Protein AF-A0A7V4YRQ2-F1 (afdb_monomer)

Sequence (668 aa):
MEIESLSYRAFKWFIEERVKEILNSKLYTNHKIKSVQIYPPPYTIKEIIERGDTLFYEISVEFEDKKSQNFLLTGPLKDGTFIVNGNLLIFQNELKDEEGIYFIKKRGKERMEEAEEWENIEEQEARSEIWYHVKIVTDNFKDLKIEKEKGEKKIRIEKNTFDLESIEEIEKEIKKEIEKRALMFSEKTMQKINHALGLGNIKSTSSLDRRHIERIMSILKTEDEKFFKEENPSDISSKRIFHFGCFLENSAREFLKEFKERERKQLFSGSDDNVLIAFYLFSFLNEKIQEEILEKGIKSFTFLFPLNPLNVLSSAYHIQRYYGKNQEQLPKKFRDISESHKWILCSYETPESKLIGLSLHLLPDIEIDFNTHKPIPSPDKRILGAGASLIPFINFNDGVRISMASKNMKQVLPLEKPEAPYIKTGAELEIHKFIEPALIDKYFRDFFDKNSQEYIFGVNALVAYMPFRGHNFDDAIVISESFSKRCAVIKYKEYKEKVNSTLYEIKKNEKVKKGEYIKKGDKLWSVIYKTWQEVSKEEKAEDDGEVIIAEKYSDCLIESIYVQTRKTHILHVGDKLMNRHANKGVIGRILKDEEMPHLPDGTPVDVILNPMGIITRMNIGQLLETHFGFVHWFYNKYRDSDFKEKKKIEEFINKYQTVGSIFEASES

Secondary structure (DSSP, 8-state):
-PPPPHHHHHHHHIIIIIHHHHHHTT--SS--EEEEEEE--SS-HHHHHHHTPPPEEEEEEEETTS-EEEEEEE-B-TTSEEEETTEEEEE-EEEEEPSEEEEEEE-HHHHHHT--S-----TTGGG-S-EEEEEEE-TTS-EEEEEEETT-SEEEETTEEEETT-HHHHHHHHHHHHHHHT----HHHHHHHHHHHT--S----SS--HHHHHHHHHHHHHT-TTT-EE--TT--TTEEEE-HHHHHHHHHHHHHHHHHHHHTTS---STTHHHHHHHHHHHHHHHHHHHHHH-SS--SEEEE--S-HHHHHHHHTEEES---TTGGG--GGGTSPPGGGTTTB-SS---SSTTTTTEEEB-TT-EEETTTTEEE--TT-----TTGGG-TTGGGB-HHHHHHHHHHHTTPPPBSS-B--SS--SHHHHHHHHS-HHHIIIIIGGGB-TTT--B--B----EEES--TTTTSTTEEEEEHHHHHHTPEEEEEEEEEEEETTTEEEEE-TT-STTPEEPTT-EEEEEEETTTTEEEEEEE-SS-EEEEEEEEEE-SSEEEEEEEEEEEE---TT-EEE-TTS-EEEEEEEE-GGGS-B-TTSPBPSEEE-THHHHTTTBTHHHHHHHHHHHHHHHHHHT-TT-TTHHHHHHHHHHHHGGG-TTTTT--

Radius of gyration: 29.8 Å; Cα contacts (8 Å, |Δi|>4): 1290; chains: 1; bounding box: 86×67×78 Å

Foldseek 3Di:
DFAFFPQQVLVCCLFFPVVQVLLQVPPPDPKGWPTKDWDAAPDFLQVCLQQQHWGWIWIWTAIPVRDIDTDTFFGADRLQWGAHRSFTKHQAKAKAFFAEKAKAKDALVQCVLPDFPDPPPDVVVSPQGIKIWIWGAAPLRDIWIKIDGPPDQWIDTPHDIDGLVPLVVVVVVQVVVCVVVVGWHDQVSQVRHCVLLVVPPDPRDRDDDSVSSNSVSVCVVVVDPVRYDHDQLQASPRIFMDHPSSVLSSQLVVLVVVVVVVCVPDDDDDPCVSVVNVRVSSVSSRVSVVCCVPDPPHNSMDTADCQALLLSNQSSQKYFSDDGDSLLSNDPSQQDHDPNCFQFWAPLAADPDSCHSGITGTARQWDAPPVRNHIDRDPLRFHHHLLLLFFFPSVQFDSPLSNLLSVVLSNFFQFPAFDDQPFGQQSQQVSQSSDDVSCCVVPHVSQADPPSRGGTRHDDFQEAADDDPCLQPPLAKEFEPVLLQRRWGKDKDKDKDKDFPVFKDKAADPQQDAFHKFAFFAWGIFIAGPPVRDGPDTDTHNHIFGWHDWDWDDDNTMTMTMTMGIDIHRDDQQDWDDDSSNSIHTHSYYHHQVPADADPVRGGGGMYHHPVNCVVRSSCSVVVSSVLSVVSVVCVVVVPPPDPCVVVSVVVSVVSSNCSNSSNVPPD

Nearest PDB structures (foldseek):
  8rdj-assembly1_C  TM=7.257E-01  e=2.285E-33  Sinapis alba
  8r6s-assembly1_C  TM=6.979E-01  e=9.093E-34  Sinapis alba
  8wa0-assembly1_B  TM=6.827E-01  e=5.742E-33  Nicotiana tabacum
  8xzv-assembly1_B  TM=6.913E-01  e=1.195E-31  Spinacia oleracea
  9bw0-assembly1_B  TM=6.503E-01  e=1.053E-22  Saccharomyces cerevisiae

pLDDT: mean 84.38, std 13.11, range [32.03, 97.88]

Structure (mmCIF, N/CA/C/O backbone):
data_AF-A0A7V4YRQ2-F1
#
_entry.id   AF-A0A7V4YRQ2-F1
#
loop_
_atom_site.group_PDB
_atom_site.id
_atom_site.type_symbol
_atom_site.label_atom_id
_atom_site.label_alt_id
_atom_site.label_comp_id
_atom_site.label_asym_id
_atom_site.label_entity_id
_atom_site.label_seq_id
_atom_site.pdbx_PDB_ins_code
_atom_site.Cartn_x
_atom_site.Cartn_y
_atom_site.Cartn_z
_atom_site.occupancy
_atom_site.B_iso_or_equiv
_atom_site.auth_seq_id
_atom_site.auth_comp_id
_atom_site.auth_asym_id
_atom_site.auth_atom_id
_atom_site.pdbx_PDB_model_num
ATOM 1 N N . MET A 1 1 ? 6.607 -20.231 1.698 1.00 43.75 1 MET A N 1
ATOM 2 C CA . MET A 1 1 ? 5.368 -19.927 2.437 1.00 43.75 1 MET A CA 1
ATOM 3 C C . MET A 1 1 ? 4.959 -18.521 2.051 1.00 43.75 1 MET A C 1
ATOM 5 O O . MET A 1 1 ? 5.802 -17.636 2.133 1.00 43.75 1 MET A O 1
ATOM 9 N N . GLU A 1 2 ? 3.746 -18.367 1.527 1.00 59.62 2 GLU A N 1
ATOM 10 C CA . GLU A 1 2 ? 3.130 -17.065 1.230 1.00 59.62 2 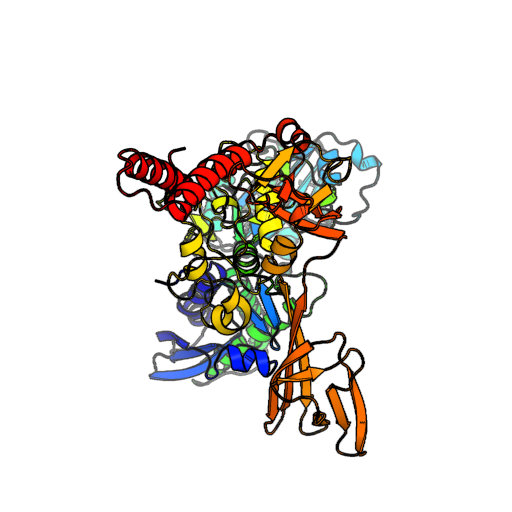GLU A CA 1
ATOM 11 C C . GLU A 1 2 ? 2.793 -16.351 2.542 1.00 59.62 2 GLU A C 1
ATOM 13 O O . GLU A 1 2 ? 2.443 -17.016 3.521 1.00 59.62 2 GLU A O 1
ATOM 18 N N . ILE A 1 3 ? 2.924 -15.025 2.568 1.00 76.56 3 ILE A N 1
ATOM 19 C CA . ILE A 1 3 ? 2.649 -14.214 3.758 1.00 76.56 3 ILE A CA 1
ATOM 20 C C . ILE A 1 3 ? 1.293 -13.528 3.587 1.00 76.56 3 ILE A C 1
ATOM 22 O O . ILE A 1 3 ? 1.044 -12.869 2.581 1.00 76.56 3 ILE A O 1
ATOM 26 N N . GLU A 1 4 ? 0.413 -13.692 4.574 1.00 88.06 4 GLU A N 1
ATOM 27 C CA . GLU A 1 4 ? -0.922 -13.092 4.577 1.00 88.06 4 GLU A CA 1
ATOM 28 C C . GLU A 1 4 ? -0.879 -11.634 5.060 1.00 88.06 4 GLU A C 1
ATOM 30 O O . GLU A 1 4 ? -0.373 -11.321 6.143 1.00 88.06 4 GLU A O 1
ATOM 35 N N . SER A 1 5 ? -1.473 -10.736 4.276 1.00 90.19 5 SER A N 1
ATOM 36 C CA . SER A 1 5 ? -1.636 -9.324 4.626 1.00 90.19 5 SER A CA 1
ATOM 37 C C . SER A 1 5 ? -2.480 -9.123 5.890 1.00 90.19 5 SER A C 1
ATOM 39 O O . SER A 1 5 ? -3.233 -9.999 6.330 1.00 90.19 5 SER A O 1
ATOM 41 N N . LEU A 1 6 ? -2.403 -7.919 6.467 1.00 91.44 6 LEU A N 1
ATOM 42 C CA . LEU A 1 6 ? -3.258 -7.517 7.585 1.00 91.44 6 LEU A CA 1
ATOM 43 C C . LEU A 1 6 ? -4.750 -7.662 7.246 1.00 91.44 6 LEU A C 1
ATOM 45 O O . LEU A 1 6 ? -5.498 -8.266 8.012 1.00 91.44 6 LEU A O 1
ATOM 49 N N . SER A 1 7 ? -5.183 -7.141 6.096 1.00 92.69 7 SER A N 1
ATOM 50 C CA . SER A 1 7 ? -6.590 -7.170 5.681 1.00 92.69 7 SER A CA 1
ATOM 51 C C . SER A 1 7 ? -7.127 -8.596 5.560 1.00 92.69 7 SER A C 1
ATOM 53 O O . SER A 1 7 ? -8.246 -8.859 6.000 1.00 92.69 7 SER A O 1
ATOM 55 N N . TYR A 1 8 ? -6.326 -9.527 5.027 1.00 93.38 8 TYR A N 1
ATOM 56 C CA . TYR A 1 8 ? -6.710 -10.935 4.916 1.00 93.38 8 TYR A CA 1
ATOM 57 C C . TYR A 1 8 ? -6.793 -11.629 6.278 1.00 93.38 8 TYR A C 1
ATOM 59 O O . TYR A 1 8 ? -7.809 -12.252 6.590 1.00 93.38 8 TYR A O 1
ATOM 67 N N . ARG A 1 9 ? -5.782 -11.454 7.141 1.00 93.69 9 ARG A N 1
ATOM 68 C CA . ARG A 1 9 ? -5.811 -11.998 8.511 1.00 93.69 9 ARG A CA 1
ATOM 69 C C . ARG A 1 9 ? -6.992 -11.451 9.317 1.00 93.69 9 ARG A C 1
ATOM 71 O O . ARG A 1 9 ? -7.670 -12.210 10.002 1.00 93.69 9 ARG A O 1
ATOM 78 N N . ALA A 1 10 ? -7.287 -10.158 9.180 1.00 94.81 10 ALA A N 1
ATOM 79 C CA . ALA A 1 10 ? -8.431 -9.512 9.816 1.00 94.81 10 ALA A CA 1
ATOM 80 C C . ALA A 1 10 ? -9.780 -10.037 9.300 1.00 94.81 10 ALA A C 1
ATOM 82 O O . ALA A 1 10 ? -10.721 -10.188 10.078 1.00 94.81 10 ALA A O 1
ATOM 83 N N . PHE A 1 11 ? -9.884 -10.305 7.996 1.00 95.19 11 PHE A N 1
ATOM 84 C CA . PHE A 1 11 ? -11.065 -10.924 7.397 1.00 95.19 11 PHE A CA 1
ATOM 85 C C . PHE A 1 11 ? -11.291 -12.332 7.954 1.00 95.19 11 PHE A C 1
ATOM 87 O O . PHE A 1 11 ? -12.388 -12.642 8.417 1.00 95.19 11 PHE A O 1
ATOM 94 N N . LYS A 1 12 ? -10.234 -13.150 7.987 1.00 93.81 12 LYS A N 1
ATOM 95 C CA . LYS A 1 12 ? -10.270 -14.506 8.537 1.00 93.81 12 LYS A CA 1
ATOM 96 C C . LYS A 1 12 ? -10.685 -14.515 10.007 1.00 93.81 12 LYS A C 1
ATOM 98 O O . LYS A 1 12 ? -11.621 -15.224 10.361 1.00 93.81 12 LYS A O 1
ATOM 103 N N . TRP A 1 13 ? -10.063 -13.668 10.828 1.00 94.25 13 TRP A N 1
ATOM 104 C CA . TRP A 1 13 ? -10.430 -13.486 12.235 1.00 94.25 13 TRP A CA 1
ATOM 105 C C . TRP A 1 13 ? -11.917 -13.140 12.408 1.00 94.25 13 TRP A C 1
ATOM 107 O O . TRP A 1 13 ? -12.618 -13.762 13.209 1.00 94.25 13 TRP A O 1
ATOM 117 N N . PHE A 1 14 ? -12.433 -12.187 11.625 1.00 94.31 14 PHE A N 1
ATOM 118 C CA . PHE A 1 14 ? -13.841 -11.809 11.711 1.00 94.31 14 PHE A CA 1
ATOM 119 C C . PHE A 1 14 ? -14.767 -12.990 11.375 1.00 94.31 14 PHE A C 1
ATOM 121 O O . PHE A 1 14 ? -15.708 -13.257 12.122 1.00 94.31 14 PHE A O 1
ATOM 128 N N . ILE A 1 15 ? -14.498 -13.720 10.289 1.00 92.25 15 ILE A N 1
ATOM 129 C CA . ILE A 1 15 ? -15.360 -14.816 9.828 1.00 92.25 15 ILE A CA 1
ATOM 130 C C . ILE A 1 15 ? -15.273 -16.060 10.714 1.00 92.25 15 ILE A C 1
ATOM 132 O O . ILE A 1 15 ? -16.308 -16.610 11.089 1.00 92.25 15 ILE A O 1
ATOM 136 N N . GLU A 1 16 ? -14.067 -16.509 11.052 1.00 89.75 16 GLU A N 1
ATOM 137 C CA . GLU A 1 16 ? -13.863 -17.772 11.768 1.00 89.75 16 GLU A CA 1
ATOM 138 C C . GLU A 1 16 ? -14.163 -17.644 13.270 1.00 89.75 16 GLU A C 1
ATOM 140 O O . GLU A 1 16 ? -14.702 -18.577 13.872 1.00 89.75 16 GLU A O 1
ATOM 145 N N . GLU A 1 17 ? -13.876 -16.485 13.875 1.00 88.50 17 GLU A N 1
ATOM 146 C CA . GLU A 1 17 ? -14.040 -16.272 15.318 1.00 88.50 17 GLU A CA 1
ATOM 147 C C . GLU A 1 17 ? -15.256 -15.391 15.636 1.00 88.50 17 GLU A C 1
ATOM 149 O O . GLU A 1 17 ? -16.171 -15.809 16.355 1.00 88.50 17 GLU A O 1
ATOM 154 N N . ARG A 1 18 ? -15.317 -14.173 15.081 1.00 88.31 18 ARG A N 1
ATOM 155 C CA . ARG A 1 18 ? -16.287 -13.160 15.538 1.00 88.31 18 ARG A CA 1
ATOM 156 C C . ARG A 1 18 ? -17.703 -13.385 15.048 1.00 88.31 18 ARG A C 1
ATOM 158 O O . ARG A 1 18 ? -18.628 -13.172 15.826 1.00 88.31 18 ARG A O 1
ATOM 165 N N . VAL A 1 19 ? -17.916 -13.842 13.815 1.00 86.50 19 VAL A N 1
ATOM 166 C CA . VAL A 1 19 ? -19.268 -14.141 13.303 1.00 86.50 19 VAL A CA 1
ATOM 167 C C . VAL A 1 19 ? -19.972 -15.148 14.212 1.00 86.50 19 VAL A C 1
ATOM 169 O O . VAL A 1 19 ? -21.134 -14.947 14.577 1.00 86.50 19 VAL A O 1
ATOM 172 N N . LYS A 1 20 ? -19.251 -16.188 14.651 1.00 83.25 20 LYS A N 1
ATOM 173 C CA . LYS A 1 20 ? -19.766 -17.189 15.588 1.00 83.25 20 LYS A CA 1
ATOM 174 C C . LYS A 1 20 ? -20.174 -16.558 16.918 1.00 83.25 20 LYS A C 1
ATOM 176 O O . LYS A 1 20 ? -21.268 -16.838 17.403 1.00 83.25 20 LYS A O 1
ATOM 181 N N . GLU A 1 21 ? -19.333 -15.712 17.508 1.00 82.25 21 GLU A N 1
ATOM 182 C CA . GLU A 1 21 ? -19.646 -15.021 18.767 1.00 82.25 21 GLU A CA 1
ATOM 183 C C . GLU A 1 21 ? -20.835 -14.065 18.628 1.00 82.25 21 GLU A C 1
ATOM 185 O O . GLU A 1 21 ? -21.747 -14.068 19.455 1.00 82.25 21 GLU A O 1
ATOM 190 N N . ILE A 1 22 ? -20.842 -13.264 17.565 1.00 78.81 22 ILE A N 1
ATOM 191 C CA . ILE A 1 22 ? -21.852 -12.247 17.285 1.00 78.81 22 ILE A CA 1
ATOM 192 C C . ILE A 1 22 ? -23.228 -12.894 17.130 1.00 78.81 22 ILE A C 1
ATOM 194 O O . ILE A 1 22 ? -24.173 -12.486 17.812 1.00 78.81 22 ILE A O 1
ATOM 198 N N . LEU A 1 23 ? -23.326 -13.938 16.307 1.00 73.69 23 LEU A N 1
ATOM 199 C CA . LEU A 1 23 ? -24.571 -14.669 16.102 1.00 73.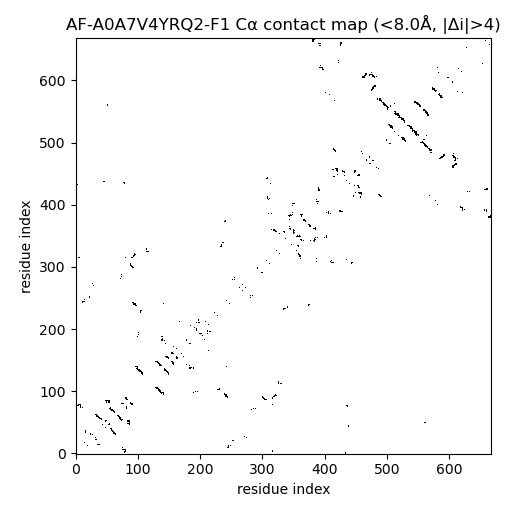69 23 LEU A CA 1
ATOM 200 C C . LEU A 1 23 ? -24.961 -15.431 17.381 1.00 73.69 23 LEU A C 1
ATOM 202 O O . LEU A 1 23 ? -26.046 -15.211 17.915 1.00 73.69 23 LEU A O 1
ATOM 206 N N . ASN A 1 24 ? -24.064 -16.212 17.991 1.00 75.12 24 ASN A N 1
ATOM 207 C CA . ASN A 1 24 ? -24.406 -16.982 19.197 1.00 75.12 24 ASN A CA 1
ATOM 208 C C . ASN A 1 24 ? -24.767 -16.112 20.420 1.00 75.12 24 ASN A C 1
ATOM 210 O O . ASN A 1 24 ? -25.505 -16.573 21.287 1.00 75.12 24 ASN A O 1
ATOM 214 N N . SER A 1 25 ? -24.280 -14.868 20.514 1.00 68.38 25 SER A N 1
ATOM 215 C CA . SER A 1 25 ? -24.594 -13.958 21.631 1.00 68.38 25 SER A CA 1
ATOM 216 C C . SER A 1 25 ? -26.038 -13.439 21.637 1.00 68.38 25 SER A C 1
ATOM 218 O O . SER A 1 25 ? -26.508 -12.942 22.663 1.00 68.38 25 SER A O 1
ATOM 220 N N . LYS A 1 26 ? -26.736 -13.503 20.495 1.00 59.09 26 LYS A N 1
ATOM 221 C CA . LYS A 1 26 ? -28.059 -12.887 20.308 1.00 59.09 26 LYS A CA 1
ATOM 222 C C . LYS A 1 26 ? -29.102 -13.793 19.652 1.00 59.09 26 LYS A C 1
ATOM 224 O O . LYS A 1 26 ? -30.265 -13.402 19.640 1.00 59.09 26 LYS A O 1
ATOM 229 N N . LEU A 1 27 ? -28.726 -14.968 19.145 1.00 54.19 27 LEU A N 1
ATOM 230 C CA . LEU A 1 27 ? -29.681 -15.964 18.660 1.00 54.19 27 LEU A CA 1
ATOM 231 C C . LEU A 1 27 ? -30.487 -16.544 19.836 1.00 54.19 27 LEU A C 1
ATOM 233 O O . LEU A 1 27 ? -29.928 -17.039 20.812 1.00 54.19 27 LEU A O 1
ATOM 237 N N . TYR A 1 28 ? -31.815 -16.478 19.734 1.00 51.72 28 TYR A N 1
ATOM 238 C CA . TYR A 1 28 ? -32.764 -16.900 20.774 1.00 51.72 28 TYR A CA 1
ATOM 239 C C . TYR A 1 28 ? -33.047 -18.418 20.791 1.00 51.72 28 TYR A C 1
ATOM 241 O O . TYR A 1 28 ? -33.940 -18.866 21.509 1.00 51.72 28 TYR A O 1
ATOM 249 N N . THR A 1 29 ? -32.325 -19.230 20.009 1.00 51.22 29 THR A N 1
ATOM 250 C CA . THR A 1 29 ? -32.720 -20.616 19.695 1.00 51.22 29 THR A CA 1
ATOM 251 C C . THR A 1 29 ? -31.624 -21.659 19.964 1.00 51.22 29 THR A C 1
ATOM 253 O O . THR A 1 29 ? -30.435 -21.357 20.028 1.00 51.22 29 THR A O 1
ATOM 256 N N . ASN A 1 30 ? -32.039 -22.929 20.083 1.00 49.88 30 ASN A N 1
ATOM 257 C CA . ASN A 1 30 ? -31.206 -24.120 20.339 1.00 49.88 30 ASN A CA 1
ATOM 258 C C . ASN A 1 30 ? -30.245 -24.523 19.190 1.00 49.88 30 ASN A C 1
ATOM 260 O O . ASN A 1 30 ? -29.741 -25.639 19.200 1.00 49.88 30 ASN A O 1
ATOM 264 N N . HIS A 1 31 ? -30.017 -23.671 18.185 1.00 55.25 31 HIS A N 1
ATOM 265 C CA . HIS A 1 31 ? -29.203 -23.994 17.003 1.00 55.25 31 HIS A CA 1
ATOM 266 C C . HIS A 1 31 ? -27.990 -23.066 16.946 1.00 55.25 31 HIS A C 1
ATOM 268 O O . HIS A 1 31 ? -27.959 -22.108 16.168 1.00 55.25 31 HIS A O 1
ATOM 274 N N . LYS A 1 32 ? -27.005 -23.310 17.816 1.00 68.44 32 LYS A N 1
ATOM 275 C CA . LYS A 1 32 ? -25.767 -22.526 17.811 1.00 68.44 32 LYS A CA 1
ATOM 276 C C . LYS A 1 32 ? -24.931 -22.870 16.584 1.00 68.44 32 LYS A C 1
ATOM 278 O O . LYS A 1 32 ? -25.003 -23.970 16.033 1.00 68.44 32 LYS A O 1
ATOM 283 N N . ILE A 1 33 ? -24.110 -21.915 16.169 1.00 75.75 33 ILE A N 1
ATOM 284 C CA . ILE A 1 33 ? -23.126 -22.133 15.112 1.00 75.75 33 ILE A CA 1
ATOM 285 C C . ILE A 1 33 ? -21.990 -22.973 15.679 1.00 75.75 33 ILE A C 1
ATOM 287 O O . ILE A 1 33 ? -21.344 -22.587 16.661 1.00 75.75 33 ILE A O 1
ATOM 291 N N . LYS A 1 34 ? -21.730 -24.108 15.034 1.00 80.75 34 LYS A N 1
ATOM 292 C CA . LYS A 1 34 ? -20.646 -25.019 15.381 1.00 80.75 34 LYS A CA 1
ATOM 293 C C . LYS A 1 34 ? -19.326 -24.516 14.807 1.00 80.75 34 LYS A C 1
ATOM 295 O O . LYS A 1 34 ? -18.372 -24.322 15.568 1.00 80.75 34 LYS A O 1
ATOM 300 N N . SER A 1 35 ? -19.284 -24.264 13.500 1.00 82.38 35 SER A N 1
ATOM 301 C CA . SER A 1 35 ? -18.094 -23.789 12.793 1.00 82.38 35 SER A CA 1
ATOM 302 C C . SER A 1 35 ? -18.459 -22.890 11.608 1.00 82.38 35 SER A C 1
ATOM 304 O O . SER A 1 35 ? -19.573 -22.956 11.088 1.00 82.38 35 SER A O 1
ATOM 306 N N . VAL A 1 36 ? -17.520 -22.030 11.215 1.00 85.88 36 VAL A N 1
ATOM 307 C CA . VAL A 1 36 ? -17.600 -21.211 10.002 1.00 85.88 36 VAL A CA 1
ATOM 308 C C . VAL A 1 36 ? -16.305 -21.424 9.230 1.00 85.88 36 VAL A C 1
ATOM 310 O O . VAL A 1 36 ? -15.233 -21.404 9.833 1.00 85.88 36 VAL A O 1
ATOM 313 N N . GLN A 1 37 ? -16.396 -21.673 7.925 1.00 86.56 37 GLN A N 1
ATOM 314 C CA . GLN A 1 37 ? -15.238 -21.909 7.060 1.00 86.56 37 GLN A CA 1
ATOM 315 C C . GLN A 1 37 ? -15.307 -21.044 5.805 1.00 86.56 37 GLN A C 1
ATOM 317 O O . GLN A 1 37 ? -16.385 -20.821 5.252 1.00 86.56 37 GLN A O 1
ATOM 322 N N . ILE A 1 38 ? -14.141 -20.583 5.355 1.00 88.88 38 ILE A N 1
ATOM 323 C CA . ILE A 1 38 ? -13.974 -19.812 4.124 1.00 88.88 38 ILE A CA 1
ATOM 324 C C . ILE A 1 38 ? -13.501 -20.761 3.022 1.00 88.88 38 ILE A C 1
ATOM 326 O O . ILE A 1 38 ? -12.446 -21.384 3.146 1.00 88.88 38 ILE A O 1
ATOM 330 N N . TYR A 1 39 ? -14.253 -20.831 1.930 1.00 87.19 39 TYR A N 1
ATOM 331 C CA . TYR A 1 39 ? -13.874 -21.549 0.721 1.00 87.19 39 TYR A CA 1
ATOM 332 C C . TYR A 1 39 ? -13.433 -20.576 -0.378 1.00 87.19 39 TYR A C 1
ATOM 334 O O . TYR A 1 39 ? -13.955 -19.458 -0.472 1.00 87.19 39 TYR A O 1
ATOM 342 N N . PRO A 1 40 ? -12.453 -20.979 -1.208 1.00 76.44 40 PRO A N 1
ATOM 343 C CA . PRO A 1 40 ? -11.993 -20.166 -2.323 1.00 76.44 40 PRO A CA 1
ATOM 344 C C . PRO A 1 40 ? -13.112 -19.956 -3.357 1.00 76.44 40 PRO A C 1
ATOM 346 O O . PRO A 1 40 ? -14.035 -20.767 -3.442 1.00 76.44 40 PRO A O 1
ATOM 349 N N . PRO A 1 41 ? -13.027 -18.888 -4.168 1.00 78.00 41 PRO A N 1
ATOM 350 C CA . PRO A 1 41 ? -13.996 -18.632 -5.228 1.00 78.00 41 PRO A CA 1
ATOM 351 C C . PRO A 1 41 ? -14.046 -19.786 -6.251 1.00 78.00 41 PRO A C 1
ATOM 353 O O . PRO A 1 41 ? -13.025 -20.428 -6.509 1.00 78.00 41 PRO A O 1
ATOM 356 N N . PRO A 1 42 ? -15.202 -20.013 -6.905 1.00 70.81 42 PRO A N 1
ATOM 357 C CA . PRO A 1 42 ? -15.360 -21.073 -7.905 1.00 70.81 42 PRO A CA 1
ATOM 358 C C . PRO A 1 42 ? -14.631 -20.786 -9.228 1.00 70.81 42 PRO A C 1
ATOM 360 O O . PRO A 1 42 ? -14.334 -21.713 -9.979 1.00 70.81 42 PRO A O 1
ATOM 363 N N . TYR A 1 43 ? -14.354 -19.512 -9.525 1.00 78.31 43 TYR A N 1
ATOM 364 C CA . TYR A 1 43 ? -13.619 -19.076 -10.714 1.00 78.31 43 TYR A CA 1
ATOM 365 C C . TYR A 1 43 ? -12.200 -18.661 -10.356 1.00 78.31 43 TYR A C 1
ATOM 367 O O . TYR A 1 43 ? -11.928 -18.205 -9.243 1.00 78.31 43 TYR A O 1
ATOM 375 N N . THR A 1 44 ? -11.298 -18.751 -11.332 1.00 87.25 44 THR A N 1
ATOM 376 C CA . THR A 1 44 ? -9.944 -18.236 -11.137 1.00 87.25 44 THR A CA 1
ATOM 377 C C . THR A 1 44 ? -9.968 -16.711 -11.021 1.00 87.25 44 THR A C 1
ATOM 379 O O . THR A 1 44 ? -10.745 -16.024 -11.685 1.00 87.25 44 THR A O 1
ATOM 382 N N . ILE A 1 45 ? -9.075 -16.151 -10.202 1.00 89.19 45 ILE A N 1
ATOM 383 C CA . ILE A 1 45 ? -8.936 -14.695 -10.018 1.00 89.19 45 ILE A CA 1
ATOM 384 C C . ILE A 1 45 ? -8.763 -13.971 -11.361 1.00 89.19 45 ILE A C 1
ATOM 386 O O . ILE A 1 45 ? -9.340 -12.906 -11.584 1.00 89.19 45 ILE A O 1
ATOM 390 N N . LYS A 1 46 ? -8.002 -14.574 -12.282 1.00 87.81 46 LYS A N 1
ATOM 391 C CA . LYS A 1 46 ? -7.794 -14.041 -13.627 1.00 87.81 46 LYS A CA 1
ATOM 392 C C . LYS A 1 46 ? -9.121 -13.866 -14.370 1.00 87.81 46 LYS A C 1
ATOM 394 O O . LYS A 1 46 ? -9.389 -12.758 -14.835 1.00 87.81 46 LYS A O 1
ATOM 399 N N . GLU A 1 47 ? -9.948 -14.911 -14.422 1.00 87.31 47 GLU A N 1
ATOM 400 C CA . GLU A 1 47 ? -11.253 -14.883 -15.093 1.00 87.31 47 GLU A CA 1
ATOM 401 C C . GLU A 1 47 ? -12.202 -13.863 -14.460 1.00 87.31 47 GLU A C 1
ATOM 403 O O . GLU A 1 47 ? -12.878 -13.144 -15.187 1.00 87.31 47 GLU A O 1
ATOM 408 N N . ILE A 1 48 ? -12.227 -13.748 -13.126 1.00 90.25 48 ILE A N 1
ATOM 409 C CA . ILE A 1 48 ? -13.065 -12.760 -12.421 1.00 90.25 48 ILE A CA 1
ATOM 410 C C . ILE A 1 48 ? -12.716 -11.341 -12.888 1.00 90.25 48 ILE A C 1
ATOM 412 O O . ILE A 1 48 ? -13.602 -10.542 -13.201 1.00 90.25 48 ILE A O 1
ATOM 416 N N . ILE A 1 49 ? -11.421 -11.028 -12.988 1.00 90.06 49 ILE A N 1
ATOM 417 C CA . ILE A 1 49 ? -10.974 -9.706 -13.432 1.00 90.06 49 ILE A CA 1
ATOM 418 C C . ILE A 1 49 ? -11.315 -9.471 -14.911 1.00 90.06 49 ILE A C 1
ATOM 420 O O . ILE A 1 49 ? -11.790 -8.391 -15.258 1.00 90.06 49 ILE A O 1
ATOM 424 N N . GLU A 1 50 ? -11.095 -10.462 -15.781 1.00 88.31 50 GLU A N 1
ATOM 425 C CA . GLU A 1 50 ? -11.371 -10.351 -17.228 1.00 88.31 50 GLU A CA 1
ATOM 426 C C . GLU A 1 50 ? -12.871 -10.244 -17.520 1.00 88.31 50 GLU A C 1
ATOM 428 O O . GLU A 1 50 ? -13.278 -9.485 -18.395 1.00 88.31 50 GLU A O 1
ATOM 433 N N . ARG A 1 51 ? -13.719 -10.922 -16.741 1.00 88.19 51 ARG A N 1
ATOM 434 C CA . ARG A 1 51 ? -15.180 -10.811 -16.851 1.00 88.19 51 ARG A CA 1
ATOM 435 C C . ARG A 1 51 ? -15.736 -9.501 -16.300 1.00 88.19 51 ARG A C 1
ATOM 437 O O . ARG A 1 51 ? -16.881 -9.159 -16.601 1.00 88.19 51 ARG A O 1
ATOM 444 N N . GLY A 1 52 ? -14.953 -8.768 -15.507 1.00 87.06 52 GLY A N 1
ATOM 445 C CA . GLY A 1 52 ? -15.436 -7.598 -14.781 1.00 87.06 52 GLY A CA 1
ATOM 446 C C . GLY A 1 52 ? -16.369 -7.977 -13.628 1.00 87.06 52 GLY A C 1
ATOM 447 O O . GLY A 1 52 ? -17.354 -7.280 -13.377 1.00 87.06 52 GLY A O 1
ATOM 448 N N . ASP A 1 53 ? -16.101 -9.095 -12.958 1.00 88.56 53 ASP A N 1
ATOM 449 C CA . ASP A 1 53 ? -16.876 -9.593 -11.822 1.00 88.56 53 ASP A CA 1
ATOM 450 C C . ASP A 1 53 ? -16.269 -9.168 -10.479 1.00 88.56 53 ASP A C 1
ATOM 452 O O . ASP A 1 53 ? -15.152 -8.653 -10.396 1.00 88.56 53 ASP A O 1
ATOM 456 N N . THR A 1 54 ? -17.044 -9.350 -9.414 1.00 90.56 54 THR A N 1
ATOM 457 C CA . THR A 1 54 ? -16.599 -9.149 -8.033 1.00 90.56 54 THR A CA 1
ATOM 458 C C . THR A 1 54 ? -16.190 -10.491 -7.444 1.00 90.56 54 THR A C 1
ATOM 460 O O . THR A 1 54 ? -16.868 -11.498 -7.650 1.00 90.56 54 THR A O 1
ATOM 463 N N . LEU A 1 55 ? -15.076 -10.507 -6.720 1.00 92.56 55 LEU A N 1
ATOM 464 C CA . LEU A 1 55 ? -14.620 -11.683 -5.997 1.00 92.56 55 LEU A CA 1
ATOM 465 C C . LEU A 1 55 ? -15.503 -11.906 -4.766 1.00 92.56 55 LEU A C 1
ATOM 467 O O . LEU A 1 55 ? -15.535 -11.076 -3.858 1.00 92.56 55 LEU A O 1
ATOM 471 N N . PHE A 1 56 ? -16.164 -13.060 -4.723 1.00 91.88 56 PHE A N 1
ATOM 472 C CA . PHE A 1 56 ? -16.899 -13.532 -3.556 1.00 91.88 56 PHE A CA 1
ATOM 473 C C . PHE A 1 56 ? -16.243 -14.790 -2.996 1.00 91.88 56 PHE A C 1
ATOM 475 O O . PHE A 1 56 ? -15.936 -15.721 -3.740 1.00 91.88 56 PHE A O 1
ATOM 482 N N . TYR A 1 57 ? -16.076 -14.815 -1.679 1.00 92.81 57 TYR A N 1
ATOM 483 C CA . TYR A 1 57 ? -15.764 -16.021 -0.929 1.00 92.81 57 TYR A CA 1
ATOM 484 C C . TYR A 1 57 ? -17.050 -16.761 -0.590 1.00 92.81 57 TYR A C 1
ATOM 486 O O . TYR A 1 57 ? -18.056 -16.136 -0.240 1.00 92.81 57 TYR A O 1
ATOM 494 N N . GLU A 1 58 ? -17.000 -18.086 -0.662 1.00 92.81 58 GLU A N 1
ATOM 495 C CA . GLU A 1 58 ? -18.080 -18.938 -0.186 1.00 92.81 58 GLU A CA 1
ATOM 496 C C . GLU A 1 58 ? -17.852 -19.239 1.300 1.00 92.81 58 GLU A C 1
ATOM 498 O O . GLU A 1 58 ? -16.878 -19.881 1.688 1.00 92.81 58 GLU A O 1
ATOM 503 N N . ILE A 1 59 ? -18.732 -18.724 2.152 1.00 91.75 59 ILE A N 1
ATOM 504 C CA . ILE A 1 59 ? -18.684 -18.887 3.602 1.00 91.75 59 ILE A CA 1
ATOM 505 C C . ILE A 1 59 ? -19.669 -19.974 3.989 1.00 91.75 59 ILE A C 1
ATOM 507 O O . ILE A 1 59 ? -20.881 -19.766 3.933 1.00 91.75 59 ILE A O 1
ATOM 511 N N . SER A 1 60 ? -19.149 -21.120 4.412 1.00 89.56 60 SER A N 1
ATOM 512 C CA . SER A 1 60 ? -19.975 -22.208 4.919 1.00 89.56 60 SER A CA 1
ATOM 513 C C . SER A 1 60 ? -20.162 -22.070 6.421 1.00 89.56 60 SER A C 1
ATOM 515 O O . SER A 1 60 ? -19.190 -22.014 7.177 1.00 89.56 60 SER A O 1
ATOM 517 N N . VAL A 1 61 ? -21.418 -22.013 6.855 1.00 87.94 61 VAL A N 1
ATOM 518 C CA . VAL A 1 61 ? -21.807 -21.983 8.266 1.00 87.94 61 VAL A CA 1
ATOM 519 C C . VAL A 1 61 ? -22.425 -23.330 8.620 1.00 87.94 61 VAL A C 1
ATOM 521 O O . VAL A 1 61 ? -23.469 -23.702 8.079 1.00 87.94 61 VAL A O 1
ATOM 524 N N . GLU A 1 62 ? -21.781 -24.057 9.533 1.00 85.81 62 GLU A N 1
ATOM 525 C CA . GLU A 1 62 ? -22.271 -25.327 10.071 1.00 85.81 62 GLU A CA 1
ATOM 526 C C . GLU A 1 62 ? -23.020 -25.080 11.388 1.00 85.81 62 GLU A C 1
ATOM 528 O O . GLU A 1 62 ? -22.465 -24.536 12.351 1.00 85.81 62 GLU A O 1
ATOM 533 N N . PHE A 1 63 ? -24.273 -25.518 11.450 1.00 80.12 63 PHE A N 1
ATOM 534 C CA . PHE A 1 63 ? -25.122 -25.431 12.636 1.00 80.12 63 PHE A CA 1
ATOM 535 C C . PHE A 1 63 ? -25.046 -26.727 13.467 1.00 80.12 63 PHE A C 1
ATOM 537 O O . PHE A 1 63 ? -24.699 -27.798 12.963 1.00 80.12 63 PHE A O 1
ATOM 544 N N . GLU A 1 64 ? -25.344 -26.651 14.768 1.00 75.06 64 GLU A N 1
ATOM 545 C CA . GLU A 1 64 ? -25.298 -27.807 15.687 1.00 75.06 64 GLU A CA 1
ATOM 546 C C . GLU A 1 64 ? -26.224 -28.976 15.285 1.00 75.06 64 GLU A C 1
ATOM 548 O O . GLU A 1 64 ? -25.945 -30.125 15.633 1.00 75.06 64 GLU A O 1
ATOM 553 N N . ASP A 1 65 ? -27.269 -28.725 14.492 1.00 69.69 65 ASP A N 1
ATOM 554 C CA . ASP A 1 65 ? -28.159 -29.742 13.910 1.00 69.69 65 ASP A CA 1
ATOM 555 C C . ASP A 1 65 ? -27.579 -30.436 12.657 1.00 69.69 65 ASP A C 1
ATOM 557 O O . ASP A 1 65 ? -28.268 -31.227 12.010 1.00 69.69 65 ASP A O 1
ATOM 561 N N . LYS A 1 66 ? -26.300 -30.185 12.334 1.00 61.88 66 LYS A N 1
ATOM 562 C CA . LYS A 1 66 ? -25.561 -30.698 11.165 1.00 61.88 66 LYS A CA 1
ATOM 563 C C . LYS A 1 66 ? -26.084 -30.217 9.807 1.00 61.88 66 LYS A C 1
ATOM 565 O O . LYS A 1 66 ? -25.723 -30.803 8.785 1.00 61.88 66 LYS A O 1
ATOM 570 N N . LYS A 1 67 ? -26.892 -29.155 9.758 1.00 71.56 67 LYS A N 1
ATOM 571 C CA . LYS A 1 67 ? -27.153 -28.444 8.501 1.00 71.56 67 LYS A CA 1
ATOM 572 C C . LYS A 1 67 ? -25.997 -27.486 8.213 1.00 71.56 67 LYS A C 1
ATOM 574 O O . LYS A 1 67 ? -25.492 -26.822 9.116 1.00 71.56 67 LYS A O 1
ATOM 579 N N . SER A 1 68 ? -25.580 -27.415 6.954 1.00 78.88 68 SER A N 1
ATOM 580 C CA . SER A 1 68 ? -24.592 -26.449 6.468 1.00 78.88 68 SER A CA 1
ATOM 581 C C . SER A 1 68 ? -25.229 -25.577 5.398 1.00 78.88 68 SER A C 1
ATOM 583 O O . SER A 1 68 ? -25.844 -26.109 4.472 1.00 78.88 68 SER A O 1
ATOM 585 N N . GLN A 1 69 ? -25.060 -24.263 5.505 1.00 85.94 69 GLN A N 1
ATOM 586 C CA . GLN A 1 69 ? -25.489 -23.321 4.476 1.00 85.94 69 GLN A CA 1
ATOM 587 C C . GLN A 1 69 ? -24.301 -22.480 4.026 1.00 85.94 69 GLN A C 1
ATOM 589 O O . GLN A 1 69 ? -23.501 -22.037 4.850 1.00 85.94 69 GLN A O 1
ATOM 594 N N . ASN A 1 70 ? -24.220 -22.250 2.719 1.00 89.06 70 ASN A N 1
ATOM 595 C CA . ASN A 1 70 ? -23.178 -21.440 2.114 1.00 89.06 70 ASN A CA 1
ATOM 596 C C . ASN A 1 70 ? -23.717 -20.044 1.789 1.00 89.06 70 ASN A C 1
ATOM 598 O O . ASN A 1 70 ? -24.826 -19.899 1.265 1.00 89.06 70 ASN A O 1
ATOM 602 N N . PHE A 1 71 ? -22.919 -19.029 2.102 1.00 90.56 71 PHE A N 1
ATOM 603 C CA . PHE A 1 71 ? -23.197 -17.618 1.862 1.00 90.56 71 PHE A CA 1
ATOM 604 C C . PHE A 1 71 ? -22.063 -16.996 1.056 1.00 90.56 71 PHE A C 1
ATOM 606 O O . PHE A 1 71 ? -20.943 -17.495 1.070 1.00 90.56 71 PHE A O 1
ATOM 613 N N . LEU A 1 72 ? -22.334 -15.892 0.367 1.00 91.75 72 LEU A N 1
ATOM 614 C CA . LEU A 1 72 ? -21.315 -15.169 -0.389 1.00 91.75 72 LEU A CA 1
ATOM 615 C C . LEU A 1 72 ? -20.933 -13.889 0.342 1.00 91.75 72 LEU A C 1
ATOM 617 O O . LEU A 1 72 ? -21.810 -13.132 0.760 1.00 91.75 72 LEU A O 1
ATOM 621 N N . LEU A 1 73 ? -19.636 -13.615 0.454 1.00 93.50 73 LEU A N 1
ATOM 622 C CA . LEU A 1 73 ? -19.137 -12.357 1.004 1.00 93.50 73 LEU A CA 1
ATOM 623 C C . LEU A 1 73 ? -17.930 -11.857 0.218 1.00 93.50 73 LEU A C 1
ATOM 625 O O . LEU A 1 73 ? -17.021 -12.617 -0.115 1.00 93.50 73 LEU A O 1
ATOM 629 N N . THR A 1 74 ? -17.924 -10.559 -0.059 1.00 93.31 74 THR A N 1
ATOM 630 C CA . THR A 1 74 ? -16.777 -9.883 -0.668 1.00 93.31 74 THR A CA 1
ATOM 631 C C . THR A 1 74 ? -15.627 -9.820 0.338 1.00 93.31 74 THR A C 1
ATOM 633 O O . THR A 1 74 ? -15.816 -9.377 1.471 1.00 93.31 74 THR A O 1
ATOM 636 N N . GLY A 1 75 ? -14.428 -10.234 -0.070 1.00 92.19 75 GLY A N 1
ATOM 637 C CA . GLY A 1 75 ? -13.250 -10.260 0.799 1.00 92.19 75 GLY A CA 1
ATOM 638 C C . GLY A 1 75 ? -11.950 -9.954 0.051 1.00 92.19 75 GLY A C 1
ATOM 639 O O . GLY A 1 75 ? -11.945 -9.939 -1.184 1.00 92.19 75 GLY A O 1
ATOM 640 N N . PRO A 1 76 ? -10.856 -9.689 0.784 1.00 94.00 76 PRO A N 1
ATOM 641 C CA . PRO A 1 76 ? -9.540 -9.468 0.200 1.00 94.00 76 PRO A CA 1
ATOM 642 C C . PRO A 1 76 ? -8.881 -10.785 -0.226 1.00 94.00 76 PRO A C 1
ATOM 644 O O . PRO A 1 76 ? -9.119 -11.825 0.379 1.00 94.00 76 PRO A O 1
ATOM 647 N N . LEU A 1 77 ? -7.984 -10.708 -1.205 1.00 93.12 77 LEU A N 1
ATOM 648 C CA . LEU A 1 77 ? -6.962 -11.706 -1.514 1.00 93.12 77 LEU A CA 1
ATOM 649 C C . LEU A 1 77 ? -5.886 -11.746 -0.422 1.00 93.12 77 LEU A C 1
ATOM 651 O O . LEU A 1 77 ? -5.851 -10.887 0.465 1.00 93.12 77 LEU A O 1
ATOM 655 N N . LYS A 1 78 ? -4.970 -12.723 -0.484 1.00 91.19 78 LYS A N 1
ATOM 656 C CA . LYS A 1 78 ? -3.937 -12.889 0.552 1.00 91.19 78 LYS A CA 1
ATOM 657 C C . LYS A 1 78 ? -3.029 -11.670 0.673 1.00 91.19 78 LYS A C 1
ATOM 659 O O . LYS A 1 78 ? -2.688 -11.283 1.788 1.00 91.19 78 LYS A O 1
ATOM 664 N N . ASP A 1 79 ? -2.718 -11.012 -0.441 1.00 90.62 79 ASP A N 1
ATOM 665 C CA . ASP A 1 79 ? -1.936 -9.769 -0.477 1.00 90.62 79 ASP A CA 1
ATOM 666 C C . ASP A 1 79 ? -2.712 -8.516 -0.024 1.00 90.62 79 ASP A C 1
ATOM 668 O O . ASP A 1 79 ? -2.140 -7.433 0.082 1.00 90.62 79 ASP A O 1
ATOM 672 N N . GLY A 1 80 ? -4.002 -8.659 0.300 1.00 92.38 80 GLY A N 1
ATOM 673 C CA . GLY A 1 80 ? -4.856 -7.600 0.839 1.00 92.38 80 GLY A CA 1
ATOM 674 C C . GLY A 1 80 ? -5.646 -6.828 -0.215 1.00 92.38 80 GLY A C 1
ATOM 675 O O . GLY A 1 80 ? -6.422 -5.940 0.148 1.00 92.38 80 GLY A O 1
ATOM 676 N N . THR A 1 81 ? -5.477 -7.156 -1.499 1.00 94.19 81 THR A N 1
ATOM 677 C CA . THR A 1 81 ? -6.242 -6.552 -2.596 1.00 94.19 81 THR A CA 1
ATOM 678 C C . THR A 1 81 ? -7.667 -7.092 -2.666 1.00 94.19 81 THR A C 1
ATOM 680 O O . THR A 1 81 ? -7.920 -8.272 -2.465 1.00 94.19 81 THR A O 1
ATOM 683 N N . PHE A 1 82 ? -8.626 -6.234 -2.986 1.00 94.06 82 PHE A N 1
ATOM 684 C CA . PHE A 1 82 ? -10.014 -6.602 -3.256 1.00 94.06 82 PHE A CA 1
ATOM 685 C C . PHE A 1 82 ? -10.268 -6.543 -4.757 1.00 94.06 82 PHE A C 1
ATOM 687 O O . PHE A 1 82 ? -9.741 -5.659 -5.430 1.00 94.06 82 PHE A O 1
ATOM 694 N N . ILE A 1 83 ? -11.120 -7.428 -5.276 1.00 93.12 83 ILE A N 1
ATOM 695 C CA . ILE A 1 83 ? -11.561 -7.381 -6.673 1.00 93.12 83 ILE A CA 1
ATOM 696 C C . ILE A 1 83 ? -13.051 -7.075 -6.707 1.00 93.12 83 ILE A C 1
ATOM 698 O O . ILE A 1 83 ? -13.866 -7.914 -6.330 1.00 93.12 83 ILE A O 1
ATOM 702 N N . VAL A 1 84 ? -13.410 -5.887 -7.192 1.00 90.75 84 VAL A N 1
ATOM 703 C CA . VAL A 1 84 ? -14.810 -5.464 -7.345 1.00 90.75 84 VAL A CA 1
ATOM 704 C C . VAL A 1 84 ? -15.023 -4.942 -8.759 1.00 90.75 84 VAL A C 1
ATOM 706 O O . VAL A 1 84 ? -14.334 -4.023 -9.209 1.00 90.75 84 VAL A O 1
ATOM 709 N N . ASN A 1 85 ? -15.963 -5.550 -9.486 1.00 87.56 85 ASN A N 1
ATOM 710 C CA . ASN A 1 85 ? -16.215 -5.276 -10.907 1.00 87.56 85 ASN A CA 1
ATOM 711 C C . ASN A 1 85 ? -14.931 -5.329 -11.773 1.00 87.56 85 ASN A C 1
ATOM 713 O O . ASN A 1 85 ? -14.676 -4.478 -12.636 1.00 87.56 85 ASN A O 1
ATOM 717 N N . GLY A 1 86 ? -14.065 -6.303 -11.483 1.00 88.19 86 GLY A N 1
ATOM 718 C CA . GLY A 1 86 ? -12.756 -6.490 -12.108 1.00 88.19 86 GLY A CA 1
ATOM 719 C C . GLY A 1 86 ? -11.783 -5.324 -11.916 1.00 88.19 86 GLY A C 1
ATOM 720 O O . GLY A 1 86 ? -10.902 -5.130 -12.750 1.00 88.19 86 GLY A O 1
ATOM 721 N N . ASN A 1 87 ? -11.971 -4.485 -10.897 1.00 90.19 87 ASN A N 1
ATOM 722 C CA . ASN A 1 87 ? -10.996 -3.478 -10.478 1.00 90.19 87 ASN A CA 1
ATOM 723 C C . ASN A 1 87 ? -10.339 -3.920 -9.177 1.00 90.19 87 ASN A C 1
ATOM 725 O O . ASN A 1 87 ? -11.004 -4.526 -8.339 1.00 90.19 87 ASN A O 1
ATOM 729 N N . LEU A 1 88 ? -9.067 -3.567 -9.001 1.00 93.12 88 LEU A N 1
ATOM 730 C CA . LEU A 1 88 ? -8.367 -3.769 -7.739 1.00 93.12 88 LEU A CA 1
ATOM 731 C C . LEU A 1 88 ? -8.646 -2.602 -6.791 1.00 93.12 88 LEU A C 1
ATOM 733 O O . LEU A 1 88 ? -8.572 -1.436 -7.187 1.00 93.12 88 LEU A O 1
ATOM 737 N N . LEU A 1 89 ? -8.949 -2.919 -5.536 1.00 93.88 89 LEU A N 1
ATOM 738 C CA . LEU A 1 89 ? -9.109 -1.952 -4.456 1.00 93.88 89 LEU A CA 1
ATOM 739 C C . LEU A 1 89 ? -8.293 -2.372 -3.237 1.00 93.88 89 LEU A C 1
ATOM 741 O O . LEU A 1 89 ? -7.930 -3.535 -3.081 1.00 93.88 89 LEU A O 1
ATOM 745 N N . ILE A 1 90 ? -8.028 -1.416 -2.358 1.00 93.06 90 ILE A N 1
ATOM 746 C CA . ILE A 1 90 ? -7.369 -1.631 -1.072 1.00 93.06 90 ILE A CA 1
ATOM 747 C C . ILE A 1 90 ? -8.208 -0.981 0.019 1.00 93.06 90 ILE A C 1
ATOM 749 O O . ILE A 1 90 ? -8.596 0.183 -0.115 1.00 93.06 90 ILE A O 1
ATOM 753 N N . PHE A 1 91 ? -8.435 -1.720 1.103 1.00 93.12 91 PHE A N 1
ATOM 754 C CA . PHE A 1 91 ? -9.001 -1.161 2.323 1.00 93.12 91 PHE A CA 1
ATOM 755 C C . PHE A 1 91 ? -7.968 -0.269 3.026 1.00 93.12 91 PHE A C 1
ATOM 757 O O . PHE A 1 91 ? -6.826 -0.678 3.234 1.00 93.12 91 PHE A O 1
ATOM 764 N N . GLN A 1 92 ? -8.354 0.950 3.381 1.00 90.81 92 GLN A N 1
ATOM 765 C CA . GLN A 1 92 ? -7.502 1.931 4.041 1.00 90.81 92 GLN A CA 1
ATOM 766 C C . GLN A 1 92 ? -7.517 1.701 5.553 1.00 90.81 92 GLN A C 1
ATOM 768 O O . GLN A 1 92 ? -8.519 1.952 6.216 1.00 90.81 92 GLN A O 1
ATOM 773 N N . ASN A 1 93 ? -6.397 1.243 6.112 1.00 92.62 93 ASN A N 1
ATOM 774 C CA . ASN A 1 93 ? -6.274 1.099 7.561 1.00 92.62 93 ASN A CA 1
ATOM 775 C C . ASN A 1 93 ? -6.140 2.473 8.232 1.00 92.62 93 ASN A C 1
ATOM 777 O O . ASN A 1 93 ? -5.509 3.383 7.689 1.00 92.62 93 ASN A O 1
ATOM 781 N N . GLU A 1 94 ? -6.659 2.602 9.452 1.00 91.50 94 GLU A N 1
ATOM 782 C CA . GLU A 1 94 ? -6.609 3.849 10.224 1.00 91.50 94 GLU A CA 1
ATOM 783 C C . GLU A 1 94 ? -6.030 3.635 11.623 1.00 91.50 94 GLU A C 1
ATOM 785 O O . GLU A 1 94 ? -6.361 2.661 12.295 1.00 91.50 94 GLU A O 1
ATOM 790 N N . LEU A 1 95 ? -5.213 4.573 12.107 1.00 91.44 95 LEU A N 1
ATOM 791 C CA . LEU A 1 95 ? -4.885 4.661 13.529 1.00 91.44 95 LEU A CA 1
ATOM 792 C C . LEU A 1 95 ? -5.993 5.420 14.249 1.00 91.44 95 LEU A C 1
ATOM 794 O O . LEU A 1 95 ? -6.295 6.568 13.931 1.00 91.44 95 LEU A O 1
ATOM 798 N N . LYS A 1 96 ? -6.561 4.786 15.267 1.00 90.06 96 LYS A N 1
ATOM 799 C CA . LYS A 1 96 ? -7.572 5.378 16.142 1.00 90.06 96 LYS A CA 1
ATOM 800 C C . LYS A 1 96 ? -7.160 5.228 17.590 1.00 90.06 96 LYS A C 1
ATOM 802 O O . LYS A 1 96 ? -6.336 4.384 17.926 1.00 90.06 96 LYS A O 1
ATOM 807 N N . ASP A 1 97 ? -7.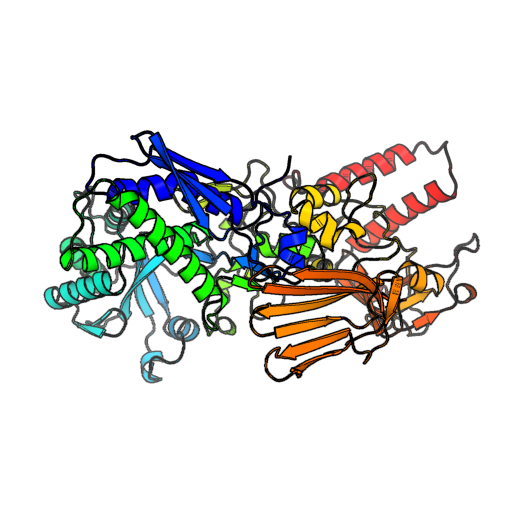726 6.061 18.450 1.00 89.25 97 ASP A N 1
ATOM 808 C CA . ASP A 1 97 ? -7.492 5.950 19.885 1.00 89.25 97 ASP A CA 1
ATOM 809 C C . ASP A 1 97 ? -7.998 4.613 20.435 1.00 89.25 97 ASP A C 1
ATOM 811 O O . ASP A 1 97 ? -9.005 4.051 19.979 1.00 89.25 97 ASP A O 1
ATOM 815 N N . GLU A 1 98 ? -7.266 4.102 21.416 1.00 90.19 98 GLU A N 1
ATOM 816 C CA . GLU A 1 98 ? -7.702 2.992 22.250 1.00 90.19 98 GLU A CA 1
ATOM 817 C C . GLU A 1 98 ? -8.957 3.378 23.049 1.00 90.19 98 GLU A C 1
ATOM 819 O O . GLU A 1 98 ? -9.216 4.544 23.341 1.00 90.19 98 GLU A O 1
ATOM 824 N N . GLU A 1 99 ? -9.787 2.392 23.369 1.00 89.75 99 GLU A N 1
ATOM 825 C CA . GLU A 1 99 ? -10.969 2.602 24.192 1.00 89.75 99 GLU A CA 1
ATOM 826 C C . GLU A 1 99 ? -10.604 2.974 25.641 1.00 89.75 99 GLU A C 1
ATOM 828 O O . GLU A 1 99 ? -9.762 2.344 26.289 1.00 89.75 99 GLU A O 1
ATOM 833 N N . GLY A 1 100 ? -11.245 4.019 26.166 1.00 90.69 100 GLY A N 1
ATOM 834 C CA . GLY A 1 100 ? -10.888 4.618 27.448 1.00 90.69 100 GLY A CA 1
ATOM 835 C C . GLY A 1 100 ? -11.354 6.066 27.582 1.00 90.69 100 GLY A C 1
ATOM 836 O O . GLY A 1 100 ? -12.173 6.554 26.805 1.00 90.69 100 GLY A O 1
ATOM 837 N N . ILE A 1 101 ? -10.833 6.760 28.593 1.00 90.62 101 ILE A N 1
ATOM 838 C CA . ILE A 1 101 ? -11.100 8.181 28.839 1.00 90.62 101 ILE A CA 1
ATOM 839 C C . ILE A 1 101 ? -9.787 8.961 28.874 1.00 90.62 101 ILE A C 1
ATOM 841 O O . ILE A 1 101 ? -8.846 8.584 29.572 1.00 90.62 101 ILE A O 1
ATOM 845 N N . TYR A 1 102 ? -9.744 10.059 28.127 1.00 90.56 102 TYR A N 1
ATOM 846 C CA . TYR A 1 102 ? -8.570 10.905 27.964 1.00 90.56 102 TYR A CA 1
ATOM 847 C C . TYR A 1 102 ? -8.893 12.329 28.399 1.00 90.56 102 TYR A C 1
ATOM 849 O O . TYR A 1 102 ? -9.885 12.912 27.962 1.00 90.56 102 TYR A O 1
ATOM 857 N N . PHE A 1 103 ? -8.031 12.887 29.245 1.00 91.06 103 PHE A N 1
ATOM 858 C CA . PHE A 1 103 ? -8.107 14.260 29.731 1.00 91.06 103 PHE A CA 1
ATOM 859 C C . PHE A 1 103 ? -7.016 15.074 29.041 1.00 91.06 103 PHE A C 1
ATOM 861 O O . PHE A 1 103 ? -5.827 14.911 29.319 1.00 91.06 103 PHE A O 1
ATOM 868 N N . ILE A 1 104 ? -7.427 15.924 28.109 1.00 88.75 104 ILE A N 1
ATOM 869 C CA . ILE A 1 104 ? -6.541 16.625 27.189 1.00 88.75 104 ILE A CA 1
ATOM 870 C C . ILE A 1 104 ? -6.594 18.126 27.464 1.00 88.75 104 ILE A C 1
ATOM 872 O O . ILE A 1 104 ? -7.668 18.722 27.549 1.00 88.75 104 ILE A O 1
ATOM 876 N N . LYS A 1 105 ? -5.421 18.742 27.575 1.00 87.69 105 LYS A N 1
ATOM 877 C CA . LYS A 1 105 ? -5.232 20.192 27.644 1.00 87.69 105 LYS A CA 1
ATOM 878 C C . LYS A 1 105 ? -4.866 20.701 26.249 1.00 87.69 105 LYS A C 1
ATOM 880 O O . LYS A 1 105 ? -3.874 20.239 25.688 1.00 87.69 105 LYS A O 1
ATOM 885 N N . LYS A 1 106 ? -5.643 21.639 25.697 1.00 82.12 106 LYS A N 1
ATOM 886 C CA . LYS A 1 106 ? -5.366 22.291 24.401 1.00 82.12 106 LYS A CA 1
ATOM 887 C C . LYS A 1 106 ? -5.243 23.796 24.563 1.00 82.12 106 LYS A C 1
ATOM 889 O O . LYS A 1 106 ? -5.911 24.392 25.406 1.00 82.12 106 LYS A O 1
ATOM 894 N N . ARG A 1 107 ? -4.411 24.431 23.739 1.00 77.81 107 ARG A N 1
ATOM 895 C CA . ARG A 1 107 ? -4.402 25.899 23.617 1.00 77.81 107 ARG A CA 1
ATOM 896 C C . ARG A 1 107 ? -5.454 26.334 22.596 1.00 77.81 107 ARG A C 1
ATOM 898 O O . ARG A 1 107 ? -5.668 25.628 21.614 1.00 77.81 107 ARG A O 1
ATOM 905 N N . GLY A 1 108 ? -6.068 27.508 22.777 1.00 65.69 108 GLY A N 1
ATOM 906 C CA . GLY A 1 108 ? -7.141 27.997 21.889 1.00 65.69 108 GLY A CA 1
ATOM 907 C C . GLY A 1 108 ? -6.768 28.006 20.396 1.00 65.69 108 GLY A C 1
ATOM 908 O O . GLY A 1 108 ? -7.576 27.640 19.549 1.00 65.69 108 GLY A O 1
ATOM 909 N N . LYS A 1 109 ? -5.502 28.304 20.074 1.00 61.25 109 LYS A N 1
ATOM 910 C CA . LYS A 1 109 ? -4.975 28.258 18.700 1.00 61.25 109 LYS A CA 1
ATOM 911 C C . LYS A 1 109 ? -4.957 26.844 18.096 1.00 61.25 109 LYS A C 1
ATOM 913 O O . LYS A 1 109 ? -5.310 26.674 16.937 1.00 61.25 109 LYS A O 1
ATOM 918 N N . GLU A 1 110 ? -4.589 25.832 18.880 1.00 60.72 110 GLU A N 1
ATOM 919 C CA . GLU A 1 110 ? -4.551 24.433 18.419 1.00 60.72 110 GLU A CA 1
ATOM 920 C C . GLU A 1 110 ? -5.960 23.884 18.179 1.00 60.72 110 GLU A C 1
ATOM 922 O O . GLU A 1 110 ? -6.184 23.117 17.249 1.00 60.72 110 GLU A O 1
ATOM 927 N N . ARG A 1 111 ? -6.931 24.324 18.991 1.00 64.19 111 ARG A N 1
ATOM 928 C CA . ARG A 1 111 ? -8.347 23.982 18.814 1.00 64.19 111 ARG A CA 1
ATOM 929 C C . ARG A 1 111 ? -8.883 24.462 17.459 1.00 64.19 111 ARG A C 1
ATOM 931 O O . ARG A 1 111 ? -9.649 23.737 16.837 1.00 64.19 111 ARG A O 1
ATOM 938 N N . MET A 1 112 ? -8.461 25.640 16.989 1.00 54.59 112 MET A N 1
ATOM 939 C CA . MET A 1 112 ? -8.833 26.150 15.661 1.00 54.59 112 MET A CA 1
ATOM 940 C C . MET A 1 112 ? -8.189 25.359 14.516 1.00 54.59 112 MET A C 1
ATOM 942 O O . MET A 1 112 ? -8.863 25.060 13.536 1.00 54.59 112 MET A O 1
ATOM 946 N N . GLU A 1 113 ? -6.907 25.004 14.640 1.00 55.41 113 GLU A N 1
ATOM 947 C CA . GLU A 1 113 ? -6.162 24.269 13.601 1.00 55.41 113 GLU A CA 1
ATOM 948 C C . GLU A 1 113 ? -6.697 22.838 13.382 1.00 55.41 113 GLU A C 1
ATOM 950 O O . GLU A 1 113 ? -6.570 22.283 12.291 1.00 55.41 113 GLU A O 1
ATOM 955 N N . GLU A 1 114 ? -7.316 22.242 14.405 1.00 59.38 114 GLU A N 1
ATOM 956 C CA . GLU A 1 114 ? -7.868 20.880 14.373 1.00 59.38 114 GLU A CA 1
ATOM 957 C C . GLU A 1 114 ? -9.384 20.819 14.085 1.00 59.38 114 GLU A C 1
ATOM 959 O O . GLU A 1 114 ? -9.935 19.724 13.947 1.00 59.38 114 GLU A O 1
ATOM 964 N N . ALA A 1 115 ? -10.080 21.959 14.008 1.00 54.25 115 ALA A N 1
ATOM 965 C CA . ALA A 1 115 ? -11.526 22.000 13.792 1.00 54.25 115 ALA A CA 1
ATOM 966 C C . ALA A 1 115 ? -11.901 21.624 12.342 1.00 54.25 115 ALA A C 1
ATOM 968 O O . ALA A 1 115 ? -11.345 22.154 11.377 1.00 54.25 115 ALA A O 1
ATOM 969 N N . GLU A 1 116 ? -12.876 20.728 12.169 1.00 48.97 116 GLU A N 1
ATOM 970 C CA . GLU A 1 116 ? -13.460 20.406 10.861 1.00 48.97 116 GLU A CA 1
ATOM 971 C C . GLU A 1 116 ? -14.518 21.463 10.494 1.00 48.97 116 GLU A C 1
ATOM 973 O O . GLU A 1 116 ? -15.459 21.644 11.254 1.00 48.97 116 GLU A O 1
ATOM 978 N N . GLU A 1 117 ? -14.336 22.173 9.366 1.00 40.34 117 GLU A N 1
ATOM 979 C CA . GLU A 1 117 ? -15.223 23.214 8.787 1.00 40.34 117 GLU A CA 1
ATOM 980 C C . GLU A 1 117 ? -16.167 23.949 9.763 1.00 40.34 117 GLU A C 1
ATOM 982 O O . GLU A 1 117 ? -17.281 23.497 10.013 1.00 40.34 117 GLU A O 1
ATOM 987 N N . TRP A 1 118 ? -15.736 25.138 10.212 1.00 38.69 118 TRP A N 1
ATOM 988 C CA . TRP A 1 118 ? -16.560 26.237 10.744 1.00 38.69 118 TRP A CA 1
ATOM 989 C C . TRP A 1 118 ? -17.829 25.779 11.486 1.00 38.69 118 TRP A C 1
ATOM 991 O O . TRP A 1 118 ? -18.955 26.139 11.137 1.00 38.69 118 TRP A O 1
ATOM 1001 N N . GLU A 1 119 ? -17.656 25.090 12.615 1.00 40.53 119 GLU A N 1
ATOM 1002 C CA . GLU A 1 119 ? -18.423 25.577 13.757 1.00 40.53 119 GLU A CA 1
ATOM 1003 C C . GLU A 1 119 ? -18.090 27.067 13.863 1.00 40.53 119 GLU A C 1
ATOM 1005 O O . GLU A 1 119 ? -16.913 27.413 13.779 1.00 40.53 119 GLU A O 1
ATOM 1010 N N . ASN A 1 120 ? -19.092 27.945 13.914 1.00 37.88 120 ASN A N 1
ATOM 1011 C CA . ASN A 1 120 ? -18.893 29.386 14.067 1.00 37.88 120 ASN A CA 1
ATOM 1012 C C . ASN A 1 120 ? -18.165 29.657 15.396 1.00 37.88 120 ASN A C 1
ATOM 1014 O O . ASN A 1 120 ? -18.790 30.028 16.382 1.00 37.88 120 ASN A O 1
ATOM 1018 N N . ILE A 1 121 ? -16.857 29.422 15.442 1.00 47.28 121 ILE A N 1
ATOM 1019 C CA . ILE A 1 121 ? -15.975 29.861 16.507 1.00 47.28 121 ILE A CA 1
ATOM 1020 C C . ILE A 1 121 ? -15.771 31.332 16.182 1.00 47.28 121 ILE A C 1
ATOM 1022 O O . ILE A 1 121 ? -14.980 31.683 15.305 1.00 47.28 121 ILE A O 1
ATOM 1026 N N . GLU A 1 122 ? -16.586 32.190 16.795 1.00 46.94 122 GLU A N 1
ATOM 1027 C CA . GLU A 1 122 ? -16.435 33.635 16.669 1.00 46.94 122 GLU A CA 1
ATOM 1028 C C . GLU A 1 122 ? -14.975 34.002 16.984 1.00 46.94 122 GLU A C 1
ATOM 1030 O O . GLU A 1 122 ? -14.390 33.468 17.927 1.00 46.94 122 GLU A O 1
ATOM 1035 N N . GLU A 1 123 ? -14.371 34.934 16.236 1.00 46.53 123 GLU A N 1
ATOM 1036 C CA . GLU A 1 123 ? -12.992 35.413 16.475 1.00 46.53 123 GLU A CA 1
ATOM 1037 C C . GLU A 1 123 ? -12.750 35.868 17.936 1.00 46.53 123 GLU A C 1
ATOM 1039 O O . GLU A 1 123 ? -11.605 35.997 18.372 1.00 46.53 123 GLU A O 1
ATOM 1044 N N . GLN A 1 124 ? -13.814 36.089 18.719 1.00 42.91 124 GLN A N 1
ATOM 1045 C CA . GLN A 1 124 ? -13.766 36.389 20.150 1.00 42.91 124 GLN A CA 1
ATOM 1046 C C . GLN A 1 124 ? -13.429 35.175 21.042 1.00 42.91 124 GLN A C 1
ATOM 1048 O O . GLN A 1 124 ? -12.730 35.364 22.039 1.00 42.91 124 GLN A O 1
ATOM 1053 N N . GLU A 1 125 ? -13.808 33.943 20.674 1.00 45.75 125 GLU A N 1
ATOM 1054 C CA . GLU A 1 125 ? -13.431 32.703 21.390 1.00 45.75 125 GLU A CA 1
ATOM 1055 C C . GLU A 1 125 ? -11.934 32.361 21.228 1.00 45.75 125 GLU A C 1
ATOM 1057 O O . GLU A 1 125 ? -11.394 31.530 21.956 1.00 45.75 125 GLU A O 1
ATOM 1062 N N . ALA A 1 126 ? -11.227 33.042 20.316 1.00 44.78 126 ALA A N 1
ATOM 1063 C CA . ALA A 1 126 ? -9.793 32.880 20.060 1.00 44.78 126 ALA A CA 1
ATOM 1064 C C . ALA A 1 126 ? -8.879 33.473 21.153 1.00 44.78 126 ALA A C 1
ATOM 1066 O O . ALA A 1 126 ? -7.660 33.292 21.103 1.00 44.78 126 ALA A O 1
ATOM 1067 N N . ARG A 1 127 ? -9.435 34.220 22.120 1.00 45.81 127 ARG A N 1
ATOM 1068 C CA . ARG A 1 127 ? -8.671 34.895 23.190 1.00 45.81 127 ARG A CA 1
ATOM 1069 C C . ARG A 1 127 ? -8.425 34.038 24.433 1.00 45.81 127 ARG A C 1
ATOM 1071 O O . ARG A 1 127 ? -7.674 34.463 25.308 1.00 45.81 127 ARG A O 1
ATOM 1078 N N . SER A 1 128 ? -9.037 32.863 24.527 1.00 50.78 128 SER A N 1
ATOM 1079 C CA . SER A 1 128 ? -8.941 31.996 25.697 1.00 50.78 128 SER A CA 1
ATOM 1080 C C . SER A 1 128 ? -7.660 31.152 25.684 1.00 50.78 128 SER A C 1
ATOM 1082 O O . SER A 1 128 ? -7.339 30.459 24.716 1.00 50.78 128 SER A O 1
ATOM 1084 N N . GLU A 1 129 ? -6.872 31.239 26.764 1.00 67.50 129 GLU A N 1
ATOM 1085 C CA . GLU A 1 129 ? -5.515 30.673 26.802 1.00 67.50 129 GLU A CA 1
ATOM 1086 C C . GLU A 1 129 ? -5.505 29.130 26.790 1.00 67.50 129 GLU A C 1
ATOM 1088 O O . GLU A 1 129 ? -4.587 28.531 26.220 1.00 67.50 129 GLU A O 1
ATOM 1093 N N . ILE A 1 130 ? -6.496 28.467 27.411 1.00 80.69 130 ILE A N 1
ATOM 1094 C CA . ILE A 1 130 ? -6.491 27.013 27.674 1.00 80.69 130 ILE A CA 1
ATOM 1095 C C . ILE A 1 130 ? -7.915 26.426 27.648 1.00 80.69 130 ILE A C 1
ATOM 1097 O O . ILE A 1 130 ? -8.818 26.937 28.310 1.00 80.69 130 ILE A O 1
ATOM 1101 N N . TRP A 1 131 ? -8.070 25.294 26.958 1.00 84.19 131 TRP A N 1
ATOM 1102 C CA . TRP A 1 131 ? -9.272 24.460 26.905 1.00 84.19 131 TRP A CA 1
ATOM 1103 C C . TRP A 1 131 ? -8.999 23.066 27.478 1.00 84.19 131 TRP A C 1
ATOM 1105 O O . TRP A 1 131 ? -7.950 22.464 27.231 1.00 84.19 131 TRP A O 1
ATOM 1115 N N . TYR A 1 132 ? -9.969 22.538 28.218 1.00 88.94 132 TYR A N 1
ATOM 1116 C CA . TYR A 1 132 ? -9.965 21.185 28.762 1.00 88.94 132 TYR A CA 1
ATOM 1117 C C . TYR A 1 132 ? -10.937 20.314 27.975 1.00 88.94 132 TYR A C 1
ATOM 1119 O O . TYR A 1 132 ? -12.124 20.618 27.896 1.00 88.94 132 TYR A O 1
ATOM 1127 N N . HIS A 1 133 ? -10.437 19.218 27.416 1.00 88.50 133 HIS A N 1
ATOM 1128 C CA . HIS A 1 133 ? -11.221 18.257 26.653 1.00 88.50 133 HIS A CA 1
ATOM 1129 C C . HIS A 1 133 ? -11.213 16.911 27.376 1.00 88.50 133 HIS A C 1
ATOM 1131 O O . HIS A 1 133 ? -10.159 16.392 27.743 1.00 88.50 133 HIS A O 1
ATOM 1137 N N . VAL A 1 134 ? -12.388 16.325 27.556 1.00 90.75 134 VAL A N 1
ATOM 1138 C CA . VAL A 1 134 ? -12.567 14.948 28.004 1.00 90.75 134 VAL A CA 1
ATOM 1139 C C . VAL A 1 134 ? -13.076 14.154 26.815 1.00 90.75 134 VAL A C 1
ATOM 1141 O O . VAL A 1 134 ? -14.189 14.379 26.338 1.00 90.75 134 VAL A O 1
ATOM 1144 N N . LYS A 1 135 ? -12.243 13.241 26.324 1.00 90.12 135 LYS A N 1
ATOM 1145 C CA . LYS A 1 135 ? -12.562 12.362 25.201 1.00 90.12 135 LYS A CA 1
ATOM 1146 C C . LYS A 1 135 ? -12.802 10.956 25.729 1.00 90.12 135 LYS A C 1
ATOM 1148 O O . LYS A 1 135 ? -11.897 10.355 26.303 1.00 90.12 135 LYS A O 1
ATOM 1153 N N . ILE A 1 136 ? -14.008 10.436 25.538 1.00 90.50 136 ILE A N 1
ATOM 1154 C CA . ILE A 1 136 ? -14.372 9.068 25.918 1.00 90.50 136 ILE A CA 1
ATOM 1155 C C . ILE A 1 136 ? -14.458 8.245 24.643 1.00 90.50 136 ILE A C 1
ATOM 1157 O O . ILE A 1 136 ? -15.366 8.451 23.847 1.00 90.50 136 ILE A O 1
ATOM 1161 N N . VAL A 1 137 ? -13.514 7.333 24.449 1.00 89.38 137 VAL A N 1
ATOM 1162 C CA . VAL A 1 137 ? -13.414 6.472 23.267 1.00 89.38 137 VAL A CA 1
ATOM 1163 C C . VAL A 1 137 ? -13.974 5.097 23.604 1.00 89.38 137 VAL A C 1
ATOM 1165 O O . VAL A 1 137 ? -13.700 4.543 24.668 1.00 89.38 137 VAL A O 1
ATOM 1168 N N . THR A 1 138 ? -14.769 4.547 22.695 1.00 88.75 138 THR A N 1
ATOM 1169 C CA . THR A 1 138 ? -15.556 3.327 22.911 1.00 88.75 138 THR A CA 1
ATOM 1170 C C . THR A 1 138 ? -15.085 2.162 22.047 1.00 88.75 138 THR A C 1
ATOM 1172 O O . THR A 1 138 ? -14.307 2.346 21.109 1.00 88.75 138 THR A O 1
ATOM 1175 N N . ASP A 1 139 ? -15.539 0.941 22.348 1.00 84.06 139 ASP A N 1
ATOM 1176 C CA . ASP A 1 139 ? -15.055 -0.285 21.700 1.00 84.06 139 ASP A CA 1
ATOM 1177 C C . ASP A 1 139 ? -15.215 -0.254 20.170 1.00 84.06 139 ASP A C 1
ATOM 1179 O O . ASP A 1 139 ? -14.320 -0.702 19.460 1.00 84.06 139 ASP A O 1
ATOM 1183 N N . ASN A 1 140 ? -16.281 0.372 19.655 1.00 82.38 140 ASN A N 1
ATOM 1184 C CA . ASN A 1 140 ? -16.572 0.496 18.221 1.00 82.38 140 ASN A CA 1
ATOM 1185 C C . ASN A 1 140 ? -15.905 1.705 17.539 1.00 82.38 140 ASN A C 1
ATOM 1187 O O . ASN A 1 140 ? -16.350 2.129 16.472 1.00 82.38 140 ASN A O 1
ATOM 1191 N N . PHE A 1 141 ? -14.833 2.242 18.130 1.00 85.12 141 PHE A N 1
ATOM 1192 C CA . PHE A 1 141 ? -14.014 3.332 17.584 1.00 85.12 141 PHE A CA 1
ATOM 1193 C C . PHE A 1 141 ? -14.727 4.687 17.458 1.00 85.12 141 PHE A C 1
ATOM 1195 O O . PHE A 1 141 ? -14.245 5.579 16.759 1.00 85.12 141 PHE A O 1
ATOM 1202 N N . LYS A 1 142 ? -15.855 4.856 18.154 1.00 85.81 142 LYS A N 1
ATOM 1203 C CA . LYS A 1 142 ? -16.553 6.138 18.284 1.00 85.81 142 LYS A CA 1
ATOM 1204 C C . LYS A 1 142 ? -16.161 6.822 19.584 1.00 85.81 142 LYS A C 1
ATOM 1206 O O . LYS A 1 142 ? -15.807 6.155 20.561 1.00 85.81 142 LYS A O 1
ATOM 1211 N N . ASP A 1 143 ? -16.259 8.140 19.613 1.00 87.06 143 ASP A N 1
ATOM 1212 C CA . ASP A 1 143 ? -15.953 8.941 20.787 1.00 87.06 143 ASP A CA 1
ATOM 1213 C C . ASP A 1 143 ? -17.116 9.844 21.217 1.00 87.06 143 ASP A C 1
ATOM 1215 O O . ASP A 1 143 ? -18.069 10.087 20.474 1.00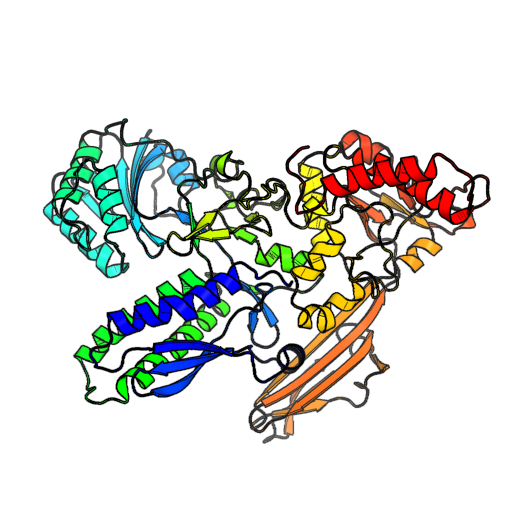 87.06 143 ASP A O 1
ATOM 1219 N N . LEU A 1 144 ? -17.049 10.306 22.462 1.00 87.81 144 LEU A N 1
ATOM 1220 C CA . LEU A 1 144 ? -17.864 11.377 23.027 1.00 87.81 144 LEU A CA 1
ATOM 1221 C C . LEU A 1 144 ? -16.920 12.452 23.561 1.00 87.81 144 LEU A C 1
ATOM 1223 O O . LEU A 1 144 ? -16.013 12.138 24.339 1.00 87.81 144 LEU A O 1
ATOM 1227 N N . LYS A 1 145 ? -17.131 13.704 23.151 1.00 88.88 145 LYS A N 1
ATOM 1228 C CA . LYS A 1 145 ? -16.292 14.841 23.536 1.00 88.88 145 LYS A CA 1
ATOM 1229 C C . LYS A 1 145 ? -17.044 15.787 24.466 1.00 88.88 145 LYS A C 1
ATOM 1231 O O . LYS A 1 145 ? -18.156 16.227 24.171 1.00 88.88 145 LYS A O 1
ATOM 1236 N N . ILE A 1 146 ? -16.398 16.121 25.579 1.00 89.88 146 ILE A N 1
ATOM 1237 C CA . ILE A 1 146 ? -16.843 17.141 26.529 1.00 89.88 146 ILE A CA 1
ATOM 1238 C C . ILE A 1 146 ? -15.739 18.190 26.627 1.00 89.88 146 ILE A C 1
ATOM 1240 O O . ILE A 1 146 ? -14.591 17.847 26.892 1.00 89.88 146 ILE A O 1
ATOM 1244 N N . GLU A 1 147 ? -16.069 19.456 26.422 1.00 88.81 147 GLU A N 1
ATOM 1245 C CA . GLU A 1 147 ? -15.116 20.564 26.400 1.00 88.81 147 GLU A CA 1
ATOM 1246 C C . GLU A 1 147 ? -15.471 21.606 27.460 1.00 88.81 147 GLU A C 1
ATOM 1248 O O . GLU A 1 147 ? -16.642 21.835 27.762 1.00 88.81 147 GLU A O 1
ATOM 1253 N N . LYS A 1 148 ? -14.454 22.255 28.024 1.00 89.06 148 LYS A N 1
ATOM 1254 C CA . LYS A 1 148 ? -14.602 23.333 29.001 1.00 89.06 148 LYS A CA 1
ATOM 1255 C C . LYS A 1 148 ? -13.506 24.367 28.791 1.00 89.06 148 LYS A C 1
ATOM 1257 O O . LYS A 1 148 ? -12.326 24.018 28.743 1.00 89.06 148 LYS A O 1
ATOM 1262 N N . GLU A 1 149 ? -13.882 25.634 28.750 1.00 86.31 149 GLU A N 1
ATOM 1263 C CA . GLU A 1 149 ? -12.922 26.732 28.804 1.00 86.31 149 GLU A CA 1
ATOM 1264 C C . GLU A 1 149 ? -12.391 26.917 30.238 1.00 86.31 149 GLU A C 1
ATOM 1266 O O . GLU A 1 149 ? -13.108 26.718 31.229 1.00 86.31 149 GLU A O 1
ATOM 1271 N N . LYS A 1 150 ? -11.110 27.263 30.383 1.00 84.56 150 LYS A N 1
ATOM 1272 C CA . LYS A 1 150 ? -10.504 27.513 31.696 1.00 84.56 150 LYS A CA 1
ATOM 1273 C C . LYS A 1 150 ? -11.211 28.666 32.425 1.00 84.56 150 LYS A C 1
ATOM 1275 O O . LYS A 1 150 ? -11.409 29.731 31.859 1.00 84.56 150 LYS A O 1
ATOM 1280 N N . GLY A 1 151 ? -11.569 28.465 33.695 1.00 81.44 151 GLY A N 1
ATOM 1281 C CA . GLY A 1 151 ? -12.261 29.457 34.532 1.00 81.44 151 GLY A CA 1
ATOM 1282 C C . GLY A 1 151 ? -13.780 29.540 34.336 1.00 81.44 151 GLY A C 1
ATOM 1283 O O . GLY A 1 151 ? -14.479 30.006 35.235 1.00 81.44 151 GLY A O 1
ATOM 1284 N N . GLU A 1 152 ? -14.312 29.023 33.227 1.00 84.00 152 GLU A N 1
ATOM 1285 C CA . GLU A 1 152 ? -15.750 29.032 32.946 1.00 84.00 152 GLU A CA 1
ATOM 1286 C C . GLU A 1 152 ? -16.522 27.973 33.742 1.00 84.00 152 GLU A C 1
ATOM 1288 O O . GLU A 1 152 ? -15.996 26.911 34.089 1.00 84.00 152 GLU A O 1
ATOM 1293 N N . LYS A 1 153 ? -17.802 28.252 34.015 1.00 84.88 153 LYS A N 1
ATOM 1294 C CA . LYS A 1 153 ? -18.726 27.300 34.667 1.00 84.88 153 LYS A CA 1
ATOM 1295 C C . LYS A 1 153 ? -19.568 26.495 33.678 1.00 84.88 153 LYS A C 1
ATOM 1297 O O . LYS A 1 153 ? -20.329 25.626 34.099 1.00 84.88 153 LYS A O 1
ATOM 1302 N N . LYS A 1 154 ? -19.424 26.757 32.383 1.00 86.94 154 LYS A N 1
ATOM 1303 C CA . LYS A 1 154 ? -20.142 26.057 31.321 1.00 86.94 154 LYS A CA 1
ATOM 1304 C C . LYS A 1 154 ? -19.264 24.994 30.682 1.00 86.94 154 LYS A C 1
ATOM 1306 O O . LYS A 1 154 ? -18.058 25.177 30.530 1.00 86.94 154 LYS A O 1
ATOM 1311 N N . ILE A 1 155 ? -19.891 23.891 30.302 1.00 87.50 155 ILE A N 1
ATOM 1312 C CA . ILE A 1 155 ? -19.292 22.833 29.495 1.00 87.50 155 ILE A CA 1
ATOM 1313 C C . ILE A 1 155 ? -20.045 22.702 28.185 1.00 87.50 155 ILE A C 1
ATOM 1315 O O . ILE A 1 155 ? -21.237 22.995 28.093 1.00 87.50 155 ILE A O 1
ATOM 1319 N N . ARG A 1 156 ? -19.345 22.195 27.184 1.00 85.12 156 ARG A N 1
ATOM 1320 C CA . ARG A 1 156 ? -19.892 21.873 25.882 1.00 85.12 156 ARG A CA 1
ATOM 1321 C C . ARG A 1 156 ? -19.819 20.368 25.669 1.00 85.12 156 ARG A C 1
ATOM 1323 O O . ARG A 1 156 ? -18.747 19.782 25.754 1.00 85.12 156 ARG A O 1
ATOM 1330 N N . ILE A 1 157 ? -20.957 19.740 25.410 1.00 84.81 157 ILE A N 1
ATOM 1331 C CA . ILE A 1 157 ? -21.058 18.325 25.049 1.00 84.81 157 ILE A CA 1
ATOM 1332 C C . ILE A 1 157 ? -21.442 18.293 23.577 1.00 84.81 157 ILE A C 1
ATOM 1334 O O . ILE A 1 157 ? -22.567 18.643 23.215 1.00 84.81 157 ILE A O 1
ATOM 1338 N N . GLU A 1 158 ? -20.490 17.926 22.721 1.00 82.12 158 GLU A N 1
ATOM 1339 C CA . GLU A 1 158 ? -20.620 18.031 21.263 1.00 82.12 158 GLU A CA 1
ATOM 1340 C C . GLU A 1 158 ? -21.082 19.444 20.820 1.00 82.12 158 GLU A C 1
ATOM 1342 O O . GLU A 1 158 ? -20.301 20.396 20.807 1.00 82.12 158 GLU A O 1
ATOM 1347 N N . LYS A 1 159 ? -22.365 19.622 20.478 1.00 76.44 159 LYS A N 1
ATOM 1348 C CA . LYS A 1 159 ? -22.934 20.904 20.017 1.00 76.44 159 LYS A CA 1
ATOM 1349 C C . LYS A 1 159 ? -23.738 21.660 21.078 1.00 76.44 159 LYS A C 1
ATOM 1351 O O . LYS A 1 159 ? -24.113 22.800 20.831 1.00 76.44 159 LYS A O 1
ATOM 1356 N N . ASN A 1 160 ? -24.001 21.050 22.233 1.00 82.75 160 ASN A N 1
ATOM 1357 C CA . ASN A 1 160 ? -24.892 21.598 23.254 1.00 82.75 160 ASN A CA 1
ATOM 1358 C C . ASN A 1 160 ? -24.098 22.096 24.470 1.00 82.75 160 ASN A C 1
ATOM 1360 O O . ASN A 1 160 ? -23.134 21.457 24.891 1.00 82.75 160 ASN A O 1
ATOM 1364 N N . THR A 1 161 ? -24.519 23.222 25.045 1.00 86.81 161 THR A N 1
ATOM 1365 C CA . THR A 1 161 ? -23.858 23.856 26.196 1.00 86.81 161 THR A CA 1
ATOM 1366 C C . THR A 1 161 ? -24.694 23.672 27.457 1.00 86.81 161 THR A C 1
ATOM 1368 O O . THR A 1 161 ? -25.905 23.880 27.426 1.00 86.81 161 THR A O 1
ATOM 1371 N N . PHE A 1 162 ? -24.043 23.322 28.564 1.00 88.06 162 PHE A N 1
ATOM 1372 C CA . PHE A 1 162 ? -24.671 23.068 29.861 1.00 88.06 162 PHE A CA 1
ATOM 1373 C C . PHE A 1 162 ? -23.877 23.737 30.984 1.00 88.06 162 PHE A C 1
ATOM 1375 O O . PHE A 1 162 ? -22.659 23.893 30.884 1.00 88.06 162 PHE A O 1
ATOM 1382 N N . ASP A 1 163 ? -24.546 24.096 32.076 1.00 85.62 163 ASP A N 1
ATOM 1383 C CA . ASP A 1 163 ? -23.872 24.532 33.300 1.00 85.62 163 ASP A CA 1
ATOM 1384 C C . ASP A 1 163 ? -23.322 23.320 34.072 1.00 85.62 163 ASP A C 1
ATOM 1386 O O . ASP A 1 163 ? -24.013 22.317 34.246 1.00 85.62 163 ASP A O 1
ATOM 1390 N N . LEU A 1 164 ? -22.090 23.418 34.588 1.00 83.69 164 LEU A N 1
ATOM 1391 C CA . LEU A 1 164 ? -21.387 22.341 35.316 1.00 83.69 164 LEU A CA 1
ATOM 1392 C C . LEU A 1 164 ? -22.138 21.805 36.543 1.00 83.69 164 LEU A C 1
ATOM 1394 O O . LEU A 1 164 ? -21.825 20.719 37.027 1.00 83.69 164 LEU A O 1
ATOM 1398 N N . GLU A 1 165 ? -23.078 22.579 37.083 1.00 81.94 165 GLU A N 1
ATOM 1399 C CA . GLU A 1 165 ? -23.854 22.223 38.274 1.00 81.94 165 GLU A CA 1
ATOM 1400 C C . GLU A 1 165 ? -25.142 21.451 37.926 1.00 81.94 165 GLU A C 1
ATOM 1402 O O . GLU A 1 165 ? -25.684 20.749 38.781 1.00 81.94 165 GLU A O 1
ATOM 1407 N N . SER A 1 166 ? -25.579 21.477 36.661 1.00 87.56 166 SER A N 1
ATOM 1408 C CA . SER A 1 166 ? -26.787 20.802 36.162 1.00 87.56 166 SER A CA 1
ATOM 1409 C C . SER A 1 166 ? -26.531 19.329 35.811 1.00 87.56 166 SER A C 1
ATOM 1411 O O . SER A 1 166 ? -26.710 18.896 34.672 1.00 87.56 166 SER A O 1
ATOM 1413 N N . ILE A 1 167 ? -26.112 18.528 36.800 1.00 84.81 167 ILE A N 1
ATOM 1414 C CA . ILE A 1 167 ? -25.708 17.118 36.605 1.00 84.81 167 ILE A CA 1
ATOM 1415 C C . ILE A 1 167 ? -26.817 16.274 35.952 1.00 84.81 167 ILE A C 1
ATOM 1417 O O . ILE A 1 167 ? -26.518 15.430 35.110 1.00 84.81 167 ILE A O 1
ATOM 1421 N N . GLU A 1 168 ? -28.089 16.503 36.292 1.00 86.25 168 GLU A N 1
ATOM 1422 C CA . GLU A 1 168 ? -29.217 15.736 35.735 1.00 86.25 168 GLU A CA 1
ATOM 1423 C C . GLU A 1 168 ? -29.425 15.985 34.233 1.00 86.25 168 GLU A C 1
ATOM 1425 O O . GLU A 1 168 ? -29.696 15.050 33.476 1.00 86.25 168 GLU A O 1
ATOM 1430 N N . GLU A 1 169 ? -29.261 17.230 33.781 1.00 86.31 169 GLU A N 1
ATOM 1431 C CA . GLU A 1 169 ? -29.374 17.590 32.362 1.00 86.31 169 GLU A CA 1
ATOM 1432 C C . GLU A 1 169 ? -28.202 17.022 31.561 1.00 86.31 169 GLU A C 1
ATOM 1434 O O . GLU A 1 169 ? -28.398 16.438 30.493 1.00 86.31 169 GLU A O 1
ATOM 1439 N N . ILE A 1 170 ? -26.996 17.119 32.125 1.00 87.44 170 ILE A N 1
ATOM 1440 C CA . ILE A 1 170 ? -25.776 16.556 31.548 1.00 87.44 170 ILE A CA 1
ATOM 1441 C C . ILE A 1 170 ? -25.888 15.034 31.416 1.00 87.44 170 ILE A C 1
ATOM 1443 O O . ILE A 1 170 ? -25.578 14.478 30.363 1.00 87.44 170 ILE A O 1
ATOM 1447 N N . GLU A 1 171 ? -26.368 14.345 32.455 1.00 87.81 171 GLU A N 1
ATOM 1448 C CA . GLU A 1 171 ? -26.581 12.897 32.421 1.00 87.81 171 GLU A CA 1
ATOM 1449 C C . GLU A 1 171 ? -27.561 12.494 31.317 1.00 87.81 171 GLU A C 1
ATOM 1451 O O . GLU A 1 171 ? -27.319 11.525 30.589 1.00 87.81 171 GLU A O 1
ATOM 1456 N N . LYS A 1 172 ? -28.649 13.253 31.162 1.00 87.81 172 LYS A N 1
ATOM 1457 C CA . LYS A 1 172 ? -29.645 13.011 30.121 1.00 87.81 172 LYS A CA 1
ATOM 1458 C C . LYS A 1 172 ? -29.062 13.199 28.721 1.00 87.81 172 LYS A C 1
ATOM 1460 O O . LYS A 1 172 ? -29.321 12.363 27.853 1.00 87.81 172 LYS A O 1
ATOM 1465 N N . GLU A 1 173 ? -28.264 14.243 28.499 1.00 89.56 173 GLU A N 1
ATOM 1466 C CA . GLU A 1 173 ? -27.638 14.478 27.195 1.00 89.56 173 GLU A CA 1
ATOM 1467 C C . GLU A 1 173 ? -26.569 13.426 26.872 1.00 89.56 173 GLU A C 1
ATOM 1469 O O . GLU A 1 173 ? -26.555 12.898 25.763 1.00 89.56 173 GLU A O 1
ATOM 1474 N N . ILE A 1 174 ? -25.729 13.042 27.841 1.00 87.25 174 ILE A N 1
ATOM 1475 C CA . ILE A 1 174 ? -24.725 11.983 27.649 1.00 87.25 174 ILE A CA 1
ATOM 1476 C C . ILE A 1 174 ? -25.406 10.660 27.282 1.00 87.25 174 ILE A C 1
ATOM 1478 O O . ILE A 1 174 ? -24.995 10.007 26.324 1.00 87.25 174 ILE A O 1
ATOM 1482 N N . LYS A 1 175 ? -26.471 10.269 27.994 1.00 86.94 175 LYS A N 1
ATOM 1483 C CA . LYS A 1 175 ? -27.240 9.053 27.671 1.00 86.94 175 LYS A CA 1
ATOM 1484 C C . LYS A 1 175 ? -27.841 9.115 26.268 1.00 86.94 175 LYS A C 1
ATOM 1486 O O . LYS A 1 175 ? -27.736 8.151 25.514 1.00 86.94 175 LYS A O 1
ATOM 1491 N N . LYS A 1 176 ? -28.406 10.264 25.897 1.00 87.19 176 LYS A N 1
ATOM 1492 C CA . LYS A 1 176 ? -28.957 10.500 24.560 1.00 87.19 176 LYS A CA 1
ATOM 1493 C C . LYS A 1 176 ? -27.891 10.386 23.467 1.00 87.19 176 LYS A C 1
ATOM 1495 O O . LYS A 1 176 ? -28.142 9.736 22.455 1.00 87.19 176 LYS A O 1
ATOM 1500 N N . GLU A 1 177 ? -26.703 10.962 23.652 1.00 86.44 177 GLU A N 1
ATOM 1501 C CA . GLU A 1 177 ? -25.615 10.854 22.669 1.00 86.44 177 GLU A CA 1
ATOM 1502 C C . GLU A 1 177 ? -25.018 9.437 22.609 1.00 86.44 177 GLU A C 1
ATOM 1504 O O . GLU A 1 177 ? -24.711 8.958 21.516 1.00 86.44 177 GLU A O 1
ATOM 1509 N N . ILE A 1 178 ? -24.948 8.713 23.735 1.00 85.12 178 ILE A N 1
ATOM 1510 C CA . ILE A 1 178 ? -24.587 7.284 23.762 1.00 85.12 178 ILE A CA 1
ATOM 1511 C C . ILE A 1 178 ? -25.546 6.466 22.888 1.00 85.12 178 ILE A C 1
ATOM 1513 O O . ILE A 1 178 ? -25.095 5.676 22.056 1.00 85.12 178 ILE A O 1
ATOM 1517 N N . GLU A 1 179 ? -26.859 6.661 23.033 1.00 82.25 179 GLU A N 1
ATOM 1518 C CA . GLU A 1 179 ? -27.871 5.936 22.254 1.00 82.25 179 GLU A CA 1
ATOM 1519 C C . GLU A 1 179 ? -27.842 6.313 20.769 1.00 82.25 179 GLU A C 1
ATOM 1521 O O . GLU A 1 179 ? -27.835 5.430 19.899 1.00 82.25 179 GLU A O 1
ATOM 1526 N N . LYS A 1 180 ? -27.779 7.620 20.487 1.00 83.50 180 LYS A N 1
ATOM 1527 C CA . LYS A 1 180 ? -27.772 8.198 19.139 1.00 83.50 180 LYS A CA 1
ATOM 1528 C C . LYS A 1 180 ? -26.546 7.778 18.336 1.00 83.50 180 LYS A C 1
ATOM 1530 O O . LYS A 1 180 ? -26.685 7.380 17.185 1.00 83.50 180 LYS A O 1
ATOM 1535 N N . ARG A 1 181 ? -25.349 7.823 18.931 1.00 79.44 181 ARG A N 1
ATOM 1536 C CA . ARG A 1 181 ? -24.104 7.385 18.273 1.00 79.44 181 ARG A CA 1
ATOM 1537 C C . ARG A 1 181 ? -23.870 5.879 18.390 1.00 79.44 181 ARG A C 1
ATOM 1539 O O . ARG A 1 181 ? -22.952 5.364 17.751 1.00 79.44 181 ARG A O 1
ATOM 1546 N N . ALA A 1 182 ? -24.704 5.168 19.151 1.00 80.62 182 ALA A N 1
ATOM 1547 C CA . ALA A 1 182 ? -24.552 3.749 19.460 1.00 80.62 182 ALA A CA 1
ATOM 1548 C C . ALA A 1 182 ? -23.165 3.434 20.055 1.00 80.62 182 ALA A C 1
ATOM 1550 O O . ALA A 1 182 ? -22.455 2.557 19.565 1.00 80.62 182 ALA A O 1
ATOM 1551 N N . LEU A 1 183 ? -22.757 4.194 21.075 1.00 83.44 183 LEU A N 1
ATOM 1552 C CA . LEU A 1 183 ? -21.480 4.002 21.767 1.00 83.44 183 LEU A CA 1
ATOM 1553 C C . LEU A 1 183 ? -21.484 2.679 22.544 1.00 83.44 183 LEU A C 1
ATOM 1555 O O . LEU A 1 183 ? -22.480 2.326 23.178 1.00 83.44 183 LEU A O 1
ATOM 1559 N N . MET A 1 184 ? -20.374 1.943 22.485 1.00 81.06 184 MET A N 1
ATOM 1560 C CA . MET A 1 184 ? -20.275 0.591 23.041 1.00 81.06 184 MET A CA 1
ATOM 1561 C C . MET A 1 184 ? -19.227 0.502 24.143 1.00 81.06 184 MET A C 1
ATOM 1563 O O . MET A 1 184 ? -18.076 0.859 23.927 1.00 81.06 184 MET A O 1
ATOM 1567 N N . PHE A 1 185 ? -19.620 -0.022 25.302 1.00 83.62 185 PHE A N 1
ATOM 1568 C CA . PHE A 1 185 ? -18.726 -0.192 26.442 1.00 83.62 185 PHE A CA 1
ATOM 1569 C C . PHE A 1 185 ? -18.655 -1.667 26.840 1.00 83.62 185 PHE A C 1
ATOM 1571 O O . PHE A 1 185 ? -19.622 -2.230 27.358 1.00 83.62 185 PHE A O 1
ATOM 1578 N N . SER A 1 186 ? -17.510 -2.297 26.595 1.00 82.75 186 SER A N 1
ATOM 1579 C CA . SER A 1 186 ? -17.178 -3.603 27.151 1.00 82.75 186 SER A CA 1
ATOM 1580 C C . SER A 1 186 ? -16.808 -3.482 28.630 1.00 82.75 186 SER A C 1
ATOM 1582 O O . SER A 1 186 ? -16.470 -2.406 29.135 1.00 82.75 186 SER A O 1
ATOM 1584 N N . GLU A 1 187 ? -16.834 -4.605 29.349 1.00 82.06 187 GLU A N 1
ATOM 1585 C CA . GLU A 1 187 ? -16.412 -4.625 30.753 1.00 82.06 187 GLU A CA 1
ATOM 1586 C C . GLU A 1 187 ? -14.959 -4.162 30.919 1.00 82.06 187 GLU A C 1
ATOM 1588 O O . GLU A 1 187 ? -14.652 -3.430 31.859 1.00 82.06 187 GLU A O 1
ATOM 1593 N N . LYS A 1 188 ? -14.082 -4.526 29.973 1.00 83.75 188 LYS A N 1
ATOM 1594 C CA . LYS A 1 188 ? -12.679 -4.093 29.947 1.00 83.75 188 LYS A CA 1
ATOM 1595 C C . LYS A 1 188 ? -12.570 -2.578 29.763 1.00 83.75 188 LYS A C 1
ATOM 1597 O O . LYS A 1 188 ? -11.836 -1.933 30.510 1.00 83.75 188 LYS A O 1
ATOM 1602 N N . THR A 1 189 ? -13.332 -1.995 28.836 1.00 86.19 189 THR A N 1
ATOM 1603 C CA . THR A 1 189 ? -13.384 -0.537 28.624 1.00 86.19 189 THR A CA 1
ATOM 1604 C C . THR A 1 189 ? -13.822 0.187 29.887 1.00 86.19 189 THR A C 1
ATOM 1606 O O . THR A 1 189 ? -13.191 1.151 30.315 1.00 86.19 189 THR A O 1
ATOM 1609 N N . MET A 1 190 ? -14.865 -0.314 30.547 1.00 87.75 190 MET A N 1
ATOM 1610 C CA . MET A 1 190 ? -15.366 0.289 31.780 1.00 87.75 190 MET A CA 1
ATOM 1611 C C . MET A 1 190 ? -14.380 0.152 32.937 1.00 87.75 190 MET A C 1
ATOM 1613 O O . MET A 1 190 ? -14.238 1.082 33.725 1.00 87.75 190 MET A O 1
ATOM 1617 N N . GLN A 1 191 ? -13.633 -0.951 33.018 1.00 85.81 191 GLN A N 1
ATOM 1618 C CA . GLN A 1 191 ? -12.524 -1.082 33.967 1.00 85.81 191 GLN A CA 1
ATOM 1619 C C . GLN A 1 191 ? -11.413 -0.058 33.696 1.00 85.81 191 GLN A C 1
ATOM 1621 O O . GLN A 1 191 ? -10.943 0.578 34.640 1.00 85.81 191 GLN A O 1
ATOM 1626 N N . LYS A 1 192 ? -11.038 0.168 32.427 1.00 86.88 192 LYS A N 1
ATOM 1627 C CA . LYS A 1 192 ? -10.070 1.216 32.050 1.00 86.88 192 LYS A CA 1
ATOM 1628 C C . LYS A 1 192 ? -10.562 2.608 32.455 1.00 86.88 192 LYS A C 1
ATOM 1630 O O . LYS A 1 192 ? -9.805 3.366 33.058 1.00 86.88 192 LYS A O 1
ATOM 1635 N N . ILE A 1 193 ? -11.834 2.923 32.194 1.00 89.12 193 ILE A N 1
ATOM 1636 C CA . ILE A 1 193 ? -12.459 4.199 32.581 1.00 89.12 193 ILE A CA 1
ATOM 1637 C C . ILE A 1 193 ? -12.484 4.359 34.108 1.00 89.12 193 ILE A C 1
ATOM 1639 O O . ILE A 1 193 ? -12.091 5.404 34.623 1.00 89.12 193 ILE A O 1
ATOM 1643 N N . ASN A 1 194 ? -12.880 3.319 34.844 1.00 88.88 194 ASN A N 1
ATOM 1644 C CA . ASN A 1 194 ? -12.891 3.320 36.308 1.00 88.88 194 ASN A CA 1
ATOM 1645 C C . ASN A 1 194 ? -11.505 3.576 36.896 1.00 88.88 194 ASN A C 1
ATOM 1647 O O . ASN A 1 194 ? -11.355 4.406 37.795 1.00 88.88 194 ASN A O 1
ATOM 1651 N N . HIS A 1 195 ? -10.491 2.889 36.370 1.00 87.94 195 HIS A N 1
ATOM 1652 C CA . HIS A 1 195 ? -9.109 3.082 36.783 1.00 87.94 195 HIS A CA 1
ATOM 1653 C C . HIS A 1 195 ? -8.642 4.515 36.499 1.00 87.94 195 HIS A C 1
ATOM 1655 O O . HIS A 1 195 ? -8.107 5.173 37.389 1.00 87.94 195 HIS A O 1
ATOM 1661 N N . ALA A 1 196 ? -8.908 5.034 35.296 1.00 87.06 196 ALA A N 1
ATOM 1662 C CA . ALA A 1 196 ? -8.540 6.392 34.906 1.00 87.06 196 ALA A CA 1
ATOM 1663 C C . ALA A 1 196 ? -9.225 7.472 35.761 1.00 87.06 196 ALA A C 1
ATOM 1665 O O . ALA A 1 196 ? -8.608 8.487 36.057 1.00 87.06 196 ALA A O 1
ATOM 1666 N N . LEU A 1 197 ? -10.466 7.252 36.206 1.00 88.12 197 LEU A N 1
ATOM 1667 C CA . LEU A 1 197 ? -11.202 8.169 37.087 1.00 88.12 197 LEU A CA 1
ATOM 1668 C C . LEU A 1 197 ? -10.851 8.020 38.582 1.00 88.12 197 LEU A C 1
ATOM 1670 O O . LEU A 1 197 ? -11.293 8.833 39.406 1.00 88.12 197 LEU A O 1
ATOM 1674 N N . GLY A 1 198 ? -10.066 6.999 38.940 1.00 84.56 198 GLY A N 1
ATOM 1675 C CA . GLY A 1 198 ? -9.734 6.651 40.323 1.00 84.56 198 GLY A CA 1
ATOM 1676 C C . GLY A 1 198 ? -10.910 6.060 41.107 1.00 84.56 198 GLY A C 1
ATOM 1677 O O . GLY A 1 198 ? -10.954 6.183 42.328 1.00 84.56 198 GLY A O 1
ATOM 1678 N N . LEU A 1 199 ? -11.881 5.452 40.420 1.00 81.69 199 LEU A N 1
ATOM 1679 C CA . LEU A 1 199 ? -13.128 4.951 41.009 1.00 81.69 199 LEU A CA 1
ATOM 1680 C C . LEU A 1 199 ? -13.030 3.516 41.576 1.00 81.69 199 LEU A C 1
ATOM 1682 O O . LEU A 1 199 ? -13.984 3.032 42.177 1.00 81.69 199 LEU A O 1
ATOM 1686 N N . GLY A 1 200 ? -11.874 2.851 41.482 1.00 70.25 200 GLY A N 1
ATOM 1687 C CA . GLY A 1 200 ? -11.669 1.490 42.004 1.00 70.25 200 GLY A CA 1
ATOM 1688 C C . GLY A 1 200 ? -12.452 0.409 41.239 1.00 70.25 200 GLY A C 1
ATOM 1689 O O . GLY A 1 200 ? -13.009 0.662 40.172 1.00 70.25 200 GLY A O 1
ATOM 1690 N N . ASN A 1 201 ? -12.500 -0.816 41.779 1.00 64.88 201 ASN A N 1
ATOM 1691 C CA . ASN A 1 201 ? -13.211 -1.956 41.173 1.00 64.88 201 ASN A CA 1
ATOM 1692 C C . ASN A 1 201 ? -14.723 -1.890 41.443 1.00 64.88 201 ASN A C 1
ATOM 1694 O O . ASN A 1 201 ? -15.285 -2.699 42.184 1.00 64.88 201 ASN A O 1
ATOM 1698 N N . ILE A 1 202 ? -15.395 -0.905 40.856 1.00 66.62 202 ILE A N 1
ATOM 1699 C CA . ILE A 1 202 ? -16.859 -0.878 40.796 1.00 66.62 202 ILE A CA 1
ATOM 1700 C C . ILE A 1 202 ? -17.330 -2.027 39.887 1.00 66.62 202 ILE A C 1
ATOM 1702 O O . ILE A 1 202 ? -16.664 -2.356 38.906 1.00 66.62 202 ILE A O 1
ATOM 1706 N N . LYS A 1 203 ? -18.483 -2.646 40.196 1.00 63.06 203 LYS A N 1
ATOM 1707 C CA . LYS A 1 203 ? -19.130 -3.617 39.291 1.00 63.06 203 LYS A CA 1
ATOM 1708 C C . LYS A 1 203 ? -19.271 -3.006 37.890 1.00 63.06 203 LYS A C 1
ATOM 1710 O O . LYS A 1 203 ? -19.836 -1.920 37.768 1.00 63.06 203 LYS A O 1
ATOM 1715 N N . SER A 1 204 ? -18.777 -3.709 36.870 1.00 59.31 204 SER A N 1
ATOM 1716 C CA . SER A 1 204 ? -18.847 -3.311 35.462 1.00 59.31 204 SER A CA 1
ATOM 1717 C C . SER A 1 204 ? -20.301 -3.073 35.050 1.00 59.31 204 SER A C 1
ATOM 1719 O O . SER A 1 204 ? -21.103 -3.999 34.960 1.00 59.31 204 SER A O 1
ATOM 1721 N N . THR A 1 205 ? -20.666 -1.812 34.830 1.00 65.00 205 THR A N 1
ATOM 1722 C CA . THR A 1 205 ? -21.901 -1.444 34.130 1.00 65.00 205 THR A CA 1
ATOM 1723 C C . THR A 1 205 ? -21.642 -1.476 32.625 1.00 65.00 205 THR A C 1
ATOM 1725 O O . THR A 1 205 ? -20.510 -1.302 32.196 1.00 65.00 205 THR A O 1
ATOM 1728 N N . SER A 1 206 ? -22.668 -1.675 31.796 1.00 68.50 206 SER A N 1
ATOM 1729 C CA . SER A 1 206 ? -22.543 -1.639 30.325 1.00 68.50 206 SER A CA 1
ATOM 1730 C C . SER A 1 206 ? -22.601 -0.218 29.738 1.00 68.50 206 SER A C 1
ATOM 1732 O O . SER A 1 206 ? -22.725 -0.045 28.528 1.00 68.50 206 SER A O 1
ATOM 1734 N N . SER A 1 207 ? -22.601 0.805 30.593 1.00 78.69 207 SER A N 1
ATOM 1735 C CA . SER A 1 207 ? -22.669 2.218 30.223 1.00 78.69 207 SER A CA 1
ATOM 1736 C C . SER A 1 207 ? -22.108 3.096 31.341 1.00 78.69 207 SER A C 1
ATOM 1738 O O . SER A 1 207 ? -21.993 2.656 32.491 1.00 78.69 207 SER A O 1
ATOM 1740 N N . LEU A 1 208 ? -21.834 4.362 31.018 1.00 82.38 208 LEU A N 1
ATOM 1741 C CA . LEU A 1 208 ? -21.521 5.391 32.008 1.00 82.38 208 LEU A CA 1
ATOM 1742 C C . LEU A 1 208 ? -22.708 5.579 32.964 1.00 82.38 208 LEU A C 1
ATOM 1744 O O . LEU A 1 208 ? -23.853 5.731 32.535 1.00 82.38 208 LEU A O 1
ATOM 1748 N N . ASP A 1 209 ? -22.421 5.544 34.262 1.00 84.06 209 ASP A N 1
ATOM 1749 C CA . ASP A 1 209 ? -23.386 5.815 35.328 1.00 84.06 209 ASP A CA 1
ATOM 1750 C C . ASP A 1 209 ? -23.195 7.226 35.913 1.00 84.06 209 ASP A C 1
ATOM 1752 O O . ASP A 1 209 ? -22.230 7.930 35.601 1.00 84.06 209 ASP A O 1
ATOM 1756 N N . ARG A 1 210 ? -24.103 7.622 36.809 1.00 85.50 210 ARG A N 1
ATOM 1757 C CA . ARG A 1 210 ? -24.064 8.925 37.480 1.00 85.50 210 ARG A CA 1
ATOM 1758 C C . ARG A 1 210 ? -22.746 9.194 38.221 1.00 85.50 210 ARG A C 1
ATOM 1760 O O . ARG A 1 210 ? -22.279 10.325 38.201 1.00 85.50 210 ARG A O 1
ATOM 1767 N N . ARG A 1 211 ? -22.096 8.177 38.800 1.00 87.06 211 ARG A N 1
ATOM 1768 C CA . ARG A 1 211 ? -20.825 8.333 39.537 1.00 87.06 211 ARG A CA 1
ATOM 1769 C C . ARG A 1 211 ? -19.673 8.683 38.603 1.00 87.06 211 ARG A C 1
ATOM 1771 O O . ARG A 1 211 ? -18.844 9.524 38.945 1.00 87.06 211 ARG A O 1
ATOM 1778 N N . HIS A 1 212 ? -19.626 8.063 37.421 1.00 89.31 212 HIS A N 1
ATOM 1779 C CA . HIS A 1 212 ? -18.637 8.417 36.399 1.00 89.31 212 HIS A CA 1
ATOM 1780 C C . HIS A 1 212 ? -18.806 9.880 35.982 1.00 89.31 212 HIS A C 1
ATOM 1782 O O . HIS A 1 212 ? -17.829 10.623 35.940 1.00 89.31 212 HIS A O 1
ATOM 1788 N N . ILE A 1 213 ? -20.049 10.300 35.728 1.00 87.88 213 ILE A N 1
ATOM 1789 C CA . ILE A 1 213 ? -20.373 11.665 35.299 1.00 87.88 213 ILE A CA 1
ATOM 1790 C C . ILE A 1 213 ? -20.008 12.666 36.397 1.00 87.88 213 ILE A C 1
ATOM 1792 O O . ILE A 1 213 ? -19.264 13.604 36.133 1.00 87.88 213 ILE A O 1
ATOM 1796 N N . GLU A 1 214 ? -20.433 12.434 37.641 1.00 89.38 214 GLU A N 1
ATOM 1797 C CA . GLU A 1 214 ? -20.083 13.272 38.796 1.00 89.38 214 GLU A CA 1
ATOM 1798 C C . GLU A 1 214 ? -18.565 13.417 38.959 1.00 89.38 214 GLU A C 1
ATOM 1800 O O . GLU A 1 214 ? -18.063 14.516 39.203 1.00 89.38 214 GLU A O 1
ATOM 1805 N N . ARG A 1 215 ? -17.807 12.330 38.761 1.00 90.50 215 ARG A N 1
ATOM 1806 C CA . ARG A 1 215 ? -16.344 12.362 38.840 1.00 90.50 215 ARG A CA 1
ATOM 1807 C C . ARG A 1 215 ? -15.715 13.163 37.701 1.00 90.50 215 ARG A C 1
ATOM 1809 O O . ARG A 1 215 ? -14.822 13.964 37.968 1.00 90.50 215 ARG A O 1
ATOM 1816 N N . ILE A 1 216 ? -16.186 12.989 36.465 1.00 90.75 216 ILE A N 1
ATOM 1817 C CA . ILE A 1 216 ? -15.733 13.770 35.301 1.00 90.75 216 ILE A CA 1
ATOM 1818 C C . ILE A 1 216 ? -15.997 15.263 35.533 1.00 90.75 216 ILE A C 1
ATOM 1820 O O . ILE A 1 216 ? -15.090 16.078 35.365 1.00 90.75 216 ILE A O 1
ATOM 1824 N N . MET A 1 217 ? -17.203 15.618 35.988 1.00 90.62 217 MET A N 1
ATOM 1825 C CA . MET A 1 217 ? -17.572 17.006 36.285 1.00 90.62 217 MET A CA 1
ATOM 1826 C C . MET A 1 217 ? -16.749 17.577 37.438 1.00 90.62 217 MET A C 1
ATOM 1828 O O . MET A 1 217 ? -16.314 18.723 37.371 1.00 90.62 217 MET A O 1
ATOM 1832 N N . SER A 1 218 ? -16.464 16.777 38.470 1.00 89.19 218 SER A N 1
ATOM 1833 C CA . SER A 1 218 ? -15.572 17.178 39.559 1.00 89.19 218 SER A CA 1
ATOM 1834 C C . SER A 1 218 ? -14.171 17.508 39.048 1.00 89.19 218 SER A C 1
ATOM 1836 O O . SER A 1 218 ? -13.638 18.540 39.439 1.00 89.19 218 SER A O 1
ATOM 1838 N N . ILE A 1 219 ? -13.585 16.669 38.185 1.00 89.88 219 ILE A N 1
ATOM 1839 C CA . ILE A 1 219 ? -12.245 16.894 37.616 1.00 89.88 219 ILE A CA 1
ATOM 1840 C C . ILE A 1 219 ? -12.233 18.176 36.775 1.00 89.88 219 ILE A C 1
ATOM 1842 O O . ILE A 1 219 ? -11.348 19.016 36.945 1.00 89.88 219 ILE A O 1
ATOM 1846 N N . LEU A 1 220 ? -13.253 18.362 35.930 1.00 87.56 220 LEU A N 1
ATOM 1847 C CA . LEU A 1 220 ? -13.443 19.568 35.120 1.00 87.56 220 LEU A CA 1
ATOM 1848 C C . LEU A 1 220 ? -13.635 20.832 35.970 1.00 87.56 220 LEU A C 1
ATOM 1850 O O . LEU A 1 220 ? -13.134 21.891 35.604 1.00 87.56 220 LEU A O 1
ATOM 1854 N N . LYS A 1 221 ? -14.324 20.730 37.114 1.00 87.56 221 LYS A N 1
ATOM 1855 C CA . LYS A 1 221 ? -14.529 21.842 38.055 1.00 87.56 221 LYS A CA 1
ATOM 1856 C C . LYS A 1 221 ? -13.249 22.211 38.804 1.00 87.56 221 LYS A C 1
ATOM 1858 O O . LYS A 1 221 ? -13.019 23.389 39.049 1.00 87.56 221 LYS A O 1
ATOM 1863 N N . THR A 1 222 ? -12.437 21.223 39.184 1.00 87.00 222 THR A N 1
ATOM 1864 C CA . THR A 1 222 ? -11.160 21.451 39.883 1.00 87.00 222 THR A CA 1
ATOM 1865 C C . THR A 1 222 ? -10.019 21.856 38.960 1.00 87.00 222 THR A C 1
ATOM 1867 O O . THR A 1 222 ? -9.019 22.362 39.455 1.00 87.00 222 THR A O 1
ATOM 1870 N N . GLU A 1 223 ? -10.154 21.616 37.651 1.00 86.38 223 GLU A N 1
ATOM 1871 C CA . GLU A 1 223 ? -9.100 21.853 36.656 1.00 86.38 223 GLU A CA 1
ATOM 1872 C C . GLU A 1 223 ? -7.768 21.183 37.040 1.00 86.38 223 GLU A C 1
ATOM 1874 O O . GLU A 1 223 ? -6.691 21.759 36.901 1.00 86.38 223 GLU A O 1
ATOM 1879 N N . ASP A 1 224 ? -7.849 19.958 37.573 1.00 83.06 224 ASP A N 1
ATOM 1880 C CA . ASP A 1 224 ? -6.699 19.261 38.149 1.00 83.06 224 ASP A CA 1
ATOM 1881 C C . ASP A 1 224 ? -5.665 18.917 37.064 1.00 83.06 224 ASP A C 1
ATOM 1883 O O . ASP A 1 224 ? -5.862 18.016 36.240 1.00 83.06 224 ASP A O 1
ATOM 1887 N N . GLU A 1 225 ? -4.531 19.620 37.087 1.00 80.81 225 GLU A N 1
ATOM 1888 C CA . GLU A 1 225 ? -3.432 19.434 36.134 1.00 80.81 225 GLU A CA 1
ATOM 1889 C C . GLU A 1 225 ? -2.812 18.029 36.190 1.00 80.81 225 GLU A C 1
ATOM 1891 O O . GLU A 1 225 ? -2.129 17.628 35.250 1.00 80.81 225 GLU A O 1
ATOM 1896 N N . LYS A 1 226 ? -3.070 17.233 37.239 1.00 84.69 226 LYS A N 1
ATOM 1897 C CA . LYS A 1 226 ? -2.635 15.826 37.278 1.00 84.69 226 LYS A CA 1
ATOM 1898 C C . LYS A 1 226 ? -3.359 14.957 36.251 1.00 84.69 226 LYS A C 1
ATOM 1900 O O . LYS A 1 226 ? -2.791 13.962 35.799 1.00 84.69 226 LYS A O 1
ATOM 1905 N N . PHE A 1 227 ? -4.598 15.308 35.905 1.00 85.25 227 PHE A N 1
ATOM 1906 C CA . PHE A 1 227 ? -5.388 14.583 34.912 1.00 85.25 227 PHE A CA 1
ATOM 1907 C C . PHE A 1 227 ? -5.117 15.102 33.501 1.00 85.25 227 PHE A C 1
ATOM 1909 O O . PHE A 1 227 ? -4.882 14.305 32.594 1.00 85.25 227 PHE A O 1
ATOM 1916 N N . PHE A 1 228 ? -5.128 16.423 33.315 1.00 86.94 228 PHE A N 1
ATOM 1917 C CA . PHE A 1 228 ? -5.042 17.040 31.993 1.00 86.94 228 PHE A CA 1
ATOM 1918 C C . PHE A 1 228 ? -3.609 17.102 31.463 1.00 86.94 228 PHE A C 1
ATOM 1920 O O . PHE A 1 228 ? -2.785 17.878 31.945 1.00 86.94 228 PHE A O 1
ATOM 1927 N N . LYS A 1 229 ? -3.335 16.323 30.414 1.00 86.56 229 LYS A N 1
ATOM 1928 C CA . LYS A 1 229 ? -2.036 16.288 29.730 1.00 86.56 229 LYS A CA 1
ATOM 1929 C C . LYS A 1 229 ? -2.117 16.957 28.362 1.00 86.56 229 LYS A C 1
ATOM 1931 O O . LYS A 1 229 ? -3.180 16.982 27.743 1.00 86.56 229 LYS A O 1
ATOM 1936 N N . GLU A 1 230 ? -0.995 17.484 27.881 1.00 83.06 230 GLU A N 1
ATOM 1937 C CA . GLU A 1 230 ? -0.886 17.888 26.476 1.00 83.06 230 GLU A CA 1
ATOM 1938 C C . GLU A 1 230 ? -0.975 16.641 25.581 1.00 83.06 230 GLU A C 1
ATOM 1940 O O . GLU A 1 230 ? -0.390 15.597 25.882 1.00 83.06 230 GLU A O 1
ATOM 1945 N N . GLU A 1 231 ? -1.749 16.729 24.500 1.00 80.69 231 GLU A N 1
ATOM 1946 C CA . GLU A 1 231 ? -1.912 15.621 23.558 1.00 80.69 231 GLU A CA 1
ATOM 1947 C C . GLU A 1 231 ? -0.662 15.482 22.685 1.00 80.69 231 GLU A C 1
ATOM 1949 O O . GLU A 1 231 ? -0.223 16.454 22.066 1.00 80.69 231 GLU A O 1
ATOM 1954 N N . ASN A 1 232 ? -0.130 14.260 22.583 1.00 82.94 232 ASN A N 1
ATOM 1955 C CA . ASN A 1 232 ? 0.860 13.894 21.574 1.00 82.94 232 ASN A CA 1
ATOM 1956 C C . ASN A 1 232 ? 0.237 12.907 20.571 1.00 82.94 232 ASN A C 1
ATOM 1958 O O . ASN A 1 232 ? 0.297 11.697 20.786 1.00 82.94 232 ASN A O 1
ATOM 1962 N N . PRO A 1 233 ? -0.355 13.393 19.466 1.00 82.69 233 PRO A N 1
ATOM 1963 C CA . PRO A 1 233 ? -1.006 12.539 18.474 1.00 82.69 233 PRO A CA 1
ATOM 1964 C C . PRO A 1 233 ? -0.047 11.606 17.729 1.00 82.69 233 PRO A C 1
ATOM 1966 O O . PRO A 1 233 ? -0.496 10.626 17.136 1.00 82.69 233 PRO A O 1
ATOM 1969 N N . SER A 1 234 ? 1.254 11.922 17.725 1.00 85.75 234 SER A N 1
ATOM 1970 C CA . SER A 1 234 ? 2.278 11.078 17.106 1.00 85.75 234 SER A CA 1
ATOM 1971 C C . SER A 1 234 ? 2.600 9.842 17.934 1.00 85.75 234 SER A C 1
ATOM 1973 O O . SER A 1 234 ? 3.133 8.880 17.387 1.00 85.75 234 SER A O 1
ATOM 1975 N N . ASP A 1 235 ? 2.286 9.838 19.231 1.00 88.88 235 ASP A N 1
ATOM 1976 C CA . ASP A 1 235 ? 2.460 8.645 20.043 1.00 88.88 235 ASP A CA 1
ATOM 1977 C C . ASP A 1 235 ? 1.381 7.606 19.713 1.00 88.88 235 ASP A C 1
ATOM 1979 O O . ASP A 1 235 ? 0.187 7.832 19.910 1.00 88.88 235 ASP A O 1
ATOM 1983 N N . ILE A 1 236 ? 1.819 6.449 19.213 1.00 89.19 236 ILE A N 1
ATOM 1984 C CA . ILE A 1 236 ? 0.936 5.340 18.855 1.00 89.19 236 ILE A CA 1
ATOM 1985 C C . ILE A 1 236 ? 0.716 4.333 19.993 1.00 89.19 236 ILE A C 1
ATOM 1987 O O . ILE A 1 236 ? -0.037 3.381 19.813 1.00 89.19 236 ILE A O 1
ATOM 1991 N N . SER A 1 237 ? 1.322 4.532 21.171 1.00 88.00 237 SER A N 1
ATOM 1992 C CA . SER A 1 237 ? 1.182 3.623 22.323 1.00 88.00 237 SER A CA 1
ATOM 1993 C C . SER A 1 237 ? -0.267 3.500 22.829 1.00 88.00 237 SER A C 1
ATOM 1995 O O . SER A 1 237 ? -0.709 2.430 23.264 1.00 88.00 237 SER A O 1
ATOM 1997 N N . SER A 1 238 ? -1.016 4.599 22.721 1.00 84.75 238 SER A N 1
ATOM 1998 C CA . SER A 1 238 ? -2.435 4.738 23.061 1.00 84.75 238 SER A CA 1
ATOM 1999 C C . SER A 1 238 ? -3.357 4.592 21.847 1.00 84.75 238 SER A C 1
ATOM 2001 O O . SER A 1 238 ? -4.538 4.940 21.921 1.00 84.75 238 SER A O 1
ATOM 2003 N N . LYS A 1 239 ? -2.829 4.101 20.719 1.00 90.38 239 LYS A N 1
ATOM 2004 C CA . LYS A 1 239 ? -3.571 3.895 19.476 1.00 90.38 239 LYS A CA 1
ATOM 2005 C C . LYS A 1 239 ? -3.769 2.405 19.197 1.00 90.38 239 LYS A C 1
ATOM 2007 O O . LYS A 1 239 ? -3.034 1.542 19.674 1.00 90.38 239 LYS A O 1
ATOM 2012 N N . ARG A 1 240 ? -4.773 2.122 18.380 1.00 93.12 240 ARG A N 1
ATOM 2013 C CA . ARG A 1 240 ? -5.118 0.815 17.817 1.00 93.12 240 ARG A CA 1
ATOM 2014 C C . ARG A 1 240 ? -5.480 0.977 16.344 1.00 93.12 240 ARG A C 1
ATOM 2016 O O . ARG A 1 240 ? -5.757 2.085 15.883 1.00 93.12 240 ARG A O 1
ATOM 2023 N N . ILE A 1 241 ? -5.449 -0.121 15.602 1.00 93.56 241 ILE A N 1
ATOM 2024 C CA . ILE A 1 241 ? -5.632 -0.116 14.153 1.00 93.56 241 ILE A CA 1
ATOM 2025 C C . ILE A 1 241 ? -7.077 -0.476 13.824 1.00 93.56 241 ILE A C 1
ATOM 2027 O O . ILE A 1 241 ? -7.556 -1.566 14.128 1.00 93.56 241 ILE A O 1
ATOM 2031 N N . PHE A 1 242 ? -7.775 0.438 13.164 1.00 93.31 242 PHE A N 1
ATOM 2032 C CA . PHE A 1 242 ? -9.047 0.156 12.525 1.00 93.31 242 PHE A CA 1
ATOM 2033 C C . PHE A 1 242 ? -8.774 -0.470 11.152 1.00 93.31 242 PHE A C 1
ATOM 2035 O O . PHE A 1 242 ? -8.406 0.216 10.199 1.00 93.31 242 PHE A O 1
ATOM 2042 N N . HIS A 1 243 ? -8.900 -1.793 11.091 1.00 94.06 243 HIS A N 1
ATOM 2043 C CA . HIS A 1 243 ? -8.692 -2.612 9.896 1.00 94.06 243 HIS A CA 1
ATOM 2044 C C . HIS A 1 243 ? -10.025 -3.151 9.351 1.00 94.06 243 HIS A C 1
ATOM 2046 O O . HIS A 1 243 ? -11.072 -3.015 9.988 1.00 94.06 243 HIS A O 1
ATOM 2052 N N . PHE A 1 244 ? -9.992 -3.850 8.212 1.00 94.69 244 PHE A N 1
ATOM 2053 C CA . PHE A 1 244 ? -11.198 -4.367 7.547 1.00 94.69 244 PHE A CA 1
ATOM 2054 C C . PHE A 1 244 ? -12.084 -5.243 8.457 1.00 94.69 244 PHE A C 1
ATOM 2056 O O . PHE A 1 244 ? -13.300 -5.083 8.488 1.00 94.69 244 PHE A O 1
ATOM 2063 N N . GLY A 1 245 ? -11.485 -6.110 9.283 1.00 94.69 245 GLY A N 1
ATOM 2064 C CA . GLY A 1 245 ? -12.229 -6.879 10.294 1.00 94.69 245 GLY A CA 1
ATOM 2065 C C . GLY A 1 245 ? -13.022 -6.016 11.296 1.00 94.69 245 GLY A C 1
ATOM 2066 O O . GLY A 1 245 ? -14.151 -6.367 11.624 1.00 94.69 245 GLY A O 1
ATOM 2067 N N . CYS A 1 246 ? -12.492 -4.863 11.735 1.00 92.88 246 CYS A N 1
ATOM 2068 C CA . CYS A 1 246 ? -13.213 -3.927 12.610 1.00 92.88 246 CYS A CA 1
ATOM 2069 C C . CYS A 1 246 ? -14.408 -3.296 11.891 1.00 92.88 246 CYS A C 1
ATOM 2071 O O . CYS A 1 246 ? -15.470 -3.125 12.488 1.00 92.88 246 CYS A O 1
ATOM 2073 N N . PHE A 1 247 ? -14.241 -2.961 10.609 1.00 93.19 247 PHE A N 1
ATOM 2074 C CA . PHE A 1 247 ? -15.321 -2.455 9.765 1.00 93.19 247 PHE A CA 1
ATOM 2075 C C . PHE A 1 247 ? -16.466 -3.474 9.649 1.00 93.19 247 PHE A C 1
ATOM 2077 O O . PHE A 1 247 ? -17.627 -3.125 9.880 1.00 93.19 247 PHE A O 1
ATOM 2084 N N . LEU A 1 248 ? -16.142 -4.742 9.378 1.00 93.88 248 LEU A N 1
ATOM 2085 C CA . LEU A 1 248 ? -17.135 -5.816 9.312 1.00 93.88 248 LEU A CA 1
ATOM 2086 C C . LEU A 1 248 ? -17.810 -6.066 10.663 1.00 93.88 248 LEU A C 1
ATOM 2088 O O . LEU A 1 248 ? -19.031 -6.203 10.721 1.00 93.88 248 LEU A O 1
ATOM 2092 N N . GLU A 1 249 ? -17.047 -6.077 11.758 1.00 91.56 249 GLU A N 1
ATOM 2093 C CA . GLU A 1 249 ? -17.604 -6.249 13.098 1.00 91.56 249 GLU A CA 1
ATOM 2094 C C . GLU A 1 249 ? -18.570 -5.120 13.468 1.00 91.56 249 GLU A C 1
ATOM 2096 O O . GLU A 1 249 ? -19.682 -5.386 13.934 1.00 91.56 249 GLU A O 1
ATOM 2101 N N . ASN A 1 250 ? -18.179 -3.866 13.240 1.00 89.75 250 ASN A N 1
ATOM 2102 C CA . ASN A 1 250 ? -19.039 -2.717 13.499 1.00 89.75 250 ASN A CA 1
ATOM 2103 C C . ASN A 1 250 ? -20.332 -2.791 12.674 1.00 89.75 250 ASN A C 1
ATOM 2105 O O . ASN A 1 250 ? -21.415 -2.613 13.235 1.00 89.75 250 ASN A O 1
ATOM 2109 N N . SER A 1 251 ? -20.226 -3.140 11.388 1.00 90.81 251 SER A N 1
ATOM 2110 C CA . SER A 1 251 ? -21.372 -3.310 10.485 1.00 90.81 251 SER A CA 1
ATOM 2111 C C . SER A 1 251 ? -22.299 -4.444 10.941 1.00 90.81 251 SER A C 1
ATOM 2113 O O . SER A 1 251 ? -23.515 -4.281 11.015 1.00 90.81 251 SER A O 1
ATOM 2115 N N . ALA A 1 252 ? -21.745 -5.591 11.345 1.00 89.31 252 ALA A N 1
ATOM 2116 C CA . ALA A 1 252 ? -22.529 -6.714 11.862 1.00 89.31 252 ALA A CA 1
ATOM 2117 C C . ALA A 1 252 ? -23.273 -6.358 13.161 1.00 89.31 252 ALA A C 1
ATOM 2119 O O . ALA A 1 252 ? -24.410 -6.780 13.391 1.00 89.31 252 ALA A O 1
ATOM 2120 N N . ARG A 1 253 ? -22.646 -5.564 14.034 1.00 84.44 253 ARG A N 1
ATOM 2121 C CA . ARG A 1 253 ? -23.269 -5.095 15.280 1.00 84.44 253 ARG A CA 1
ATOM 2122 C C . ARG A 1 253 ? -24.385 -4.086 15.026 1.00 84.44 253 ARG A C 1
ATOM 2124 O O . ARG A 1 253 ? -25.396 -4.142 15.730 1.00 84.44 253 ARG A O 1
ATOM 2131 N N . GLU A 1 254 ? -24.209 -3.204 14.046 1.00 83.94 254 GLU A N 1
ATOM 2132 C CA . GLU A 1 254 ? -25.238 -2.274 13.573 1.00 83.94 254 GLU A CA 1
ATOM 2133 C C . GLU A 1 254 ? -26.455 -3.031 13.034 1.00 83.94 254 GLU A C 1
ATOM 2135 O O . GLU A 1 254 ? -27.560 -2.828 13.543 1.00 83.94 254 GLU A O 1
ATOM 2140 N N . PHE A 1 255 ? -26.241 -4.005 12.141 1.00 86.00 255 PHE A N 1
ATOM 2141 C CA . PHE A 1 255 ? -27.292 -4.900 11.649 1.00 86.00 255 PHE A CA 1
ATOM 2142 C C . PHE A 1 255 ? -28.101 -5.517 12.796 1.00 86.00 255 PHE A C 1
ATOM 2144 O O . PHE A 1 255 ? -29.326 -5.448 12.823 1.00 86.00 255 PHE A O 1
ATOM 2151 N N . LEU A 1 256 ? -27.426 -6.062 13.812 1.00 78.38 256 LEU A N 1
ATOM 2152 C CA . LEU A 1 256 ? -28.094 -6.680 14.961 1.00 78.38 256 LEU A CA 1
ATOM 2153 C C . LEU A 1 256 ? -28.835 -5.696 15.872 1.00 78.38 256 LEU A C 1
ATOM 2155 O O . LEU A 1 256 ? -29.621 -6.132 16.720 1.00 78.38 256 LEU A O 1
ATOM 2159 N N . LYS A 1 257 ? -28.542 -4.396 15.800 1.00 75.06 257 LYS A N 1
ATOM 2160 C CA . LYS A 1 257 ? -29.320 -3.367 16.498 1.00 75.06 257 LYS A CA 1
ATOM 2161 C C . LYS A 1 257 ? -30.613 -3.105 15.730 1.00 75.06 257 LYS A C 1
ATOM 2163 O O . LYS A 1 257 ? -31.684 -3.209 16.324 1.00 75.06 257 LYS A O 1
ATOM 2168 N N . GLU A 1 258 ? -30.514 -2.869 14.424 1.00 75.38 258 GLU A N 1
ATOM 2169 C CA . GLU A 1 258 ? -31.672 -2.644 13.551 1.00 75.38 258 GLU A CA 1
ATOM 2170 C C . GLU A 1 258 ? -32.610 -3.855 13.504 1.00 75.38 258 GLU A C 1
ATOM 2172 O O . GLU A 1 258 ? -33.833 -3.716 13.561 1.00 75.38 258 GLU A O 1
ATOM 2177 N N . PHE A 1 259 ? -32.042 -5.061 13.461 1.00 71.94 259 PHE A N 1
ATOM 2178 C CA . PHE A 1 259 ? -32.801 -6.305 13.414 1.00 71.94 259 PHE A CA 1
ATOM 2179 C C . PHE A 1 259 ? -33.687 -6.480 14.658 1.00 71.94 259 PHE A C 1
ATOM 2181 O O . PHE A 1 259 ? -34.873 -6.783 14.533 1.00 71.94 259 PHE A O 1
ATOM 2188 N N . LYS A 1 260 ? -33.170 -6.167 15.857 1.00 64.56 260 LYS A N 1
ATOM 2189 C CA . LYS A 1 260 ? -33.947 -6.208 17.113 1.00 64.56 260 LYS A CA 1
ATOM 2190 C C . LYS A 1 260 ? -35.132 -5.240 17.126 1.00 64.56 260 LYS A C 1
ATOM 2192 O O . LYS A 1 260 ? -36.164 -5.529 17.732 1.00 64.56 260 LYS A O 1
ATOM 2197 N N . GLU A 1 261 ? -34.994 -4.076 16.495 1.00 59.56 261 GLU A N 1
ATOM 2198 C CA . GLU A 1 261 ? -36.081 -3.096 16.400 1.00 59.56 261 GLU A CA 1
ATOM 2199 C C . GLU A 1 261 ? -37.192 -3.562 15.446 1.00 59.56 261 GLU A C 1
ATOM 2201 O O . GLU A 1 261 ? -38.367 -3.256 15.679 1.00 59.56 261 GLU A O 1
ATOM 2206 N N . ARG A 1 262 ? -36.839 -4.343 14.414 1.00 58.34 262 ARG A N 1
ATOM 2207 C CA . ARG A 1 262 ? -37.778 -4.940 13.451 1.00 58.34 262 ARG A CA 1
ATOM 2208 C C . ARG A 1 262 ? -38.484 -6.188 13.998 1.00 58.34 262 ARG A C 1
ATOM 2210 O O . ARG A 1 262 ? -39.698 -6.286 13.837 1.00 58.34 262 ARG A O 1
ATOM 2217 N N . GLU A 1 263 ? -37.790 -7.076 14.716 1.00 55.34 263 GLU A N 1
ATOM 2218 C CA . GLU A 1 263 ? -38.398 -8.252 15.379 1.00 55.34 263 GLU A CA 1
ATOM 2219 C C . GLU A 1 263 ? -39.470 -7.871 16.409 1.00 55.34 263 GLU A C 1
ATOM 2221 O O . GLU A 1 263 ? -40.475 -8.562 16.555 1.00 55.34 263 GLU A O 1
ATOM 2226 N N . ARG A 1 264 ? -39.332 -6.713 17.076 1.00 48.84 264 ARG A N 1
ATOM 2227 C CA . ARG A 1 264 ? -40.393 -6.172 17.948 1.00 48.84 264 ARG A CA 1
ATOM 2228 C C . ARG A 1 264 ? -41.724 -5.940 17.219 1.00 48.84 264 ARG A C 1
ATOM 2230 O O . ARG A 1 264 ? -42.731 -5.717 17.888 1.00 48.84 264 ARG A O 1
ATOM 2237 N N . LYS A 1 265 ? -41.733 -5.951 15.881 1.00 46.31 265 LYS A N 1
ATOM 2238 C CA . LYS A 1 265 ? -42.898 -5.656 15.044 1.00 46.31 265 LYS A CA 1
ATOM 2239 C C . LYS A 1 265 ? -43.410 -6.842 14.212 1.00 46.31 265 LYS A C 1
ATOM 2241 O O . LYS A 1 265 ? -44.552 -6.736 13.778 1.00 46.31 265 LYS A O 1
ATOM 2246 N N . GLN A 1 266 ? -42.672 -7.946 14.001 1.00 49.12 266 GLN A N 1
ATOM 2247 C CA .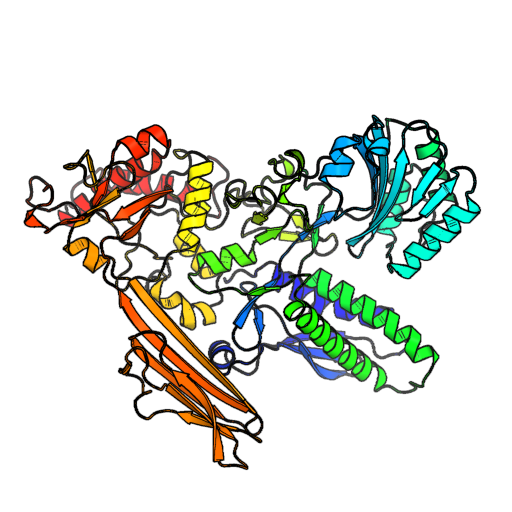 GLN A 1 266 ? -43.161 -9.097 13.207 1.00 49.12 266 GLN A CA 1
ATOM 2248 C C . GLN A 1 266 ? -42.442 -10.444 13.471 1.00 49.12 266 GLN A C 1
ATOM 2250 O O . GLN A 1 266 ? -41.274 -10.473 13.839 1.00 49.12 266 GLN A O 1
ATOM 2255 N N . LEU A 1 267 ? -43.214 -11.529 13.279 1.00 51.25 267 LEU A N 1
ATOM 2256 C CA . LEU A 1 267 ? -43.013 -12.947 13.632 1.00 51.25 267 LEU A CA 1
ATOM 2257 C C . LEU A 1 267 ? -41.691 -13.605 13.192 1.00 51.25 267 LEU A C 1
ATOM 2259 O O . LEU A 1 267 ? -41.385 -13.582 12.007 1.00 51.25 267 LEU A O 1
ATOM 2263 N N . PHE A 1 268 ? -41.104 -14.406 14.092 1.00 49.78 268 PHE A N 1
ATOM 2264 C CA . PHE A 1 268 ? -40.293 -15.595 13.780 1.00 49.78 268 PHE A CA 1
ATOM 2265 C C . PHE A 1 268 ? -40.558 -16.675 14.853 1.00 49.78 268 PHE A C 1
ATOM 2267 O O . PHE A 1 268 ? -40.705 -16.349 16.032 1.00 49.78 268 PHE A O 1
ATOM 2274 N N . SER A 1 269 ? -40.771 -17.935 14.454 1.00 50.19 269 SER A N 1
ATOM 2275 C CA . SER A 1 269 ? -41.234 -19.016 15.356 1.00 50.19 269 SER A CA 1
ATOM 2276 C C . SER A 1 269 ? -40.678 -20.411 15.013 1.00 50.19 269 SER A C 1
ATOM 2278 O O . SER A 1 269 ? -41.215 -21.411 15.491 1.00 50.19 269 SER A O 1
ATOM 2280 N N . GLY A 1 270 ? -39.616 -20.507 14.200 1.00 51.19 270 GLY A N 1
ATOM 2281 C CA . GLY A 1 270 ? -39.117 -21.764 13.628 1.00 51.19 270 GLY A CA 1
ATOM 2282 C C . GLY A 1 270 ? -37.592 -21.966 13.677 1.00 51.19 270 GLY A C 1
ATOM 2283 O O . GLY A 1 270 ? -36.817 -21.102 14.060 1.00 51.19 270 GLY A O 1
ATOM 2284 N N . SER A 1 271 ? -37.135 -23.163 13.292 1.00 48.19 271 SER A N 1
ATOM 2285 C CA . SER A 1 271 ? -35.705 -23.527 13.220 1.00 48.19 271 SER A CA 1
ATOM 2286 C C . SER A 1 271 ? -34.966 -22.943 12.007 1.00 48.19 271 SER A C 1
ATOM 2288 O O . SER A 1 271 ? -33.741 -22.860 12.029 1.00 48.19 271 SER A O 1
ATOM 2290 N N . ASP A 1 272 ? -35.690 -22.527 10.962 1.00 54.72 272 ASP A N 1
ATOM 2291 C CA . ASP A 1 272 ? -35.123 -21.919 9.744 1.00 54.72 272 ASP A CA 1
ATOM 2292 C C . ASP A 1 272 ? -34.701 -20.445 9.954 1.00 54.72 272 ASP A C 1
ATOM 2294 O O . ASP A 1 272 ? -34.062 -19.833 9.094 1.00 54.72 272 ASP A O 1
ATOM 2298 N N . ASP A 1 273 ? -34.993 -19.888 11.132 1.00 64.81 273 ASP A N 1
ATOM 2299 C CA . ASP A 1 273 ? -34.810 -18.474 11.463 1.00 64.81 273 ASP A CA 1
ATOM 2300 C C . ASP A 1 273 ? -33.319 -18.076 11.532 1.00 64.81 273 ASP A C 1
ATOM 2302 O O . ASP A 1 273 ? -32.939 -16.991 11.093 1.00 64.81 273 ASP A O 1
ATOM 2306 N N . ASN A 1 274 ? -32.428 -18.967 11.987 1.00 66.75 274 ASN A N 1
ATOM 2307 C CA . ASN A 1 274 ? -30.992 -18.660 12.105 1.00 66.75 274 ASN A CA 1
ATOM 2308 C C . ASN A 1 274 ? -30.286 -18.607 10.743 1.00 66.75 274 ASN A C 1
ATOM 2310 O O . ASN A 1 274 ? -29.377 -17.799 10.545 1.00 66.75 274 ASN A O 1
ATOM 2314 N N . VAL A 1 275 ? -30.712 -19.454 9.802 1.00 72.69 275 VAL A N 1
ATOM 2315 C CA . VAL A 1 275 ? -30.204 -19.445 8.424 1.00 72.69 275 VAL A CA 1
ATOM 2316 C C . VAL A 1 275 ? -30.606 -18.143 7.740 1.00 72.69 275 VAL A C 1
ATOM 2318 O O . VAL A 1 275 ? -29.790 -17.524 7.059 1.00 72.69 275 VAL A O 1
ATOM 2321 N N . LEU A 1 276 ? -31.838 -17.690 7.977 1.00 75.94 276 LEU A N 1
ATOM 2322 C CA . LEU A 1 276 ? -32.348 -16.436 7.442 1.00 75.94 276 LEU A CA 1
ATOM 2323 C C . LEU A 1 276 ? -31.649 -15.211 8.060 1.00 75.94 276 LEU A C 1
ATOM 2325 O O . LEU A 1 276 ? -31.300 -14.279 7.339 1.00 75.94 276 LEU A O 1
ATOM 2329 N N . ILE A 1 277 ? -31.370 -15.223 9.367 1.00 77.44 277 ILE A N 1
ATOM 2330 C CA . ILE A 1 277 ? -30.577 -14.171 10.029 1.00 77.44 277 ILE A CA 1
ATOM 2331 C C . ILE A 1 277 ? -29.161 -14.112 9.450 1.00 77.44 277 ILE A C 1
ATOM 2333 O O . ILE A 1 277 ? -28.674 -13.025 9.145 1.00 77.44 277 ILE A O 1
ATOM 2337 N N . ALA A 1 278 ? -28.507 -15.264 9.271 1.00 80.06 278 ALA A N 1
ATOM 2338 C CA . ALA A 1 278 ? -27.187 -15.328 8.651 1.00 80.06 278 ALA A CA 1
ATOM 2339 C C . ALA A 1 278 ? -27.224 -14.811 7.203 1.00 80.06 278 ALA A C 1
ATOM 2341 O O . ALA A 1 278 ? -26.378 -14.002 6.829 1.00 80.06 278 ALA A O 1
ATOM 2342 N N . PHE A 1 279 ? -28.241 -15.195 6.423 1.00 84.25 279 PHE A N 1
ATOM 2343 C CA . PHE A 1 279 ? -28.463 -14.675 5.073 1.00 84.25 279 PHE A CA 1
ATOM 2344 C C . PHE A 1 279 ? -28.552 -13.146 5.070 1.00 84.25 279 PHE A C 1
ATOM 2346 O O . PHE A 1 279 ? -27.777 -12.490 4.377 1.00 84.25 279 PHE A O 1
ATOM 2353 N N . TYR A 1 280 ? -29.434 -12.571 5.894 1.00 86.12 280 TYR A N 1
ATOM 2354 C CA . TYR A 1 280 ? -29.593 -11.121 5.981 1.00 86.12 280 TYR A CA 1
ATOM 2355 C C . TYR A 1 280 ? -28.330 -10.414 6.468 1.00 86.12 280 TYR A C 1
ATOM 2357 O O . TYR A 1 280 ? -28.013 -9.348 5.948 1.00 86.12 280 TYR A O 1
ATOM 2365 N N . LEU A 1 281 ? -27.586 -11.004 7.407 1.00 87.94 281 LEU A N 1
ATOM 2366 C CA . LEU A 1 281 ? -26.314 -10.454 7.863 1.00 87.94 281 LEU A CA 1
ATOM 2367 C C . LEU A 1 281 ? -25.303 -10.381 6.712 1.00 87.94 281 LEU A C 1
ATOM 2369 O O . LEU A 1 281 ? -24.750 -9.316 6.464 1.00 87.94 281 LEU A O 1
ATOM 2373 N N . PHE A 1 282 ? -25.058 -11.480 5.993 1.00 91.38 282 PHE A N 1
ATOM 2374 C CA . PHE A 1 282 ? -24.085 -11.478 4.894 1.00 91.38 282 PHE A CA 1
ATOM 2375 C C . PHE A 1 282 ? -24.530 -10.595 3.722 1.00 91.38 282 PHE A C 1
ATOM 2377 O O . PHE A 1 282 ? -23.696 -9.923 3.112 1.00 91.38 282 PHE A O 1
ATOM 2384 N N . SER A 1 283 ? -25.833 -10.531 3.429 1.00 91.44 283 SER A N 1
ATOM 2385 C CA . SER A 1 283 ? -26.376 -9.569 2.465 1.00 91.44 283 SER A CA 1
ATOM 2386 C C . SER A 1 283 ? -26.129 -8.124 2.905 1.00 91.44 283 SER A C 1
ATOM 2388 O O . SER A 1 283 ? -25.617 -7.344 2.108 1.00 91.44 283 SER A O 1
ATOM 2390 N N . PHE A 1 284 ? -26.402 -7.792 4.171 1.00 91.75 284 PHE A N 1
ATOM 2391 C CA . PHE A 1 284 ? -26.162 -6.461 4.734 1.00 91.75 284 PHE A CA 1
ATOM 2392 C C . PHE A 1 284 ? -24.675 -6.089 4.727 1.00 91.75 284 PHE A C 1
ATOM 2394 O O . PHE A 1 284 ? -24.313 -4.966 4.396 1.00 91.75 284 PHE A O 1
ATOM 2401 N N . LEU A 1 285 ? -23.785 -7.032 5.047 1.00 93.88 285 LEU A N 1
ATOM 2402 C CA . LEU A 1 285 ? -22.341 -6.798 4.989 1.00 93.88 285 LEU A CA 1
ATOM 2403 C C . LEU A 1 285 ? -21.872 -6.499 3.561 1.00 93.88 285 LEU A C 1
ATOM 2405 O O . LEU A 1 285 ? -21.089 -5.573 3.363 1.00 93.88 285 LEU A O 1
ATOM 2409 N N . ASN A 1 286 ? -22.358 -7.239 2.558 1.00 93.62 286 ASN A N 1
ATOM 2410 C CA . ASN A 1 286 ? -22.052 -6.924 1.162 1.00 93.62 286 ASN A CA 1
ATOM 2411 C C . ASN A 1 286 ? -22.607 -5.554 0.756 1.00 93.62 286 ASN A C 1
ATOM 2413 O O . ASN A 1 286 ? -21.903 -4.810 0.081 1.00 93.62 286 ASN A O 1
ATOM 2417 N N . GLU A 1 287 ? -23.827 -5.211 1.176 1.00 91.31 287 GLU A N 1
ATOM 2418 C CA . GLU A 1 287 ? -24.420 -3.889 0.941 1.00 91.31 287 GLU A CA 1
ATOM 2419 C C . GLU A 1 287 ? -23.531 -2.784 1.520 1.00 91.31 287 GLU A C 1
ATOM 2421 O O . GLU A 1 287 ? -23.123 -1.899 0.775 1.00 91.31 287 GLU A O 1
ATOM 2426 N N . LYS A 1 288 ? -23.100 -2.903 2.782 1.00 91.19 288 LYS A N 1
ATOM 2427 C CA . LYS A 1 288 ? -22.191 -1.943 3.431 1.00 91.19 288 LYS A CA 1
ATOM 2428 C C . LYS A 1 288 ? -20.846 -1.806 2.723 1.00 91.19 288 LYS A C 1
ATOM 2430 O O . LYS A 1 288 ? -20.342 -0.697 2.571 1.00 91.19 288 LYS A O 1
ATOM 2435 N N . ILE A 1 289 ? -20.264 -2.913 2.257 1.00 91.19 289 ILE A N 1
ATOM 2436 C CA . ILE A 1 289 ? -19.028 -2.872 1.461 1.00 91.19 289 ILE A CA 1
ATOM 2437 C C . ILE A 1 289 ? -19.263 -2.103 0.153 1.00 91.19 289 ILE A C 1
ATOM 2439 O O . ILE A 1 289 ? -18.439 -1.274 -0.224 1.00 91.19 289 ILE A O 1
ATOM 2443 N N . GLN A 1 290 ? -20.370 -2.361 -0.549 1.00 88.56 290 GLN A N 1
ATOM 2444 C CA . GLN A 1 290 ? -20.679 -1.662 -1.799 1.00 88.56 290 GLN A CA 1
ATOM 2445 C C . GLN A 1 290 ? -20.997 -0.179 -1.573 1.00 88.56 290 GLN A C 1
ATOM 2447 O O . GLN A 1 290 ? -20.555 0.648 -2.368 1.00 88.56 290 GLN A O 1
ATOM 2452 N N . GLU A 1 291 ? -21.706 0.165 -0.495 1.00 88.31 291 GLU A N 1
ATOM 2453 C CA . GLU A 1 291 ? -21.956 1.550 -0.082 1.00 88.31 291 GLU A CA 1
ATOM 2454 C C . GLU A 1 291 ? -20.634 2.308 0.097 1.00 88.31 291 GLU A C 1
ATOM 2456 O O . GLU A 1 291 ? -20.425 3.307 -0.582 1.00 88.31 291 GLU A O 1
ATOM 2461 N N . GLU A 1 292 ? -19.690 1.788 0.887 1.00 86.94 292 GLU A N 1
ATOM 2462 C CA . GLU A 1 292 ? -18.374 2.421 1.104 1.00 86.94 292 GLU A CA 1
ATOM 2463 C C . GLU A 1 292 ? -17.530 2.543 -0.176 1.00 86.94 292 GLU A C 1
ATOM 2465 O O . GLU A 1 292 ? -16.729 3.464 -0.323 1.00 86.94 292 GLU A O 1
ATOM 2470 N N . ILE A 1 293 ? -17.686 1.621 -1.131 1.00 85.94 293 ILE A N 1
ATOM 2471 C CA . ILE A 1 293 ? -16.983 1.696 -2.421 1.00 85.94 293 ILE A CA 1
ATOM 2472 C C . ILE A 1 293 ? -17.585 2.788 -3.320 1.00 85.94 293 ILE A C 1
ATOM 2474 O O . ILE A 1 293 ? -16.862 3.429 -4.090 1.00 85.94 293 ILE A O 1
ATOM 2478 N N . LEU A 1 294 ? -18.906 2.982 -3.265 1.00 80.62 294 LEU A N 1
ATOM 2479 C CA . LEU A 1 294 ? -19.636 3.934 -4.106 1.00 80.62 294 LEU A CA 1
ATOM 2480 C C . LEU A 1 294 ? -19.691 5.343 -3.504 1.00 80.62 294 LEU A C 1
ATOM 2482 O O . LEU A 1 294 ? -19.758 6.330 -4.249 1.00 80.62 294 LEU A O 1
ATOM 2486 N N . GLU A 1 295 ? -19.675 5.458 -2.177 1.00 72.75 295 GLU A N 1
ATOM 2487 C CA . GLU A 1 295 ? -19.751 6.731 -1.480 1.00 72.75 295 GLU A CA 1
ATOM 2488 C C . GLU A 1 295 ? -18.519 7.595 -1.765 1.00 72.75 295 GLU A C 1
ATOM 2490 O O . GLU A 1 295 ? -17.363 7.245 -1.543 1.00 72.75 295 GLU A O 1
ATOM 2495 N N . LYS A 1 296 ? -18.770 8.810 -2.258 1.00 53.84 296 LYS A N 1
ATOM 2496 C CA . LYS A 1 296 ? -17.708 9.751 -2.643 1.00 53.84 296 LYS A CA 1
ATOM 2497 C C . LYS A 1 296 ? -17.015 10.419 -1.442 1.00 53.84 296 LYS A C 1
ATOM 2499 O O . LYS A 1 296 ? -16.075 11.180 -1.668 1.00 53.84 296 LYS A O 1
ATOM 2504 N N . GLY A 1 297 ? -17.484 10.177 -0.212 1.00 48.47 297 GLY A N 1
ATOM 2505 C CA . GLY A 1 297 ? -17.147 10.957 0.986 1.00 48.47 297 GLY A CA 1
ATOM 2506 C C . GLY A 1 297 ? -16.217 10.281 1.997 1.00 48.47 297 GLY A C 1
ATOM 2507 O O . GLY A 1 297 ? -15.374 10.969 2.567 1.00 48.47 297 GLY A O 1
ATOM 2508 N N . ILE A 1 298 ? -16.321 8.964 2.195 1.00 52.59 298 ILE A N 1
ATOM 2509 C CA . ILE A 1 298 ? -15.489 8.193 3.130 1.00 52.59 298 ILE A CA 1
ATOM 2510 C C . ILE A 1 298 ? -14.874 7.060 2.318 1.00 52.59 298 ILE A C 1
ATOM 2512 O O . ILE A 1 298 ? -15.554 6.127 1.921 1.00 52.59 298 ILE A O 1
ATOM 2516 N N . LYS A 1 299 ? -13.592 7.178 1.970 1.00 64.69 299 LYS A N 1
ATOM 2517 C CA . LYS A 1 299 ? -12.931 6.179 1.123 1.00 64.69 299 LYS A CA 1
ATOM 2518 C C . LYS A 1 299 ? -12.219 5.157 1.989 1.00 64.69 299 LYS A C 1
ATOM 2520 O O . LYS A 1 299 ? -10.996 5.053 1.942 1.00 64.69 299 LYS A O 1
ATOM 2525 N N . SER A 1 300 ? -12.998 4.381 2.743 1.00 81.56 300 SER A N 1
ATOM 2526 C CA . SER A 1 300 ? -12.496 3.151 3.365 1.00 81.56 300 SER A CA 1
ATOM 2527 C C . SER A 1 300 ? -11.872 2.230 2.307 1.00 81.56 300 SER A C 1
ATOM 2529 O O . SER A 1 300 ? -10.967 1.464 2.617 1.00 81.56 300 SER A O 1
ATOM 2531 N N . PHE A 1 301 ? -12.286 2.351 1.037 1.00 88.31 301 PHE A N 1
ATOM 2532 C CA . PHE A 1 301 ? -11.669 1.694 -0.113 1.00 88.31 301 PHE A CA 1
ATOM 2533 C C . PHE A 1 301 ? -11.063 2.688 -1.113 1.00 88.31 301 PHE A C 1
ATOM 2535 O O . PHE A 1 301 ? -11.698 3.658 -1.529 1.00 88.31 301 PHE A O 1
ATOM 2542 N N . THR A 1 302 ? -9.851 2.385 -1.583 1.00 89.12 302 THR A N 1
ATOM 2543 C CA . THR A 1 302 ? -9.163 3.138 -2.642 1.00 89.12 302 THR A CA 1
ATOM 2544 C C . THR A 1 302 ? -8.901 2.244 -3.848 1.00 89.12 302 THR A C 1
ATOM 2546 O O . THR A 1 302 ? -8.405 1.129 -3.696 1.00 89.12 302 THR A O 1
ATOM 2549 N N . PHE A 1 303 ? -9.188 2.743 -5.055 1.00 90.12 303 PHE A N 1
ATOM 2550 C CA . PHE A 1 303 ? -8.820 2.067 -6.301 1.00 90.12 303 PHE A CA 1
ATOM 2551 C C . PHE A 1 303 ? -7.302 1.990 -6.457 1.00 90.12 303 PHE A C 1
ATOM 2553 O O . PHE A 1 303 ? -6.598 2.993 -6.324 1.00 90.12 303 PHE A O 1
ATOM 2560 N N . LEU A 1 304 ? -6.815 0.803 -6.800 1.00 90.00 304 LEU A N 1
ATOM 2561 C CA . LEU A 1 304 ? -5.406 0.523 -7.000 1.00 90.00 304 LEU A CA 1
ATOM 2562 C C . LEU A 1 304 ? -5.138 0.224 -8.474 1.00 90.00 304 LEU A C 1
ATOM 2564 O O . LEU A 1 304 ? -5.683 -0.719 -9.043 1.00 90.00 304 LEU A O 1
ATOM 2568 N N . PHE A 1 305 ? -4.239 0.997 -9.080 1.00 88.44 305 PHE A N 1
ATOM 2569 C CA . PHE A 1 305 ? -3.675 0.651 -10.381 1.00 88.44 305 PHE A CA 1
ATOM 2570 C C . PHE A 1 305 ? -2.474 -0.287 -10.175 1.00 88.44 305 PHE A C 1
ATOM 2572 O O . PHE A 1 305 ? -1.510 0.116 -9.513 1.00 88.44 305 PHE A O 1
ATOM 2579 N N . PRO A 1 306 ? -2.488 -1.516 -10.723 1.00 88.75 306 PRO A N 1
ATOM 2580 C CA . PRO A 1 306 ? -1.403 -2.481 -10.553 1.00 88.75 306 PRO A CA 1
ATOM 2581 C C . PRO A 1 306 ? -0.197 -2.121 -11.437 1.00 88.75 306 PRO A C 1
ATOM 2583 O O . PRO A 1 306 ? 0.098 -2.797 -12.414 1.00 88.75 306 PRO A O 1
ATOM 2586 N N . LEU A 1 307 ? 0.500 -1.026 -11.114 1.00 90.62 307 LEU A N 1
ATOM 2587 C CA . LEU A 1 307 ? 1.680 -0.575 -11.863 1.00 90.62 307 LEU A CA 1
ATOM 2588 C C . LEU A 1 307 ? 2.862 -1.538 -11.713 1.00 90.62 307 LEU A C 1
ATOM 2590 O O . LEU A 1 307 ? 3.507 -1.881 -12.699 1.00 90.62 307 LEU A O 1
ATOM 2594 N N . ASN A 1 308 ? 3.143 -1.956 -10.478 1.00 93.94 308 ASN A N 1
ATOM 2595 C CA . ASN A 1 308 ? 4.171 -2.935 -10.143 1.00 93.94 308 ASN A CA 1
ATOM 2596 C C . ASN A 1 308 ? 3.872 -3.595 -8.777 1.00 93.94 308 ASN A C 1
ATOM 2598 O O . ASN A 1 308 ? 3.069 -3.049 -8.009 1.00 93.94 308 ASN A O 1
ATOM 2602 N N . PRO A 1 309 ? 4.519 -4.730 -8.449 1.00 94.25 309 PRO A N 1
ATOM 2603 C CA . PRO A 1 309 ? 4.379 -5.423 -7.164 1.00 94.25 309 PRO A CA 1
ATOM 2604 C C . PRO A 1 309 ? 4.530 -4.527 -5.934 1.00 94.25 309 PRO A C 1
ATOM 2606 O O . PRO A 1 309 ? 3.728 -4.590 -5.004 1.00 94.25 309 PRO A O 1
ATOM 2609 N N . LEU A 1 310 ? 5.539 -3.653 -5.932 1.00 93.81 310 LEU A N 1
ATOM 2610 C CA . LEU A 1 310 ? 5.841 -2.805 -4.784 1.00 93.81 310 LEU A CA 1
ATOM 2611 C C . LEU A 1 310 ? 4.727 -1.782 -4.517 1.00 93.81 310 LEU A C 1
ATOM 2613 O O . LEU A 1 310 ? 4.470 -1.447 -3.362 1.00 93.81 310 LEU A O 1
ATOM 2617 N N . ASN A 1 311 ? 4.043 -1.302 -5.558 1.00 93.69 311 ASN A N 1
ATOM 2618 C CA . ASN A 1 311 ? 2.889 -0.417 -5.417 1.00 93.69 311 ASN A CA 1
ATOM 2619 C C . ASN A 1 311 ? 1.718 -1.111 -4.703 1.00 93.69 311 ASN A C 1
ATOM 2621 O O . ASN A 1 311 ? 1.091 -0.517 -3.824 1.00 93.69 311 ASN A O 1
ATOM 2625 N N . VAL A 1 312 ? 1.447 -2.375 -5.052 1.00 92.75 312 VAL A N 1
ATOM 2626 C CA . VAL A 1 312 ? 0.408 -3.185 -4.395 1.00 92.75 312 VAL A CA 1
ATOM 2627 C C . VAL A 1 312 ? 0.757 -3.395 -2.932 1.00 92.75 312 VAL A C 1
ATOM 2629 O O . VAL A 1 312 ? -0.032 -3.053 -2.052 1.00 92.75 312 VAL A O 1
ATOM 2632 N N . LEU A 1 313 ? 1.979 -3.865 -2.683 1.00 91.44 313 LEU A N 1
ATOM 2633 C CA . LEU A 1 313 ? 2.467 -4.150 -1.344 1.00 91.44 313 LEU A CA 1
ATOM 2634 C C . LEU A 1 313 ? 2.430 -2.902 -0.458 1.00 91.44 313 LEU A C 1
ATOM 2636 O O . LEU A 1 313 ? 1.859 -2.909 0.627 1.00 91.44 313 LEU A O 1
ATOM 2640 N N . SER A 1 314 ? 2.970 -1.790 -0.951 1.00 90.94 314 SER A N 1
ATOM 2641 C CA . SER A 1 314 ? 2.937 -0.513 -0.243 1.00 90.94 314 SER A CA 1
ATOM 2642 C C . SER A 1 314 ? 1.519 -0.066 0.096 1.00 90.94 314 SER A C 1
ATOM 2644 O O . SER A 1 314 ? 1.317 0.521 1.153 1.00 90.94 314 SER A O 1
ATOM 2646 N N . SER A 1 315 ? 0.558 -0.293 -0.799 1.00 91.00 315 SER A N 1
ATOM 2647 C CA . SER A 1 315 ? -0.828 0.104 -0.566 1.00 91.00 315 SER A CA 1
ATOM 2648 C C . SER A 1 315 ? -1.481 -0.782 0.496 1.00 91.00 315 SER A C 1
ATOM 2650 O O . SER A 1 315 ? -2.182 -0.267 1.358 1.00 91.00 315 SER A O 1
ATOM 2652 N N . ALA A 1 316 ? -1.209 -2.090 0.496 1.00 90.25 316 ALA A N 1
ATOM 2653 C CA . ALA A 1 316 ? -1.749 -3.026 1.485 1.00 90.25 316 ALA A CA 1
ATOM 2654 C C . ALA A 1 316 ? -1.274 -2.742 2.923 1.00 90.25 316 ALA A C 1
ATOM 2656 O O . ALA A 1 316 ? -2.034 -2.925 3.874 1.00 90.25 316 ALA A O 1
ATOM 2657 N N . TYR A 1 317 ? -0.037 -2.259 3.083 1.00 90.88 317 TYR A N 1
ATOM 2658 C CA . TYR A 1 317 ? 0.541 -1.874 4.379 1.00 90.88 317 TYR A CA 1
ATOM 2659 C C . TYR A 1 317 ? 0.380 -0.385 4.707 1.00 90.88 317 TYR A C 1
ATOM 2661 O O . TYR A 1 317 ? 0.907 0.096 5.712 1.00 90.88 317 TYR A O 1
ATOM 2669 N N . HIS A 1 318 ? -0.341 0.362 3.874 1.00 92.88 318 HIS A N 1
ATOM 2670 C CA . HIS A 1 318 ? -0.632 1.764 4.127 1.00 92.88 318 HIS A CA 1
ATOM 2671 C C . HIS A 1 318 ? -1.557 1.923 5.337 1.00 92.88 318 HIS A C 1
ATOM 2673 O O . HIS A 1 318 ? -2.498 1.148 5.540 1.00 92.88 318 HIS A O 1
ATOM 2679 N N . ILE A 1 319 ? -1.275 2.940 6.149 1.00 92.69 319 ILE A N 1
ATOM 2680 C CA . ILE A 1 319 ? -2.098 3.313 7.292 1.00 92.69 319 ILE A CA 1
ATOM 2681 C C . ILE A 1 319 ? -2.195 4.831 7.411 1.00 92.69 319 ILE A C 1
ATOM 2683 O O . ILE A 1 319 ? -1.203 5.560 7.318 1.00 92.69 319 ILE A O 1
ATOM 2687 N N . GLN A 1 320 ? -3.407 5.319 7.645 1.00 90.06 320 GLN A N 1
ATOM 2688 C CA . GLN A 1 320 ? -3.664 6.733 7.864 1.00 90.06 320 GLN A CA 1
ATOM 2689 C C . GLN A 1 320 ? -3.745 7.039 9.352 1.00 90.06 320 GLN A C 1
ATOM 2691 O O . GLN A 1 320 ? -4.490 6.416 10.102 1.00 90.06 320 GLN A O 1
ATOM 2696 N N . ARG A 1 321 ? -2.977 8.031 9.793 1.00 87.44 321 ARG A N 1
ATOM 2697 C CA . ARG A 1 321 ? -2.984 8.504 11.178 1.00 87.44 321 ARG A CA 1
ATOM 2698 C C . ARG A 1 321 ? -4.224 9.323 11.511 1.00 87.44 321 ARG A C 1
ATOM 2700 O O . ARG A 1 321 ? -4.684 9.306 12.646 1.00 87.44 321 ARG A O 1
ATOM 2707 N N . TYR A 1 322 ? -4.699 10.104 10.549 1.00 76.50 322 TYR A N 1
ATOM 2708 C CA . TYR A 1 322 ? -5.780 11.052 10.757 1.00 76.50 322 TYR A CA 1
ATOM 2709 C C . TYR A 1 322 ? -6.565 11.234 9.465 1.00 76.50 322 TYR A C 1
ATOM 2711 O O . TYR A 1 322 ? -5.979 11.577 8.438 1.00 76.50 322 TYR A O 1
ATOM 2719 N N . TYR A 1 323 ? -7.883 11.077 9.545 1.00 68.38 323 TYR A N 1
ATOM 2720 C CA . TYR A 1 323 ? -8.833 11.431 8.497 1.00 68.38 323 TYR A CA 1
ATOM 2721 C C . TYR A 1 323 ? -9.596 12.684 8.920 1.00 68.38 323 TYR A C 1
ATOM 2723 O O . TYR A 1 323 ? -10.201 12.699 9.986 1.00 68.38 323 TYR A O 1
ATOM 2731 N N . GLY A 1 324 ? -9.550 13.727 8.092 1.00 65.81 324 GLY A N 1
ATOM 2732 C CA . GLY A 1 324 ? -10.333 14.942 8.304 1.00 65.81 324 GLY A CA 1
ATOM 2733 C C . GLY A 1 324 ? -10.116 15.970 7.198 1.00 65.81 324 GLY A C 1
ATOM 2734 O O . GLY A 1 324 ? -9.137 15.907 6.451 1.00 65.81 324 GLY A O 1
ATOM 2735 N N . LYS A 1 325 ? -11.038 16.927 7.068 1.00 62.84 325 LYS A N 1
ATOM 2736 C CA . LYS A 1 325 ? -11.032 17.901 5.955 1.00 62.84 325 LYS A CA 1
ATOM 2737 C C . LYS A 1 325 ? -9.840 18.873 5.985 1.00 62.84 325 LYS A C 1
ATOM 2739 O O . LYS A 1 325 ? -9.363 19.273 4.929 1.00 62.84 325 LYS A O 1
ATOM 2744 N N . ASN A 1 326 ? -9.319 19.197 7.173 1.00 68.38 326 ASN A N 1
ATOM 2745 C CA . ASN A 1 326 ? -8.241 20.178 7.382 1.00 68.38 326 ASN A CA 1
ATOM 2746 C C . ASN A 1 326 ? -6.859 19.547 7.647 1.00 68.38 326 ASN A C 1
ATOM 2748 O O . ASN A 1 326 ? -6.011 20.148 8.302 1.00 68.38 326 ASN A O 1
ATOM 2752 N N . GLN A 1 327 ? -6.587 18.355 7.098 1.00 74.50 327 GLN A N 1
ATOM 2753 C CA . GLN A 1 327 ? -5.294 17.658 7.247 1.00 74.50 327 GLN A CA 1
ATOM 2754 C C . GLN A 1 327 ? -4.070 18.542 6.950 1.00 74.50 327 GLN A C 1
ATOM 2756 O O . GLN A 1 327 ? -3.013 18.363 7.549 1.00 74.50 327 GLN A O 1
ATOM 2761 N N . GLU A 1 328 ? -4.192 19.501 6.031 1.00 73.94 328 GLU A N 1
ATOM 2762 C CA . GLU A 1 328 ? -3.101 20.398 5.633 1.00 73.94 328 GLU A CA 1
ATOM 2763 C C . GLU A 1 328 ? -2.677 21.363 6.747 1.00 73.94 328 GLU A C 1
ATOM 2765 O O . GLU A 1 328 ? -1.499 21.699 6.839 1.00 73.94 328 GLU A O 1
ATOM 2770 N N . GLN A 1 329 ? -3.622 21.774 7.596 1.00 76.38 329 GLN A N 1
ATOM 2771 C CA . GLN A 1 329 ? -3.420 22.773 8.648 1.00 76.38 329 GLN A CA 1
ATOM 2772 C C . GLN A 1 329 ? -2.958 22.155 9.971 1.00 76.38 329 GLN A C 1
ATOM 2774 O O . GLN A 1 329 ? -2.617 22.883 10.899 1.00 76.38 329 GLN A O 1
ATOM 2779 N N . LEU A 1 330 ? -2.900 20.820 10.051 1.00 79.56 330 LEU A N 1
ATOM 2780 C CA . LEU A 1 330 ? -2.521 20.130 11.277 1.00 79.56 330 LEU A CA 1
ATOM 2781 C C . LEU A 1 330 ? -1.098 20.495 11.732 1.00 79.56 330 LEU A C 1
ATOM 2783 O O . LEU A 1 330 ? -0.160 20.456 10.918 1.00 79.56 330 LEU A O 1
ATOM 2787 N N . PRO A 1 331 ? -0.909 20.762 13.039 1.00 80.88 331 PRO A N 1
ATOM 2788 C CA . PRO A 1 331 ? 0.373 21.173 13.584 1.00 80.88 331 PRO A CA 1
ATOM 2789 C C . PRO A 1 331 ? 1.408 20.045 13.546 1.00 80.88 331 PRO A C 1
ATOM 2791 O O . PRO A 1 331 ? 1.097 18.855 13.437 1.00 80.88 331 PRO A O 1
ATOM 2794 N N . LYS A 1 332 ? 2.681 20.427 13.703 1.00 84.56 332 LYS A N 1
ATOM 2795 C CA . LYS A 1 332 ? 3.842 19.525 13.617 1.00 84.56 332 LYS A CA 1
ATOM 2796 C C . LYS A 1 332 ? 3.724 18.280 14.516 1.00 84.56 332 LYS A C 1
ATOM 2798 O O . LYS A 1 332 ? 4.082 17.188 14.084 1.00 84.56 332 LYS A O 1
ATOM 2803 N N . LYS A 1 333 ? 3.119 18.407 15.704 1.00 85.19 333 LYS A N 1
ATOM 2804 C CA . LYS A 1 333 ? 2.895 17.305 16.663 1.00 85.19 333 LYS A CA 1
ATOM 2805 C C . LYS A 1 333 ? 2.068 16.129 16.121 1.00 85.19 333 LYS A C 1
ATOM 2807 O O . LYS A 1 333 ? 2.127 15.050 16.697 1.00 85.19 333 LYS A O 1
ATOM 2812 N N . PHE A 1 334 ? 1.308 16.308 15.035 1.00 83.94 334 PHE A N 1
ATOM 2813 C CA . PHE A 1 334 ? 0.597 15.216 14.352 1.00 83.94 334 PHE A CA 1
ATOM 2814 C C . PHE A 1 334 ? 1.449 14.499 13.310 1.00 83.94 334 PHE A C 1
ATOM 2816 O O . PHE A 1 334 ? 1.061 13.434 12.842 1.00 83.94 334 PHE A O 1
ATOM 2823 N N . ARG A 1 335 ? 2.575 15.086 12.906 1.00 88.31 335 ARG A N 1
ATOM 2824 C CA . ARG A 1 335 ? 3.387 14.642 11.768 1.00 88.31 335 ARG A CA 1
ATOM 2825 C C . ARG A 1 335 ? 4.736 14.077 12.192 1.00 88.31 335 ARG A C 1
ATOM 2827 O O . ARG A 1 335 ? 5.348 13.342 11.423 1.00 88.31 335 ARG A O 1
ATOM 2834 N N . ASP A 1 336 ? 5.189 14.435 13.388 1.00 89.31 336 ASP A N 1
ATOM 2835 C CA . ASP A 1 336 ? 6.467 13.991 13.919 1.00 89.31 336 ASP A CA 1
ATOM 2836 C C . ASP A 1 336 ? 6.516 12.468 14.121 1.00 89.31 336 ASP A C 1
ATOM 2838 O O . ASP A 1 336 ? 5.508 11.754 14.225 1.00 89.31 336 ASP A O 1
ATOM 2842 N N . ILE A 1 337 ? 7.747 11.967 14.138 1.00 89.44 337 ILE A N 1
ATOM 2843 C CA . ILE A 1 337 ? 8.050 10.574 14.437 1.00 89.44 337 ILE A CA 1
ATOM 2844 C C . ILE A 1 337 ? 8.144 10.433 15.955 1.00 89.44 337 ILE A C 1
ATOM 2846 O O . ILE A 1 337 ? 8.840 11.207 16.610 1.00 89.44 337 ILE A O 1
ATOM 2850 N N . SER A 1 338 ? 7.450 9.438 16.501 1.00 90.25 338 SER A N 1
ATOM 2851 C CA . SER A 1 338 ? 7.524 9.068 17.913 1.00 90.25 338 SER A CA 1
ATOM 2852 C C . SER A 1 338 ? 8.394 7.827 18.097 1.00 90.25 338 SER A C 1
ATOM 2854 O O . SER A 1 338 ? 8.480 6.981 17.208 1.00 90.25 338 SER A O 1
ATOM 2856 N N . GLU A 1 339 ? 8.987 7.669 19.280 1.00 89.62 339 GLU A N 1
ATOM 2857 C CA . GLU A 1 339 ? 9.712 6.449 19.654 1.00 89.62 339 GLU A CA 1
ATOM 2858 C C . GLU A 1 339 ? 8.809 5.206 19.602 1.00 89.62 339 GLU A C 1
ATOM 2860 O O . GLU A 1 339 ? 9.258 4.124 19.230 1.00 89.62 339 GLU A O 1
ATOM 2865 N N . SER A 1 340 ? 7.509 5.372 19.859 1.00 90.94 340 SER A N 1
ATOM 2866 C CA . SER A 1 340 ? 6.521 4.295 19.756 1.00 90.94 340 SER A CA 1
ATOM 2867 C C . SER A 1 340 ? 6.320 3.748 18.341 1.00 90.94 340 SER A C 1
ATOM 2869 O O . SER A 1 340 ? 5.728 2.687 18.194 1.00 90.94 340 SER A O 1
ATOM 2871 N N . HIS A 1 341 ? 6.833 4.409 17.296 1.00 91.50 341 HIS A N 1
ATOM 2872 C CA . HIS A 1 341 ? 6.810 3.876 15.928 1.00 91.50 341 HIS A CA 1
ATOM 2873 C C . HIS A 1 341 ? 7.762 2.703 15.722 1.00 91.50 341 HIS A C 1
ATOM 2875 O O . HIS A 1 341 ? 7.614 1.954 14.754 1.00 91.50 341 HIS A O 1
ATOM 2881 N N . LYS A 1 342 ? 8.779 2.589 16.579 1.00 89.62 342 LYS A N 1
ATOM 2882 C CA . LYS A 1 342 ? 9.859 1.625 16.426 1.00 89.62 342 LYS A CA 1
ATOM 2883 C C . LYS A 1 342 ? 9.283 0.213 16.298 1.00 89.62 342 LYS A C 1
ATOM 2885 O O . LYS A 1 342 ? 8.453 -0.193 17.105 1.00 89.62 342 LYS A O 1
ATOM 2890 N N . TRP A 1 343 ? 9.726 -0.513 15.270 1.00 89.62 343 TRP A N 1
ATOM 2891 C CA . TRP A 1 343 ? 9.281 -1.879 14.953 1.00 89.62 343 TRP A CA 1
ATOM 2892 C C . TRP A 1 343 ? 7.804 -2.033 14.552 1.00 89.62 343 TRP A C 1
ATOM 2894 O O . TRP A 1 343 ? 7.317 -3.155 14.447 1.00 89.62 343 TRP A O 1
ATOM 2904 N N . ILE A 1 344 ? 7.094 -0.928 14.314 1.00 91.94 344 ILE A N 1
ATOM 2905 C CA . ILE A 1 344 ? 5.678 -0.925 13.920 1.00 91.94 344 ILE A CA 1
ATOM 2906 C C . ILE A 1 344 ? 5.500 -0.194 12.589 1.00 91.94 344 ILE A C 1
ATOM 2908 O O . ILE A 1 344 ? 4.890 -0.722 11.659 1.00 91.94 344 ILE A O 1
ATOM 2912 N N . LEU A 1 345 ? 6.033 1.025 12.490 1.00 93.00 345 LEU A N 1
ATOM 2913 C CA . LEU A 1 345 ? 5.906 1.894 11.323 1.00 93.00 345 LEU A CA 1
ATOM 2914 C C . LEU A 1 345 ? 7.274 2.162 10.707 1.00 93.00 345 LEU A C 1
ATOM 2916 O O . LEU A 1 345 ? 8.259 2.370 11.415 1.00 93.00 345 LEU A O 1
ATOM 2920 N N . CYS A 1 346 ? 7.324 2.238 9.379 1.00 91.38 346 CYS A N 1
ATOM 2921 C CA . CYS A 1 346 ? 8.527 2.699 8.704 1.00 91.38 346 CYS A CA 1
ATOM 2922 C C . CYS A 1 346 ? 8.645 4.226 8.788 1.00 91.38 346 CYS A C 1
ATOM 2924 O O . CYS A 1 346 ? 7.789 4.958 8.289 1.00 91.38 346 CYS A O 1
ATOM 2926 N N . SER A 1 347 ? 9.757 4.709 9.342 1.00 89.25 347 SER A N 1
ATOM 2927 C CA . SER A 1 347 ? 10.057 6.143 9.461 1.00 89.25 347 SER A CA 1
ATOM 2928 C C . SER A 1 347 ? 10.331 6.840 8.124 1.00 89.25 347 SER A C 1
ATOM 2930 O O . SER A 1 347 ? 10.182 8.056 8.026 1.00 89.25 347 SER A O 1
ATOM 2932 N N . TYR A 1 348 ? 10.740 6.093 7.095 1.00 90.38 348 TYR A N 1
ATOM 2933 C CA . TYR A 1 348 ? 11.109 6.657 5.793 1.00 90.38 348 TYR A CA 1
ATOM 2934 C C . TYR A 1 348 ? 9.949 6.664 4.791 1.00 90.38 348 TYR A C 1
ATOM 2936 O O . TYR A 1 348 ? 9.938 7.467 3.860 1.00 90.38 348 TYR A O 1
ATOM 2944 N N . GLU A 1 349 ? 8.943 5.805 4.966 1.00 90.88 349 GLU A N 1
ATOM 2945 C CA . GLU A 1 349 ? 7.833 5.685 4.019 1.00 90.88 349 GLU A CA 1
ATOM 2946 C C . GLU A 1 349 ? 6.658 6.590 4.397 1.00 90.88 349 GLU A C 1
ATOM 2948 O O . GLU A 1 349 ? 5.636 6.169 4.934 1.00 90.88 349 GLU A O 1
ATOM 2953 N N . THR A 1 350 ? 6.800 7.864 4.054 1.00 91.12 350 THR A N 1
ATOM 2954 C CA . THR A 1 350 ? 5.742 8.875 4.125 1.00 91.12 350 THR A CA 1
ATOM 2955 C C . THR A 1 350 ? 5.805 9.742 2.868 1.00 91.12 350 THR A C 1
ATOM 2957 O O . THR A 1 350 ? 6.901 10.052 2.401 1.00 91.12 350 THR A O 1
ATOM 2960 N N . PRO A 1 351 ? 4.674 10.158 2.275 1.00 87.62 351 PRO A N 1
ATOM 2961 C CA . PRO A 1 351 ? 4.714 10.981 1.078 1.00 87.62 351 PRO A CA 1
ATOM 2962 C C . PRO A 1 351 ? 5.230 12.390 1.393 1.00 87.62 351 PRO A C 1
ATOM 2964 O O . PRO A 1 351 ? 4.718 13.063 2.286 1.00 87.62 351 PRO A O 1
ATOM 2967 N N . GLU A 1 352 ? 6.166 12.876 0.576 1.00 84.31 3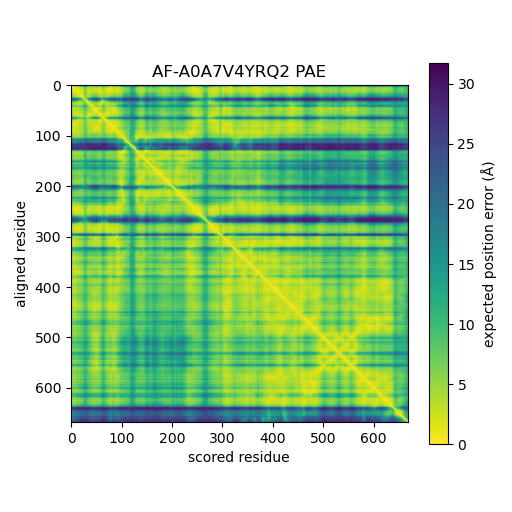52 GLU A N 1
ATOM 2968 C CA . GLU A 1 352 ? 6.561 14.291 0.489 1.00 84.31 352 GLU A CA 1
ATOM 2969 C C . GLU A 1 352 ? 5.413 15.123 -0.107 1.00 84.31 352 GLU A C 1
ATOM 2971 O O . GLU A 1 352 ? 5.383 15.457 -1.292 1.00 84.31 352 GLU A O 1
ATOM 2976 N N . SER A 1 353 ? 4.376 15.344 0.688 1.00 86.12 353 SER A N 1
ATOM 2977 C CA . SER A 1 353 ? 3.162 16.052 0.297 1.00 86.12 353 SER A CA 1
ATOM 2978 C C . SER A 1 353 ? 2.502 16.646 1.535 1.00 86.12 353 SER A C 1
ATOM 2980 O O . SER A 1 353 ? 3.009 16.530 2.650 1.00 86.12 353 SER A O 1
ATOM 2982 N N . LYS A 1 354 ? 1.308 17.207 1.364 1.00 84.88 354 LYS A N 1
ATOM 2983 C CA . LYS A 1 354 ? 0.488 17.700 2.473 1.00 84.88 354 LYS A CA 1
ATOM 2984 C C . LYS A 1 354 ? 0.104 16.607 3.486 1.00 84.88 354 LYS A C 1
ATOM 2986 O O . LYS A 1 354 ? -0.242 16.925 4.620 1.00 84.88 354 LYS A O 1
ATOM 2991 N N . LEU A 1 355 ? 0.237 15.331 3.113 1.00 87.56 355 LEU A N 1
ATOM 2992 C CA . LEU A 1 355 ? -0.006 14.161 3.966 1.00 87.56 355 LEU A CA 1
ATOM 2993 C C . LEU A 1 355 ? 1.242 13.660 4.714 1.00 87.56 355 LEU A C 1
ATOM 2995 O O . LEU A 1 355 ? 1.202 12.582 5.306 1.00 87.56 355 LEU A O 1
ATOM 2999 N N . ILE A 1 356 ? 2.355 14.402 4.691 1.00 90.12 356 ILE A N 1
ATOM 3000 C CA . ILE A 1 356 ? 3.587 13.998 5.383 1.00 90.12 356 ILE A CA 1
ATOM 3001 C C . ILE A 1 356 ? 3.339 13.742 6.878 1.00 90.12 356 ILE A C 1
ATOM 3003 O O . ILE A 1 356 ? 2.733 14.572 7.558 1.00 90.12 356 ILE A O 1
ATOM 3007 N N . GLY A 1 357 ? 3.764 12.579 7.377 1.00 88.94 357 GLY A N 1
ATOM 3008 C CA . GLY A 1 357 ? 3.559 12.155 8.767 1.00 88.94 357 GLY A CA 1
ATOM 3009 C C . GLY A 1 357 ? 2.123 11.731 9.111 1.00 88.94 357 GLY A C 1
ATOM 3010 O O . GLY A 1 357 ? 1.877 11.250 10.213 1.00 88.94 357 GLY A O 1
ATOM 3011 N N . LEU A 1 358 ? 1.180 11.883 8.175 1.00 89.81 358 LEU A N 1
ATOM 3012 C CA . LEU A 1 358 ? -0.219 11.465 8.319 1.00 89.81 358 LEU A CA 1
ATOM 3013 C C . LEU A 1 358 ? -0.506 10.176 7.545 1.00 89.81 358 LEU A C 1
ATOM 3015 O O . LEU A 1 358 ? -1.286 9.344 7.992 1.00 89.81 358 LEU A O 1
ATOM 3019 N N . SER A 1 359 ? 0.136 10.011 6.390 1.00 90.50 359 SER A N 1
ATOM 3020 C CA . SER A 1 359 ? 0.095 8.805 5.568 1.00 90.50 359 SER A CA 1
ATOM 3021 C C . SER A 1 359 ? 1.357 7.987 5.825 1.00 90.50 359 SER A C 1
ATOM 3023 O O . SER A 1 359 ? 2.434 8.351 5.350 1.00 90.50 359 SER A O 1
ATOM 3025 N N . LEU A 1 360 ? 1.224 6.885 6.551 1.00 92.69 360 LEU A N 1
ATOM 3026 C CA . LEU A 1 360 ? 2.332 6.066 7.036 1.00 92.69 360 LEU A CA 1
ATOM 3027 C C . LEU A 1 360 ? 2.239 4.651 6.461 1.00 92.69 360 LEU A C 1
ATOM 3029 O O . LEU A 1 360 ? 1.259 4.295 5.807 1.00 92.69 360 LEU A O 1
ATOM 3033 N N . HIS A 1 361 ? 3.271 3.848 6.699 1.00 93.50 361 HIS A N 1
ATOM 3034 C CA . HIS A 1 361 ? 3.308 2.451 6.278 1.00 93.50 361 HIS A CA 1
ATOM 3035 C C . HIS A 1 361 ? 3.704 1.569 7.457 1.00 93.50 361 HIS A C 1
ATOM 3037 O O . HIS A 1 361 ? 4.688 1.849 8.150 1.00 93.50 361 HIS A O 1
ATOM 3043 N N . LEU A 1 362 ? 2.925 0.513 7.671 1.00 92.75 362 LEU A N 1
ATOM 3044 C CA . LEU A 1 362 ? 3.250 -0.571 8.586 1.00 92.75 362 LEU A CA 1
ATOM 3045 C C . LEU A 1 362 ? 4.448 -1.361 8.055 1.00 92.75 362 LEU A C 1
ATOM 3047 O O . LEU A 1 362 ? 4.672 -1.447 6.844 1.00 92.75 362 LEU A O 1
ATOM 3051 N N . LEU A 1 363 ? 5.217 -1.953 8.964 1.00 90.75 363 LEU A N 1
ATOM 3052 C CA . LEU A 1 363 ? 6.252 -2.903 8.575 1.00 90.75 363 LEU A CA 1
ATOM 3053 C C . LEU A 1 363 ? 5.614 -4.209 8.055 1.00 90.75 363 LEU A C 1
ATOM 3055 O O . LEU A 1 363 ? 4.590 -4.633 8.598 1.00 90.75 363 LEU A O 1
ATOM 3059 N N . PRO A 1 364 ? 6.179 -4.855 7.013 1.00 83.75 364 PRO A N 1
ATOM 3060 C CA . PRO A 1 364 ? 5.537 -5.996 6.351 1.00 83.75 364 PRO A CA 1
ATOM 3061 C C . PRO A 1 364 ? 5.234 -7.211 7.244 1.00 83.75 364 PRO A C 1
ATOM 3063 O O . PRO A 1 364 ? 4.322 -7.986 6.964 1.00 83.75 364 PRO A O 1
ATOM 3066 N N . ASP A 1 365 ? 5.998 -7.395 8.313 1.00 81.12 365 ASP A N 1
ATOM 3067 C CA . ASP A 1 365 ? 5.952 -8.539 9.228 1.00 81.12 365 ASP A CA 1
ATOM 3068 C C . ASP A 1 365 ? 5.195 -8.251 10.529 1.00 81.12 365 ASP A C 1
ATOM 3070 O O . ASP A 1 365 ? 5.221 -9.058 11.454 1.00 81.12 365 ASP A O 1
ATOM 3074 N N . ILE A 1 366 ? 4.525 -7.102 10.621 1.00 87.88 366 ILE A N 1
ATOM 3075 C CA . ILE A 1 366 ? 3.833 -6.727 11.846 1.00 87.88 366 ILE A CA 1
ATOM 3076 C C . ILE A 1 366 ? 2.695 -7.696 12.187 1.00 87.88 366 ILE A C 1
ATOM 3078 O O . ILE A 1 366 ? 1.915 -8.120 11.323 1.00 87.88 366 ILE A O 1
ATOM 3082 N N . GLU A 1 367 ? 2.548 -8.008 13.470 1.00 88.75 367 GLU A N 1
ATOM 3083 C CA . GLU A 1 367 ? 1.414 -8.767 13.990 1.00 88.75 367 GLU A CA 1
ATOM 3084 C C . GLU A 1 367 ? 0.390 -7.843 14.643 1.00 88.75 367 GLU A C 1
ATOM 3086 O O . GLU A 1 367 ? 0.726 -6.764 15.119 1.00 88.75 367 GLU A O 1
ATOM 3091 N N . ILE A 1 368 ? -0.877 -8.255 14.658 1.00 91.19 368 ILE A N 1
ATOM 3092 C CA . ILE A 1 368 ? -1.950 -7.532 15.344 1.00 91.19 368 ILE A CA 1
ATOM 3093 C C . ILE A 1 368 ? -2.574 -8.470 16.366 1.00 91.19 368 ILE A C 1
ATOM 3095 O O . ILE A 1 368 ? -2.981 -9.579 16.020 1.00 91.19 368 ILE A O 1
ATOM 3099 N N . ASP A 1 369 ? -2.711 -8.007 17.605 1.00 92.50 369 ASP A N 1
ATOM 3100 C CA . ASP A 1 369 ? -3.614 -8.653 18.553 1.00 92.50 369 ASP A CA 1
ATOM 3101 C C . ASP A 1 369 ? -5.045 -8.262 18.201 1.00 92.50 369 ASP A C 1
ATOM 3103 O O . ASP A 1 369 ? -5.490 -7.163 18.521 1.00 92.50 369 ASP A O 1
ATOM 3107 N N . PHE A 1 370 ? -5.782 -9.158 17.552 1.00 91.06 370 PHE A N 1
ATOM 3108 C CA . PHE A 1 370 ? -7.161 -8.896 17.147 1.00 91.06 370 PHE A CA 1
ATOM 3109 C C . PHE A 1 370 ? -8.144 -8.729 18.319 1.00 91.06 370 PHE A C 1
ATOM 3111 O O . PHE A 1 370 ? -9.245 -8.234 18.105 1.00 91.06 370 PHE A O 1
ATOM 3118 N N . ASN A 1 371 ? -7.771 -9.067 19.560 1.00 86.44 371 ASN A N 1
ATOM 3119 C CA . ASN A 1 371 ? -8.623 -8.791 20.723 1.00 86.44 371 ASN A CA 1
ATOM 3120 C C . ASN A 1 371 ? -8.568 -7.325 21.163 1.00 86.44 371 ASN A C 1
ATOM 3122 O O . ASN A 1 371 ? -9.528 -6.822 21.746 1.00 86.44 371 ASN A O 1
ATOM 3126 N N . THR A 1 372 ? -7.428 -6.663 20.951 1.00 88.00 372 THR A N 1
ATOM 3127 C CA . THR A 1 372 ? -7.200 -5.256 21.329 1.00 88.00 372 THR A CA 1
ATOM 3128 C C . THR A 1 372 ? -7.021 -4.337 20.121 1.00 88.00 372 THR A C 1
ATOM 3130 O O . THR A 1 372 ? -6.985 -3.116 20.263 1.00 88.00 372 THR A O 1
ATOM 3133 N N . HIS A 1 373 ? -6.913 -4.919 18.927 1.00 92.75 373 HIS A N 1
ATOM 3134 C CA . HIS A 1 373 ? -6.553 -4.282 17.663 1.00 92.75 373 HIS A CA 1
ATOM 3135 C C . HIS A 1 373 ? -5.219 -3.527 17.710 1.00 92.75 373 HIS A C 1
ATOM 3137 O O . HIS A 1 373 ? -4.997 -2.589 16.938 1.00 92.75 373 HIS A O 1
ATOM 3143 N N . LYS A 1 374 ? -4.323 -3.908 18.628 1.00 92.31 374 LYS A N 1
ATOM 3144 C CA . LYS A 1 374 ? -3.023 -3.260 18.783 1.00 92.31 374 LYS A CA 1
ATOM 3145 C C . LYS A 1 374 ? -1.954 -3.920 17.917 1.00 92.31 374 LYS A C 1
ATOM 3147 O O . LYS A 1 374 ? -1.925 -5.149 17.820 1.00 92.31 374 LYS A O 1
ATOM 3152 N N . PRO A 1 375 ? -1.052 -3.121 17.325 1.00 92.12 375 PRO A N 1
ATOM 3153 C CA . PRO A 1 375 ? 0.131 -3.654 16.676 1.00 92.12 375 PRO A CA 1
ATOM 3154 C C . PRO A 1 375 ? 1.098 -4.271 17.690 1.00 92.12 375 PRO A C 1
ATOM 3156 O O . PRO A 1 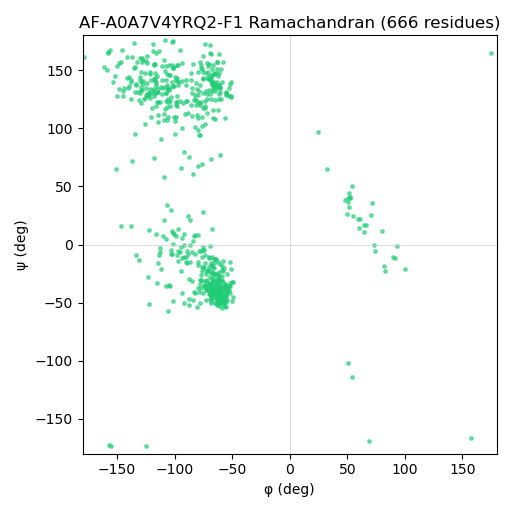375 ? 1.360 -3.699 18.749 1.00 92.12 375 PRO A O 1
ATOM 3159 N N . ILE A 1 376 ? 1.661 -5.416 17.323 1.00 89.88 376 ILE A N 1
ATOM 3160 C CA . ILE A 1 376 ? 2.711 -6.126 18.039 1.00 89.88 376 ILE A CA 1
ATOM 3161 C C . ILE A 1 376 ? 3.961 -6.125 17.149 1.00 89.88 376 ILE A C 1
ATOM 3163 O O . ILE A 1 376 ? 3.902 -6.601 16.010 1.00 89.88 376 ILE A O 1
ATOM 3167 N N . PRO A 1 377 ? 5.095 -5.599 17.648 1.00 86.44 377 PRO A N 1
ATOM 3168 C CA . PRO A 1 377 ? 6.382 -5.727 16.983 1.00 86.44 377 PRO A CA 1
ATOM 3169 C C . PRO A 1 377 ? 6.724 -7.179 16.657 1.00 86.44 377 PRO A C 1
ATOM 3171 O O . PRO A 1 377 ? 6.632 -8.051 17.521 1.00 86.44 377 PRO A O 1
ATOM 3174 N N . SER A 1 378 ? 7.194 -7.412 15.437 1.00 82.69 378 SER A N 1
ATOM 3175 C CA . SER A 1 378 ? 7.745 -8.706 15.043 1.00 82.69 378 SER A CA 1
ATOM 3176 C C . SER A 1 378 ? 8.979 -9.074 15.886 1.00 82.69 378 SER A C 1
ATOM 3178 O O . SER A 1 378 ? 9.752 -8.175 16.258 1.00 82.69 378 SER A O 1
ATOM 3180 N N . PRO A 1 379 ? 9.218 -10.373 16.162 1.00 80.62 379 PRO A N 1
ATOM 3181 C CA . PRO A 1 379 ? 10.427 -10.845 16.839 1.00 80.62 379 PRO A CA 1
ATOM 3182 C C . PRO A 1 379 ? 11.731 -10.353 16.197 1.00 80.62 379 PRO A C 1
ATOM 3184 O O . PRO A 1 379 ? 12.690 -10.070 16.917 1.00 80.62 379 PRO A O 1
ATOM 3187 N N . ASP A 1 380 ? 11.734 -10.183 14.872 1.00 76.38 380 ASP A N 1
ATOM 3188 C CA . ASP A 1 380 ? 12.902 -9.777 14.081 1.00 76.38 380 ASP A CA 1
ATOM 3189 C C . ASP A 1 380 ? 13.228 -8.280 14.210 1.00 76.38 380 ASP A C 1
ATOM 3191 O O . ASP A 1 380 ? 14.292 -7.826 13.794 1.00 76.38 380 ASP A O 1
ATOM 3195 N N . LYS A 1 381 ? 12.330 -7.489 14.822 1.00 76.44 381 LYS A N 1
ATOM 3196 C CA . LYS A 1 381 ? 12.539 -6.061 15.130 1.00 76.44 381 LYS A CA 1
ATOM 3197 C C . LYS A 1 381 ? 12.999 -5.234 13.926 1.00 76.44 381 LYS A C 1
ATOM 3199 O O . LYS A 1 381 ? 13.873 -4.369 14.042 1.00 76.44 381 LYS A O 1
ATOM 3204 N N . ARG A 1 382 ? 12.362 -5.463 12.780 1.00 79.69 382 ARG A N 1
ATOM 3205 C CA . ARG A 1 382 ? 12.594 -4.713 11.543 1.00 79.69 382 ARG A CA 1
ATOM 3206 C C . ARG A 1 382 ? 12.341 -3.214 11.730 1.00 79.69 382 ARG A C 1
ATOM 3208 O O . ARG A 1 382 ? 11.594 -2.799 12.616 1.00 79.69 382 ARG A O 1
ATOM 3215 N N . ILE A 1 383 ? 12.943 -2.391 10.872 1.00 85.19 383 ILE A N 1
ATOM 3216 C CA . ILE A 1 383 ? 12.758 -0.924 10.883 1.00 85.19 383 ILE A CA 1
ATOM 3217 C C . ILE A 1 383 ? 12.440 -0.327 9.500 1.00 85.19 383 ILE A C 1
ATOM 3219 O O . ILE A 1 383 ? 12.014 0.828 9.405 1.00 85.19 383 ILE A O 1
ATOM 3223 N N . LEU A 1 384 ? 12.622 -1.099 8.423 1.00 87.88 384 LEU A N 1
ATOM 3224 C CA . LEU A 1 384 ? 12.423 -0.653 7.044 1.00 87.88 384 LEU A CA 1
ATOM 3225 C C . LEU A 1 384 ? 11.144 -1.242 6.443 1.00 87.88 384 LEU A C 1
ATOM 3227 O O . LEU A 1 384 ? 10.855 -2.427 6.593 1.00 87.88 384 LEU A O 1
ATOM 3231 N N . GLY A 1 385 ? 10.397 -0.400 5.729 1.00 88.75 385 GLY A N 1
ATOM 3232 C CA . GLY A 1 385 ? 9.287 -0.825 4.880 1.00 88.75 385 GLY A CA 1
ATOM 3233 C C . GLY A 1 385 ? 9.781 -1.495 3.597 1.00 88.75 385 GLY A C 1
ATOM 3234 O O . GLY A 1 385 ? 10.974 -1.481 3.291 1.00 88.75 385 GLY A O 1
ATOM 3235 N N . ALA A 1 386 ? 8.850 -2.058 2.825 1.00 88.56 386 ALA A N 1
ATOM 3236 C CA . ALA A 1 386 ? 9.170 -2.869 1.650 1.00 88.56 386 ALA A CA 1
ATOM 3237 C C . ALA A 1 386 ? 9.919 -2.119 0.535 1.00 88.56 386 ALA A C 1
ATOM 3239 O O . ALA A 1 386 ? 10.678 -2.727 -0.213 1.00 88.56 386 ALA A O 1
ATOM 3240 N N . GLY A 1 387 ? 9.700 -0.811 0.378 1.00 91.19 387 GLY A N 1
ATOM 3241 C CA . GLY A 1 387 ? 10.421 -0.021 -0.617 1.00 91.19 387 GLY A CA 1
ATOM 3242 C C . GLY A 1 387 ? 11.776 0.433 -0.093 1.00 91.19 387 GLY A C 1
ATOM 3243 O O . GLY A 1 387 ? 12.764 0.376 -0.818 1.00 91.19 387 GLY A O 1
ATOM 3244 N N . ALA A 1 388 ? 11.845 0.855 1.170 1.00 91.88 388 ALA A N 1
ATOM 3245 C CA . ALA A 1 388 ? 13.106 1.262 1.788 1.00 91.88 388 ALA A CA 1
ATOM 3246 C C . ALA A 1 388 ? 14.122 0.104 1.868 1.00 91.88 388 ALA A C 1
ATOM 3248 O O . ALA A 1 388 ? 15.308 0.332 1.650 1.00 91.88 388 ALA A O 1
ATOM 3249 N N . SER A 1 389 ? 13.671 -1.133 2.101 1.00 89.81 389 SER A N 1
ATOM 3250 C CA . SER A 1 389 ? 14.540 -2.320 2.163 1.00 89.81 389 SER A CA 1
ATOM 3251 C C . SER A 1 389 ? 15.201 -2.686 0.827 1.00 89.81 389 SER A C 1
ATOM 3253 O O . SER A 1 389 ? 16.226 -3.358 0.816 1.00 89.81 389 SER A O 1
ATOM 3255 N N . LEU A 1 390 ? 14.682 -2.214 -0.312 1.00 91.62 390 LEU A N 1
ATOM 3256 C CA . LEU A 1 390 ? 15.283 -2.443 -1.637 1.00 91.62 390 LEU A CA 1
ATOM 3257 C C . LEU A 1 390 ? 16.486 -1.527 -1.932 1.00 91.62 390 LEU A C 1
ATOM 3259 O O . LEU A 1 390 ? 17.117 -1.663 -2.984 1.00 91.62 390 LEU A O 1
ATOM 3263 N N . ILE A 1 391 ? 16.794 -0.575 -1.044 1.00 91.94 391 ILE A N 1
ATOM 3264 C CA . ILE A 1 391 ? 17.854 0.421 -1.233 1.00 91.94 391 ILE A CA 1
ATOM 3265 C C . ILE A 1 391 ? 19.170 -0.109 -0.642 1.00 91.94 391 ILE A C 1
ATOM 3267 O O . ILE A 1 391 ? 19.285 -0.220 0.581 1.00 91.94 391 ILE A O 1
ATOM 3271 N N . PRO A 1 392 ? 20.198 -0.402 -1.462 1.00 88.69 392 PRO A N 1
ATOM 3272 C CA . PRO A 1 392 ? 21.495 -0.820 -0.945 1.00 88.69 392 PRO A CA 1
ATOM 3273 C C . PRO A 1 392 ? 22.196 0.352 -0.251 1.00 88.69 392 PRO A C 1
ATOM 3275 O O . PRO A 1 392 ? 21.944 1.516 -0.562 1.00 88.69 392 PRO A O 1
ATOM 3278 N N . PHE A 1 393 ? 23.101 0.060 0.687 1.00 87.38 393 PHE A N 1
ATOM 3279 C CA . PHE A 1 393 ? 23.900 1.081 1.386 1.00 87.38 393 PHE A CA 1
ATOM 3280 C C . PHE A 1 393 ? 23.058 2.225 1.982 1.00 87.38 393 PHE A C 1
ATOM 3282 O O . PHE A 1 393 ? 23.477 3.384 1.980 1.00 87.38 393 PHE A O 1
ATOM 3289 N N . ILE A 1 394 ? 21.864 1.902 2.485 1.00 86.94 394 ILE A N 1
ATOM 3290 C CA . ILE A 1 394 ? 20.874 2.875 2.961 1.00 86.94 394 ILE A CA 1
ATOM 3291 C C . ILE A 1 394 ? 21.430 3.833 4.028 1.00 86.94 394 ILE A C 1
ATOM 3293 O O . ILE A 1 394 ? 21.135 5.023 3.984 1.00 86.94 394 ILE A O 1
ATOM 3297 N N . ASN A 1 395 ? 22.332 3.353 4.891 1.00 85.25 395 ASN A N 1
ATOM 3298 C CA . ASN A 1 395 ? 22.984 4.131 5.957 1.00 85.25 395 ASN A CA 1
ATOM 3299 C C . ASN A 1 395 ? 23.877 5.276 5.437 1.00 85.25 395 ASN A C 1
ATOM 3301 O O . ASN A 1 395 ? 24.289 6.139 6.208 1.00 85.25 395 ASN A O 1
ATOM 3305 N N . PHE A 1 396 ? 24.182 5.297 4.136 1.00 87.69 396 PHE A N 1
ATOM 3306 C CA . PHE A 1 396 ? 24.959 6.348 3.470 1.00 87.69 396 PHE A CA 1
ATOM 3307 C C . PHE A 1 396 ? 24.082 7.334 2.681 1.00 87.69 396 PHE A C 1
ATOM 3309 O O . PHE A 1 396 ? 24.601 8.118 1.878 1.00 87.69 396 PHE A O 1
ATOM 3316 N N . ASN A 1 397 ? 22.762 7.277 2.874 1.00 89.00 397 ASN A N 1
ATOM 3317 C CA . ASN A 1 397 ? 21.797 8.180 2.265 1.00 89.00 397 ASN A CA 1
ATOM 3318 C C . ASN A 1 397 ? 21.092 9.022 3.335 1.00 89.00 397 ASN A C 1
ATOM 3320 O O . ASN A 1 397 ? 20.762 8.534 4.413 1.00 89.00 397 ASN A O 1
ATOM 3324 N N . ASP A 1 398 ? 20.779 10.270 2.996 1.00 91.38 398 ASP A N 1
ATOM 3325 C CA . ASP A 1 398 ? 19.867 11.090 3.793 1.00 91.38 398 ASP A CA 1
ATOM 3326 C C . ASP A 1 398 ? 18.432 10.519 3.818 1.00 91.38 398 ASP A C 1
ATOM 3328 O O . ASP A 1 398 ? 17.941 9.966 2.826 1.00 91.38 398 ASP A O 1
ATOM 3332 N N . GLY A 1 399 ? 17.728 10.707 4.939 1.00 88.69 399 GLY A N 1
ATOM 3333 C CA . GLY A 1 399 ? 16.377 10.182 5.157 1.00 88.69 399 GLY A CA 1
ATOM 3334 C C . GLY A 1 399 ? 15.346 10.641 4.122 1.00 88.69 399 GLY A C 1
ATOM 3335 O O . GLY A 1 399 ? 14.505 9.844 3.698 1.00 88.69 399 GLY A O 1
ATOM 3336 N N . VAL A 1 400 ? 15.439 11.888 3.645 1.00 89.88 400 VAL A N 1
ATOM 3337 C CA . VAL A 1 400 ? 14.539 12.411 2.602 1.00 89.88 400 VAL A CA 1
ATOM 3338 C C . VAL A 1 400 ? 14.768 11.665 1.287 1.00 89.88 400 VAL A C 1
ATOM 3340 O O . VAL A 1 400 ? 13.825 11.312 0.580 1.00 89.88 400 VAL A O 1
ATOM 3343 N N . ARG A 1 401 ? 16.022 11.326 0.971 1.00 91.25 401 ARG A N 1
ATOM 3344 C CA . ARG A 1 401 ? 16.359 10.568 -0.243 1.00 91.25 401 ARG A CA 1
ATOM 3345 C C . ARG A 1 401 ? 15.909 9.119 -0.166 1.00 91.25 401 ARG A C 1
ATOM 3347 O O . ARG A 1 401 ? 15.448 8.591 -1.173 1.00 91.25 401 ARG A O 1
ATOM 3354 N N . ILE A 1 402 ? 15.959 8.504 1.010 1.00 91.88 402 ILE A N 1
ATOM 3355 C CA . ILE A 1 402 ? 15.402 7.163 1.227 1.00 91.88 402 ILE A CA 1
ATOM 3356 C C . ILE A 1 402 ? 13.890 7.167 0.952 1.00 91.88 402 ILE A C 1
ATOM 3358 O O . ILE A 1 402 ? 13.396 6.338 0.183 1.00 91.88 402 ILE A O 1
ATOM 3362 N N . SER A 1 403 ? 13.165 8.142 1.512 1.00 92.00 403 SER A N 1
ATOM 3363 C CA . SER A 1 403 ? 11.723 8.313 1.284 1.00 92.00 403 SER A CA 1
ATOM 3364 C C . SER A 1 403 ? 11.392 8.487 -0.202 1.00 92.00 403 SER A C 1
ATOM 3366 O O . SER A 1 403 ? 10.562 7.766 -0.769 1.00 92.00 403 SER A O 1
ATOM 3368 N N . MET A 1 404 ? 12.109 9.392 -0.873 1.00 92.12 404 MET A N 1
ATOM 3369 C CA . MET A 1 404 ? 11.936 9.666 -2.295 1.00 92.12 404 MET A CA 1
ATOM 3370 C C . MET A 1 404 ? 12.239 8.441 -3.171 1.00 92.12 404 MET A C 1
ATOM 3372 O O . MET A 1 404 ? 11.522 8.192 -4.142 1.00 92.12 404 MET A O 1
ATOM 3376 N N . ALA A 1 405 ? 13.270 7.662 -2.840 1.00 93.25 405 ALA A N 1
ATOM 3377 C CA . ALA A 1 405 ? 13.626 6.442 -3.558 1.00 93.25 405 ALA A CA 1
ATOM 3378 C C . ALA A 1 405 ? 12.531 5.377 -3.433 1.00 93.25 405 ALA A C 1
ATOM 3380 O O . ALA A 1 405 ? 12.054 4.884 -4.457 1.00 93.25 405 ALA A O 1
ATOM 3381 N N . SER A 1 406 ? 12.068 5.092 -2.208 1.00 92.62 406 SER A N 1
ATOM 3382 C CA . SER A 1 406 ? 10.954 4.161 -1.965 1.00 92.62 406 SER A CA 1
ATOM 3383 C C . SER A 1 406 ? 9.703 4.581 -2.747 1.00 92.62 406 SER A C 1
ATOM 3385 O O . SER A 1 406 ? 9.094 3.770 -3.447 1.00 92.62 406 SER A O 1
ATOM 3387 N N . LYS A 1 407 ? 9.363 5.878 -2.737 1.00 92.12 407 LYS A N 1
ATOM 3388 C CA . LYS A 1 407 ? 8.239 6.425 -3.514 1.00 92.12 407 LYS A CA 1
ATOM 3389 C C . LYS A 1 407 ? 8.417 6.252 -5.024 1.00 92.12 407 LYS A C 1
ATOM 3391 O O . LYS A 1 407 ? 7.464 5.884 -5.707 1.00 92.12 407 LYS A O 1
ATOM 3396 N N . ASN A 1 408 ? 9.600 6.535 -5.563 1.00 92.50 408 ASN A N 1
ATOM 3397 C CA . ASN A 1 408 ? 9.840 6.431 -7.001 1.00 92.50 408 ASN A CA 1
ATOM 3398 C C . ASN A 1 408 ? 9.821 4.968 -7.482 1.00 92.50 408 ASN A C 1
ATOM 3400 O O . ASN A 1 408 ? 9.324 4.711 -8.576 1.00 92.50 408 ASN A O 1
ATOM 3404 N N . MET A 1 409 ? 10.285 4.003 -6.675 1.00 94.31 409 MET A N 1
ATOM 3405 C CA . MET A 1 409 ? 10.230 2.572 -7.025 1.00 94.31 409 MET A CA 1
ATOM 3406 C C . MET A 1 409 ? 8.792 2.056 -7.201 1.00 94.31 409 MET A C 1
ATOM 3408 O O . MET A 1 409 ? 8.535 1.215 -8.060 1.00 94.31 409 MET A O 1
ATOM 3412 N N . LYS A 1 410 ? 7.819 2.638 -6.490 1.00 92.75 410 LYS A N 1
ATOM 3413 C CA . LYS A 1 410 ? 6.379 2.348 -6.656 1.00 92.75 410 LYS A CA 1
ATOM 3414 C C . LYS A 1 410 ? 5.813 2.827 -8.011 1.00 92.75 410 LYS A C 1
ATOM 3416 O O . LYS A 1 410 ? 4.697 2.470 -8.362 1.00 92.75 410 LYS A O 1
ATOM 3421 N N . GLN A 1 411 ? 6.569 3.619 -8.782 1.00 92.31 411 GLN A N 1
ATOM 3422 C CA . GLN A 1 411 ? 6.166 4.178 -10.087 1.00 92.31 411 GLN A CA 1
ATOM 3423 C C . GLN A 1 411 ? 6.880 3.527 -11.281 1.00 92.31 411 GLN A C 1
ATOM 3425 O O . GLN A 1 411 ? 6.733 3.988 -12.413 1.00 92.31 411 GLN A O 1
ATOM 3430 N N . VAL A 1 412 ? 7.688 2.496 -11.037 1.00 93.00 412 VAL A N 1
ATOM 3431 C CA . VAL A 1 412 ? 8.436 1.804 -12.089 1.00 93.00 412 VAL A CA 1
ATOM 3432 C C . VAL A 1 412 ? 7.482 1.042 -13.004 1.00 93.00 412 VAL A C 1
ATOM 3434 O O . VAL A 1 412 ? 6.515 0.441 -12.536 1.00 93.00 412 VAL A O 1
ATOM 3437 N N . LEU A 1 413 ? 7.785 1.078 -14.300 1.00 92.81 413 LEU A N 1
ATOM 3438 C CA . LEU A 1 413 ? 7.065 0.377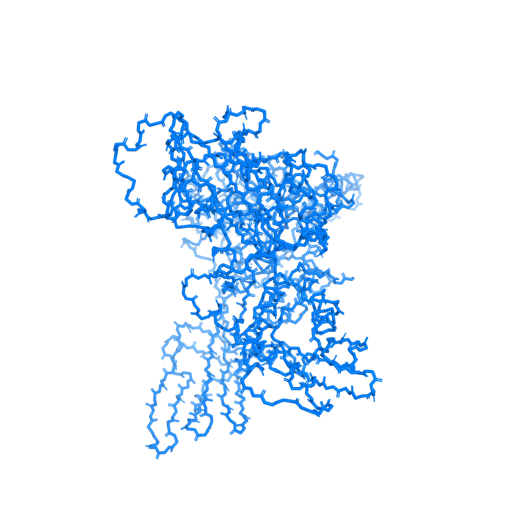 -15.358 1.00 92.81 413 LEU A CA 1
ATOM 3439 C C . LEU A 1 413 ? 7.832 -0.887 -15.780 1.00 92.81 413 LEU A C 1
ATOM 3441 O O . LEU A 1 413 ? 9.062 -0.902 -15.676 1.00 92.81 413 LEU A O 1
ATOM 3445 N N . PRO A 1 414 ? 7.139 -1.930 -16.271 1.00 92.94 414 PRO A N 1
ATOM 3446 C CA . PRO A 1 414 ? 7.787 -3.171 -16.678 1.00 92.94 414 PRO A CA 1
ATOM 3447 C C . PRO A 1 414 ? 8.700 -2.940 -17.884 1.00 92.94 414 PRO A C 1
ATOM 3449 O O . PRO A 1 414 ? 8.361 -2.201 -18.810 1.00 92.94 414 PRO A O 1
ATOM 3452 N N . LEU A 1 415 ? 9.863 -3.583 -17.879 1.00 93.44 415 LEU A N 1
ATOM 3453 C CA . LEU A 1 415 ? 10.840 -3.510 -18.964 1.00 93.44 415 LEU A CA 1
ATOM 3454 C C . LEU A 1 415 ? 10.701 -4.717 -19.890 1.00 93.44 415 LEU A C 1
ATOM 3456 O O . LEU A 1 415 ? 10.270 -5.786 -19.474 1.00 93.44 415 LEU A O 1
ATOM 3460 N N . GLU A 1 416 ? 11.108 -4.569 -21.148 1.00 91.44 416 GLU A N 1
ATOM 3461 C CA . GLU A 1 416 ? 11.143 -5.693 -22.088 1.00 91.44 416 GLU A CA 1
ATOM 3462 C C . GLU A 1 416 ? 12.240 -6.708 -21.746 1.00 91.44 416 GLU A C 1
ATOM 3464 O O . GLU A 1 416 ? 12.074 -7.911 -21.958 1.00 91.44 416 GLU A O 1
ATOM 3469 N N . LYS A 1 417 ? 13.363 -6.219 -21.213 1.00 91.31 417 LYS A N 1
ATOM 3470 C CA . LYS A 1 417 ? 14.517 -7.021 -20.795 1.00 91.31 417 LYS A CA 1
ATOM 3471 C C . LYS A 1 417 ? 15.043 -6.519 -19.445 1.00 91.31 417 LYS A C 1
ATOM 3473 O O . LYS A 1 417 ? 16.083 -5.865 -19.414 1.00 91.31 417 LYS A O 1
ATOM 3478 N N . PRO A 1 418 ? 14.312 -6.759 -18.345 1.00 93.06 418 PRO A N 1
ATOM 3479 C CA . PRO A 1 418 ? 14.790 -6.413 -17.014 1.00 93.06 418 PRO A CA 1
ATOM 3480 C C . PRO A 1 418 ? 16.019 -7.255 -16.655 1.00 93.06 418 PRO A C 1
ATOM 3482 O O . PRO A 1 418 ? 16.139 -8.415 -17.053 1.00 93.06 418 PRO A O 1
ATOM 3485 N N . GLU A 1 419 ? 16.926 -6.671 -15.882 1.00 91.88 419 GLU A N 1
ATOM 3486 C CA . GLU A 1 419 ? 18.115 -7.337 -15.360 1.00 91.88 419 GLU A CA 1
ATOM 3487 C C . GLU A 1 419 ? 18.056 -7.347 -13.829 1.00 91.88 419 GLU A C 1
ATOM 3489 O O . GLU A 1 419 ? 17.641 -6.369 -13.200 1.00 91.88 419 GLU A O 1
ATOM 3494 N N . ALA A 1 420 ? 18.508 -8.439 -13.209 1.00 89.56 420 ALA A N 1
ATOM 3495 C CA . ALA A 1 420 ? 18.711 -8.449 -11.767 1.00 89.56 420 ALA A CA 1
ATOM 3496 C C . ALA A 1 420 ? 19.825 -7.454 -11.396 1.00 89.56 420 ALA A C 1
ATOM 3498 O O . ALA A 1 420 ? 20.858 -7.421 -12.078 1.00 89.56 420 ALA A O 1
ATOM 3499 N N . PRO A 1 421 ? 19.656 -6.650 -10.332 1.00 90.25 421 PRO A N 1
ATOM 3500 C CA . PRO A 1 421 ? 20.690 -5.713 -9.925 1.00 90.25 421 PRO A CA 1
ATOM 3501 C C . PRO A 1 421 ? 21.938 -6.477 -9.465 1.00 90.25 421 PRO A C 1
ATOM 3503 O O . PRO A 1 421 ? 21.837 -7.476 -8.749 1.00 90.25 421 PRO A O 1
ATOM 3506 N N . TYR A 1 422 ? 23.125 -6.005 -9.857 1.00 86.94 422 TYR A N 1
ATOM 3507 C CA . TYR A 1 422 ? 24.390 -6.627 -9.434 1.00 86.94 422 TYR A CA 1
ATOM 3508 C C . TYR A 1 422 ? 24.595 -6.568 -7.918 1.00 86.94 422 TYR A C 1
ATOM 3510 O O . TYR A 1 422 ? 25.126 -7.505 -7.323 1.00 86.94 422 TYR A O 1
ATOM 3518 N N . ILE A 1 423 ? 24.163 -5.473 -7.293 1.00 86.62 423 ILE A N 1
ATOM 3519 C CA . ILE A 1 423 ? 24.181 -5.294 -5.842 1.00 86.62 423 ILE A CA 1
ATOM 3520 C C . ILE A 1 423 ? 22.755 -5.466 -5.334 1.00 86.62 423 ILE A C 1
ATOM 3522 O O . ILE A 1 423 ? 21.852 -4.773 -5.790 1.00 86.62 423 ILE A O 1
ATOM 3526 N N . LYS A 1 424 ? 22.545 -6.386 -4.401 1.00 85.06 424 LYS A N 1
ATOM 3527 C CA . LYS A 1 424 ? 21.219 -6.749 -3.889 1.00 85.06 424 LYS A CA 1
ATOM 3528 C C . LYS A 1 424 ? 21.097 -6.401 -2.414 1.00 85.06 424 LYS A C 1
ATOM 3530 O O . LYS A 1 424 ? 22.113 -6.186 -1.752 1.00 85.06 424 LYS A O 1
ATOM 3535 N N . THR A 1 425 ? 19.873 -6.384 -1.907 1.00 84.25 425 THR A N 1
ATOM 3536 C CA . THR A 1 425 ? 19.597 -6.300 -0.466 1.00 84.25 425 THR A CA 1
ATOM 3537 C C . THR A 1 425 ? 18.968 -7.576 0.089 1.00 84.25 425 THR A C 1
ATOM 3539 O O . THR A 1 425 ? 18.751 -7.693 1.284 1.00 84.25 425 THR A O 1
ATOM 3542 N N . GLY A 1 426 ? 18.621 -8.542 -0.762 1.00 81.06 426 GLY A N 1
ATOM 3543 C CA . GLY A 1 426 ? 17.915 -9.758 -0.353 1.00 81.06 426 GLY A CA 1
ATOM 3544 C C . GLY A 1 426 ? 16.401 -9.562 -0.248 1.00 81.06 426 GLY A C 1
ATOM 3545 O O . GLY A 1 426 ? 15.651 -10.521 -0.440 1.00 81.06 426 GLY A O 1
ATOM 3546 N N . ALA A 1 427 ? 15.932 -8.321 -0.071 1.00 85.19 427 ALA A N 1
ATOM 3547 C CA . ALA A 1 427 ? 14.514 -7.982 -0.126 1.00 85.19 427 ALA A CA 1
ATOM 3548 C C . ALA A 1 427 ? 13.889 -8.285 -1.499 1.00 85.19 427 ALA A C 1
ATOM 3550 O O . ALA A 1 427 ? 12.687 -8.535 -1.574 1.00 85.19 427 ALA A O 1
ATOM 3551 N N . GLU A 1 428 ? 14.683 -8.330 -2.578 1.00 89.62 428 GLU A N 1
ATOM 3552 C CA . GLU A 1 428 ? 14.198 -8.641 -3.927 1.00 89.62 428 GLU A CA 1
ATOM 3553 C C . GLU A 1 428 ? 13.475 -9.999 -3.999 1.00 89.62 428 GLU A C 1
ATOM 3555 O O . GLU A 1 428 ? 12.458 -10.115 -4.682 1.00 89.62 428 GLU A O 1
ATOM 3560 N N . LEU A 1 429 ? 13.952 -11.017 -3.272 1.00 86.69 429 LEU A N 1
ATOM 3561 C CA . LEU A 1 429 ? 13.310 -12.337 -3.213 1.00 86.69 429 LEU A CA 1
ATOM 3562 C C . LEU A 1 429 ? 12.067 -12.342 -2.308 1.00 86.69 429 LEU A C 1
ATOM 3564 O O . LEU A 1 429 ? 11.165 -13.166 -2.468 1.00 86.69 429 LEU A O 1
ATOM 3568 N N . GLU A 1 430 ? 12.012 -11.444 -1.326 1.00 84.00 430 GLU A N 1
ATOM 3569 C CA . GLU A 1 430 ? 10.898 -11.382 -0.384 1.00 84.00 430 GLU A CA 1
ATOM 3570 C C . GLU A 1 430 ? 9.628 -10.820 -1.017 1.00 84.00 430 GLU A C 1
ATOM 3572 O O . GLU A 1 430 ? 8.555 -11.344 -0.731 1.00 84.00 430 GLU A O 1
ATOM 3577 N N . ILE A 1 431 ? 9.733 -9.828 -1.912 1.00 89.56 431 ILE A N 1
ATOM 3578 C CA . ILE A 1 431 ? 8.570 -9.193 -2.560 1.00 89.56 431 ILE A CA 1
ATOM 3579 C C . ILE A 1 431 ? 7.638 -10.233 -3.195 1.00 89.56 431 ILE A C 1
ATOM 3581 O O . ILE A 1 431 ? 6.424 -10.145 -3.027 1.00 89.56 431 ILE A O 1
ATOM 3585 N N . HIS A 1 432 ? 8.188 -11.259 -3.853 1.00 89.31 432 HIS A N 1
ATOM 3586 C CA . HIS A 1 432 ? 7.402 -12.330 -4.471 1.00 89.31 432 HIS A CA 1
ATOM 3587 C C . HIS A 1 432 ? 6.501 -13.071 -3.464 1.00 89.31 432 HIS A C 1
ATOM 3589 O O . HIS A 1 432 ? 5.418 -13.523 -3.818 1.00 89.31 432 HIS A O 1
ATOM 3595 N N . LYS A 1 433 ? 6.916 -13.196 -2.195 1.00 87.88 433 LYS A N 1
ATOM 3596 C CA . LYS A 1 433 ? 6.180 -13.945 -1.156 1.00 87.88 433 LYS A CA 1
ATOM 3597 C C . LYS A 1 433 ? 4.937 -13.219 -0.638 1.00 87.88 433 LYS A C 1
ATOM 3599 O O . LYS A 1 433 ? 4.093 -13.864 -0.017 1.00 87.88 433 LYS A O 1
ATOM 3604 N N . PHE A 1 434 ? 4.861 -11.904 -0.841 1.00 87.81 434 PHE A N 1
ATOM 3605 C CA . PHE A 1 434 ? 3.777 -11.058 -0.338 1.00 87.81 434 PHE A CA 1
ATOM 3606 C C . PHE A 1 434 ? 2.691 -10.762 -1.379 1.00 87.81 434 PHE A C 1
ATOM 3608 O O . PHE A 1 434 ? 1.675 -10.170 -1.027 1.00 87.81 434 PHE A O 1
ATOM 3615 N N . ILE A 1 435 ? 2.902 -11.116 -2.649 1.00 91.31 435 ILE A N 1
ATOM 3616 C CA . ILE A 1 435 ? 1.959 -10.826 -3.735 1.00 91.31 435 ILE A CA 1
ATOM 3617 C C . ILE A 1 435 ? 1.169 -12.083 -4.080 1.00 91.31 435 ILE A C 1
ATOM 3619 O O . ILE A 1 435 ? 1.733 -13.174 -4.141 1.00 91.31 435 ILE A O 1
ATOM 3623 N N . GLU A 1 436 ? -0.127 -11.925 -4.347 1.00 91.12 436 GLU A N 1
ATOM 3624 C CA . GLU A 1 436 ? -0.983 -13.033 -4.761 1.00 91.12 436 GLU A CA 1
ATOM 3625 C C . GLU A 1 436 ? -0.478 -13.627 -6.095 1.00 91.12 436 GLU A C 1
ATOM 3627 O O . GLU A 1 436 ? -0.389 -12.896 -7.092 1.00 91.12 436 GLU A O 1
ATOM 3632 N N . PRO A 1 437 ? -0.197 -14.944 -6.179 1.00 89.88 437 PRO A N 1
ATOM 3633 C CA . PRO A 1 437 ? 0.339 -15.570 -7.391 1.00 89.88 437 PRO A CA 1
ATOM 3634 C C . PRO A 1 437 ? -0.493 -15.307 -8.650 1.00 89.88 437 PRO A C 1
ATOM 3636 O O . PRO A 1 437 ? 0.051 -15.074 -9.728 1.00 89.88 437 PRO A O 1
ATOM 3639 N N . ALA A 1 438 ? -1.821 -15.259 -8.520 1.00 89.19 438 ALA A N 1
ATOM 3640 C CA . ALA A 1 438 ? -2.697 -14.956 -9.646 1.00 89.19 438 ALA A CA 1
ATOM 3641 C C . ALA A 1 438 ? -2.516 -13.524 -10.188 1.00 89.19 438 ALA A C 1
ATOM 3643 O O . ALA A 1 438 ? -2.683 -13.294 -11.389 1.00 89.19 438 ALA A O 1
ATOM 3644 N N . LEU A 1 439 ? -2.161 -12.559 -9.331 1.00 91.81 439 LEU A N 1
ATOM 3645 C CA . LEU A 1 439 ? -1.825 -11.201 -9.763 1.00 91.81 439 LEU A CA 1
ATOM 3646 C C . LEU A 1 439 ? -0.417 -11.130 -10.356 1.00 91.81 439 LEU A C 1
ATOM 3648 O O . LEU A 1 439 ? -0.203 -10.346 -11.281 1.00 91.81 439 LEU A O 1
ATOM 3652 N N . ILE A 1 440 ? 0.519 -11.970 -9.897 1.00 91.38 440 ILE A N 1
ATOM 3653 C CA . ILE A 1 440 ? 1.829 -12.118 -10.544 1.00 91.38 440 ILE A CA 1
ATOM 3654 C C . ILE A 1 440 ? 1.640 -12.551 -11.996 1.00 91.38 440 ILE A C 1
ATOM 3656 O O . ILE A 1 440 ? 2.083 -11.853 -12.906 1.00 91.38 440 ILE A O 1
ATOM 3660 N N . ASP A 1 441 ? 0.911 -13.640 -12.223 1.00 88.94 441 ASP A N 1
ATOM 3661 C CA . ASP A 1 441 ? 0.700 -14.180 -13.566 1.00 88.94 441 ASP A CA 1
ATOM 3662 C C . ASP A 1 441 ? -0.036 -13.210 -14.497 1.00 88.94 441 ASP A C 1
ATOM 3664 O O . ASP A 1 441 ? 0.234 -13.183 -15.702 1.00 88.94 441 ASP A O 1
ATOM 3668 N N . LYS A 1 442 ? -0.958 -12.407 -13.951 1.00 88.50 442 LYS A N 1
ATOM 3669 C CA . LYS A 1 442 ? -1.768 -11.465 -14.728 1.00 88.50 442 LYS A CA 1
ATOM 3670 C C . LYS A 1 442 ? -1.074 -10.127 -14.996 1.00 88.50 442 LYS A C 1
ATOM 3672 O O . LYS A 1 442 ? -1.124 -9.648 -16.126 1.00 88.50 442 LYS A O 1
ATOM 3677 N N . TYR A 1 443 ? -0.486 -9.510 -13.973 1.00 90.06 443 TYR A N 1
ATOM 3678 C CA . TYR A 1 443 ? -0.004 -8.125 -14.027 1.00 90.06 443 TYR A CA 1
ATOM 3679 C C . TYR A 1 443 ? 1.507 -7.992 -13.887 1.00 90.06 443 TYR A C 1
ATOM 3681 O O . TYR A 1 443 ? 2.091 -7.079 -14.468 1.00 90.06 443 TYR A O 1
ATOM 3689 N N . PHE A 1 444 ? 2.150 -8.864 -13.108 1.00 92.88 444 PHE A N 1
ATOM 3690 C CA . PHE A 1 444 ? 3.515 -8.611 -12.639 1.00 92.88 444 PHE A CA 1
ATOM 3691 C C . PHE A 1 444 ? 4.565 -9.593 -13.135 1.00 92.88 444 PHE A C 1
ATOM 3693 O O . PHE A 1 444 ? 5.706 -9.539 -12.687 1.00 92.88 444 PHE A O 1
ATOM 3700 N N . ARG A 1 445 ? 4.222 -10.465 -14.080 1.00 90.62 445 ARG A N 1
ATOM 3701 C CA . ARG A 1 445 ? 5.141 -11.479 -14.599 1.00 90.62 445 ARG A CA 1
ATOM 3702 C C . ARG A 1 445 ? 6.456 -10.886 -15.113 1.00 90.62 445 ARG A C 1
ATOM 3704 O O . ARG A 1 445 ? 7.503 -11.491 -14.924 1.00 90.62 445 ARG A O 1
ATOM 3711 N N . ASP A 1 446 ? 6.404 -9.704 -15.723 1.00 90.69 446 ASP A N 1
ATOM 3712 C CA . ASP A 1 446 ? 7.583 -9.010 -16.259 1.00 90.69 446 ASP A CA 1
ATOM 3713 C C . ASP A 1 446 ? 8.477 -8.381 -15.171 1.00 90.69 446 ASP A C 1
ATOM 3715 O O . ASP A 1 446 ? 9.541 -7.858 -15.483 1.00 90.69 446 ASP A O 1
ATOM 3719 N N . PHE A 1 447 ? 8.064 -8.429 -13.902 1.00 94.19 447 PHE A N 1
ATOM 3720 C CA . PHE A 1 447 ? 8.819 -7.917 -12.757 1.00 94.19 447 PHE A CA 1
ATOM 3721 C C . PHE A 1 447 ? 9.529 -9.002 -11.947 1.00 94.19 447 PHE A C 1
ATOM 3723 O O . PHE A 1 447 ? 10.170 -8.681 -10.949 1.00 94.19 447 PHE A O 1
ATOM 3730 N N . PHE A 1 448 ? 9.419 -10.273 -12.332 1.00 93.31 448 PHE A N 1
ATOM 3731 C CA . PHE A 1 448 ? 10.059 -11.369 -11.612 1.00 93.31 448 PHE A CA 1
ATOM 3732 C C . PHE A 1 448 ? 10.941 -12.194 -12.538 1.00 93.31 448 PHE A C 1
ATOM 3734 O O . PHE A 1 448 ? 10.539 -12.565 -13.645 1.00 93.31 448 PHE A O 1
ATOM 3741 N N . ASP A 1 449 ? 12.150 -12.504 -12.073 1.00 90.38 449 ASP A N 1
ATOM 3742 C CA . ASP A 1 449 ? 13.023 -13.419 -12.797 1.00 90.38 449 ASP A CA 1
ATOM 3743 C C . ASP A 1 449 ? 12.387 -14.813 -12.872 1.00 90.38 449 ASP A C 1
ATOM 3745 O O . ASP A 1 449 ? 11.895 -15.355 -11.880 1.00 90.38 449 ASP A O 1
ATOM 3749 N N . LYS A 1 450 ? 12.413 -15.424 -14.059 1.00 85.75 450 LYS A N 1
ATOM 3750 C CA . LYS A 1 450 ? 11.742 -16.710 -14.304 1.00 85.75 450 LYS A CA 1
ATOM 3751 C C . LYS A 1 450 ? 12.367 -17.875 -13.537 1.00 85.75 450 LYS A C 1
ATOM 3753 O O . LYS A 1 450 ? 11.683 -18.873 -13.329 1.00 85.75 450 LYS A O 1
ATOM 3758 N N . ASN A 1 451 ? 13.644 -17.773 -13.170 1.00 86.44 451 ASN A N 1
ATOM 3759 C CA . ASN A 1 451 ? 14.377 -18.835 -12.492 1.00 86.44 451 ASN A CA 1
ATOM 3760 C C . ASN A 1 451 ? 14.486 -18.560 -10.990 1.00 86.44 451 ASN A C 1
ATOM 3762 O O . ASN A 1 451 ? 14.216 -19.457 -10.195 1.00 86.44 451 ASN A O 1
ATOM 3766 N N . SER A 1 452 ? 14.887 -17.344 -10.599 1.00 86.56 452 SER A N 1
ATOM 3767 C CA . SER A 1 452 ? 15.128 -16.993 -9.194 1.00 86.56 452 SER A CA 1
ATOM 3768 C C . SER A 1 452 ? 13.906 -16.436 -8.465 1.00 86.56 452 SER A C 1
ATOM 3770 O O . SER A 1 452 ? 13.929 -16.399 -7.238 1.00 86.56 452 SER A O 1
ATOM 3772 N N . GLN A 1 453 ? 12.852 -16.019 -9.181 1.00 88.94 453 GLN A N 1
ATOM 3773 C CA . GLN A 1 453 ? 11.683 -15.309 -8.632 1.00 88.94 453 GLN A CA 1
ATOM 3774 C C . GLN A 1 453 ? 12.022 -13.973 -7.949 1.00 88.94 453 GLN A C 1
ATOM 3776 O O . GLN A 1 453 ? 11.195 -13.405 -7.238 1.00 88.94 453 GLN A O 1
ATOM 3781 N N . GLU A 1 454 ? 13.229 -13.447 -8.157 1.00 90.50 454 GLU A N 1
ATOM 3782 C CA . GLU A 1 454 ? 13.635 -12.161 -7.600 1.00 90.50 454 GLU A CA 1
ATOM 3783 C C . GLU A 1 454 ? 12.928 -11.011 -8.318 1.00 90.50 454 GLU A C 1
ATOM 3785 O O . GLU A 1 454 ? 12.739 -11.040 -9.537 1.00 90.50 454 GLU A O 1
ATOM 3790 N N . TYR A 1 455 ? 12.570 -9.981 -7.555 1.00 93.06 455 TYR A N 1
ATOM 3791 C CA . TYR A 1 455 ? 11.999 -8.751 -8.084 1.00 93.06 455 TYR A CA 1
ATOM 3792 C C . TYR A 1 455 ? 13.031 -7.989 -8.929 1.00 93.06 455 TYR A C 1
ATOM 3794 O O . TYR A 1 455 ? 14.047 -7.509 -8.423 1.00 93.06 455 TYR A O 1
ATOM 3802 N N . ILE A 1 456 ? 12.747 -7.862 -10.225 1.00 93.31 456 ILE A N 1
ATOM 3803 C CA . ILE A 1 456 ? 13.581 -7.204 -11.230 1.00 93.31 456 ILE A CA 1
ATOM 3804 C C . ILE A 1 456 ? 12.812 -6.041 -11.856 1.00 93.31 456 ILE 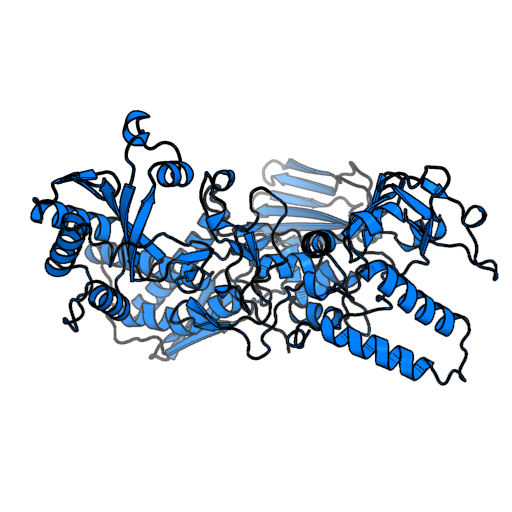A C 1
ATOM 3806 O O . ILE A 1 456 ? 11.763 -6.202 -12.470 1.00 93.31 456 ILE A O 1
ATOM 3810 N N . PHE A 1 457 ? 13.324 -4.829 -11.674 1.00 91.56 457 PHE A N 1
ATOM 3811 C CA . PHE A 1 457 ? 12.602 -3.604 -12.033 1.00 91.56 457 PHE A CA 1
ATOM 3812 C C . PHE A 1 457 ? 13.503 -2.564 -12.712 1.00 91.56 457 PHE A C 1
ATOM 3814 O O . PHE A 1 457 ? 13.163 -1.387 -12.794 1.00 91.56 457 PHE A O 1
ATOM 3821 N N . GLY A 1 458 ? 14.676 -2.978 -13.192 1.00 93.25 458 GLY A N 1
ATOM 3822 C CA . GLY A 1 458 ? 15.662 -2.075 -13.772 1.00 93.25 458 GLY A CA 1
ATOM 3823 C C . GLY A 1 458 ? 16.628 -2.770 -14.723 1.00 93.25 458 GLY A C 1
ATOM 3824 O O . GLY A 1 458 ? 16.471 -3.942 -15.056 1.00 93.25 458 GLY A O 1
ATOM 3825 N N . VAL A 1 459 ? 17.629 -2.006 -15.152 1.00 94.81 459 VAL A N 1
ATOM 3826 C CA . VAL A 1 459 ? 18.749 -2.448 -15.991 1.00 94.81 459 VAL A CA 1
ATOM 3827 C C . VAL A 1 459 ? 20.038 -1.974 -15.324 1.00 94.81 459 VAL A C 1
ATOM 3829 O O . VAL A 1 459 ? 20.075 -0.858 -14.797 1.00 94.81 459 VAL A O 1
ATOM 3832 N N . ASN A 1 460 ? 21.099 -2.782 -15.351 1.00 95.00 460 ASN A N 1
ATOM 3833 C CA . ASN A 1 460 ? 22.407 -2.351 -14.864 1.00 95.00 460 ASN A CA 1
ATOM 3834 C C . ASN A 1 460 ? 23.090 -1.475 -15.925 1.00 95.00 460 ASN A C 1
ATOM 3836 O O . ASN A 1 460 ? 23.160 -1.843 -17.100 1.00 95.00 460 ASN A O 1
ATOM 3840 N N . ALA A 1 461 ? 23.623 -0.325 -15.514 1.00 95.38 461 ALA A N 1
ATOM 3841 C CA . ALA A 1 461 ? 24.240 0.648 -16.413 1.00 95.38 461 ALA A CA 1
ATOM 3842 C C . ALA A 1 461 ? 25.706 0.904 -16.046 1.00 95.38 461 ALA A C 1
ATOM 3844 O O . ALA A 1 461 ? 26.041 1.015 -14.865 1.00 95.38 461 ALA A O 1
ATOM 3845 N N . LEU A 1 462 ? 26.570 1.068 -17.049 1.00 95.62 462 LEU A N 1
ATOM 3846 C CA . LEU A 1 462 ? 27.903 1.634 -16.859 1.00 95.62 462 LEU A CA 1
ATOM 3847 C C . LEU A 1 462 ? 27.800 3.165 -16.770 1.00 95.62 462 LEU A C 1
ATOM 3849 O O . LEU A 1 462 ? 27.523 3.837 -17.764 1.00 95.62 462 LEU A O 1
ATOM 3853 N N . VAL A 1 463 ? 28.011 3.717 -15.575 1.00 95.75 463 VAL A N 1
ATOM 3854 C CA . VAL A 1 463 ? 27.765 5.137 -15.280 1.00 95.75 463 VAL A CA 1
ATOM 3855 C C . VAL A 1 463 ? 29.070 5.927 -15.172 1.00 95.75 463 VAL A C 1
ATOM 3857 O O . VAL A 1 463 ? 29.989 5.525 -14.463 1.00 95.75 463 VAL A O 1
ATOM 3860 N N . ALA A 1 464 ? 29.127 7.094 -15.817 1.00 95.62 464 ALA A N 1
ATOM 3861 C CA . ALA A 1 464 ? 30.183 8.088 -15.634 1.00 95.62 464 ALA A CA 1
ATOM 3862 C C . ALA A 1 464 ? 29.669 9.306 -14.855 1.00 95.62 464 ALA A C 1
ATOM 3864 O O . ALA A 1 464 ? 28.661 9.912 -15.218 1.00 95.62 464 ALA A O 1
ATOM 3865 N N . TYR A 1 465 ? 30.398 9.715 -13.818 1.00 94.69 465 TYR A N 1
ATOM 3866 C CA . TYR A 1 465 ? 30.102 10.927 -13.054 1.00 94.69 465 TYR A CA 1
ATOM 3867 C C . TYR A 1 465 ? 30.996 12.077 -13.503 1.00 94.69 465 TYR A C 1
ATOM 3869 O O . TYR A 1 465 ? 32.123 12.219 -13.035 1.00 94.69 465 TYR A O 1
ATOM 3877 N N . MET A 1 466 ? 30.502 12.907 -14.419 1.00 94.88 466 MET A N 1
ATOM 3878 C CA . MET A 1 466 ? 31.221 14.098 -14.870 1.00 94.88 466 MET A CA 1
ATOM 3879 C C . MET A 1 466 ? 30.292 15.111 -15.544 1.00 94.88 466 MET A C 1
ATOM 3881 O O . MET A 1 466 ? 29.295 14.714 -16.146 1.00 94.88 466 MET A O 1
ATOM 3885 N N . PRO A 1 467 ? 30.612 16.414 -15.520 1.00 94.00 467 PRO A N 1
ATOM 3886 C CA . PRO A 1 467 ? 29.927 17.394 -16.355 1.00 94.00 467 PRO A CA 1
ATOM 3887 C C . PRO A 1 467 ? 30.135 17.076 -17.839 1.00 94.00 467 PRO A C 1
ATOM 3889 O O . PRO A 1 467 ? 31.256 16.811 -18.271 1.00 94.00 467 PRO A O 1
ATOM 3892 N N . PHE A 1 468 ? 29.074 17.140 -18.640 1.00 95.19 468 PHE A N 1
ATOM 3893 C CA . PHE A 1 468 ? 29.143 16.783 -20.053 1.00 95.19 468 PHE A CA 1
ATOM 3894 C C . PHE A 1 468 ? 28.432 17.802 -20.937 1.00 95.19 468 PHE A C 1
ATOM 3896 O O . PHE A 1 468 ? 27.222 17.739 -21.147 1.00 95.19 468 PHE A O 1
ATOM 3903 N N . ARG A 1 469 ? 29.209 18.757 -21.472 1.00 92.56 469 ARG A N 1
ATOM 3904 C CA . ARG A 1 469 ? 28.782 19.744 -22.490 1.00 92.56 469 ARG A CA 1
ATOM 3905 C C . ARG A 1 469 ? 27.473 20.491 -22.152 1.00 92.56 469 ARG A C 1
ATOM 3907 O O . ARG A 1 469 ? 26.753 20.909 -23.050 1.00 92.56 469 ARG A O 1
ATOM 3914 N N . GLY A 1 470 ? 27.141 20.623 -20.866 1.00 92.00 470 GLY A N 1
ATOM 3915 C CA . GLY A 1 470 ? 25.884 21.213 -20.389 1.00 92.00 470 GLY A CA 1
ATOM 3916 C C . GLY A 1 470 ? 24.631 20.344 -20.579 1.00 92.00 470 GLY A C 1
ATOM 3917 O O . GLY A 1 470 ? 23.552 20.754 -20.167 1.00 92.00 470 GLY A O 1
ATOM 3918 N N . HIS A 1 471 ? 24.736 19.145 -21.161 1.00 93.31 471 HIS A N 1
ATOM 3919 C CA . HIS A 1 471 ? 23.586 18.260 -21.397 1.00 93.31 471 HIS A CA 1
ATOM 3920 C C . HIS A 1 471 ? 23.089 17.550 -20.142 1.00 93.31 471 HIS A C 1
ATOM 3922 O O . HIS A 1 471 ? 21.930 17.151 -20.096 1.00 93.31 471 HIS A O 1
ATOM 3928 N N . ASN A 1 472 ? 23.949 17.413 -19.135 1.00 94.12 472 ASN A N 1
ATOM 3929 C CA . ASN A 1 472 ? 23.587 16.958 -17.799 1.00 94.12 472 ASN A CA 1
ATOM 3930 C C . ASN A 1 472 ? 23.594 18.110 -16.782 1.00 94.12 472 ASN A C 1
ATOM 3932 O O . ASN A 1 472 ? 23.997 17.934 -15.635 1.00 94.12 472 ASN A O 1
ATOM 3936 N N . PHE A 1 473 ? 23.223 19.320 -17.214 1.00 91.81 473 PHE A N 1
ATOM 3937 C CA . PHE A 1 473 ? 23.058 20.435 -16.288 1.00 91.81 473 PHE A CA 1
ATOM 3938 C C . PHE A 1 473 ? 21.954 20.119 -15.270 1.00 91.81 473 PHE A C 1
ATOM 3940 O O . PHE A 1 473 ? 20.900 19.597 -15.636 1.00 91.81 473 PHE A O 1
ATOM 3947 N N . ASP A 1 474 ? 22.211 20.457 -14.006 1.00 87.44 474 ASP A N 1
ATOM 3948 C CA . ASP A 1 474 ? 21.330 20.159 -12.874 1.00 87.44 474 ASP A CA 1
ATOM 3949 C C . ASP A 1 474 ? 20.982 18.655 -12.800 1.00 87.44 474 ASP A C 1
ATOM 3951 O O . ASP A 1 474 ? 21.893 17.843 -12.610 1.00 87.44 474 ASP A O 1
ATOM 3955 N N . ASP A 1 475 ? 19.712 18.292 -13.013 1.00 89.06 475 ASP A N 1
ATOM 3956 C CA . ASP A 1 475 ? 19.182 16.920 -12.975 1.00 89.06 475 ASP A CA 1
ATOM 3957 C C . ASP A 1 475 ? 19.022 16.261 -14.348 1.00 89.06 475 ASP A C 1
ATOM 3959 O O . ASP A 1 475 ? 18.436 15.181 -14.467 1.00 89.06 475 ASP A O 1
ATOM 3963 N N . ALA A 1 476 ? 19.495 16.899 -15.416 1.00 95.12 476 ALA A N 1
ATOM 3964 C CA . ALA A 1 476 ? 19.452 16.276 -16.727 1.00 95.12 476 ALA A CA 1
ATOM 3965 C C . ALA A 1 476 ? 20.421 15.083 -16.798 1.00 95.12 476 ALA A C 1
ATOM 3967 O O . ALA A 1 476 ? 21.519 15.101 -16.240 1.00 95.12 476 ALA A O 1
ATOM 3968 N N . ILE A 1 477 ? 20.013 14.039 -17.515 1.00 96.12 477 ILE A N 1
ATOM 3969 C CA . ILE A 1 477 ? 20.795 12.820 -17.724 1.00 96.12 477 ILE A CA 1
ATOM 3970 C C . ILE A 1 477 ? 21.126 12.695 -19.209 1.00 96.12 477 ILE A C 1
ATOM 3972 O O . ILE A 1 477 ? 20.280 12.951 -20.072 1.00 96.12 477 ILE A O 1
ATOM 3976 N N . VAL A 1 478 ? 22.353 12.274 -19.505 1.00 97.62 478 VAL A N 1
ATOM 3977 C CA . VAL A 1 478 ? 22.762 11.878 -20.857 1.00 97.62 478 VAL A CA 1
ATOM 3978 C C . VAL A 1 478 ? 22.861 10.365 -20.905 1.00 97.62 478 VAL A C 1
ATOM 3980 O O . VAL A 1 478 ? 23.465 9.770 -20.013 1.00 97.62 478 VAL A O 1
ATOM 3983 N N . ILE A 1 479 ? 22.282 9.751 -21.933 1.00 97.88 479 ILE A N 1
ATOM 3984 C CA . ILE A 1 479 ? 22.333 8.298 -22.132 1.00 97.88 479 ILE A CA 1
ATOM 3985 C C . ILE A 1 479 ? 22.800 7.937 -23.542 1.00 97.88 479 ILE A C 1
ATOM 3987 O O . ILE A 1 479 ? 22.652 8.736 -24.472 1.00 97.88 479 ILE A O 1
ATOM 3991 N N . SER A 1 480 ? 23.328 6.727 -23.701 1.00 97.81 480 SER A N 1
ATOM 3992 C CA . SER A 1 480 ? 23.657 6.155 -25.005 1.00 97.81 480 SER A CA 1
ATOM 3993 C C . SER A 1 480 ? 22.411 5.632 -25.737 1.00 97.81 480 SER A C 1
ATOM 3995 O O . SER A 1 480 ? 21.378 5.312 -25.135 1.00 97.81 480 SER A O 1
ATOM 3997 N N . GLU A 1 481 ? 22.494 5.534 -27.063 1.00 96.81 481 GLU A N 1
ATOM 3998 C CA . GLU A 1 481 ? 21.429 4.981 -27.903 1.00 96.81 481 GLU A CA 1
ATOM 3999 C C . GLU A 1 481 ? 21.199 3.491 -27.604 1.00 96.81 481 GLU A C 1
ATOM 4001 O O . GLU A 1 481 ? 20.051 3.038 -27.531 1.00 96.81 481 GLU A O 1
ATOM 4006 N N . SER A 1 482 ? 22.276 2.729 -27.385 1.00 95.75 482 SER A N 1
ATOM 4007 C CA . SER A 1 482 ? 22.190 1.326 -26.966 1.00 95.75 482 SER A CA 1
ATOM 4008 C C . SER A 1 482 ? 21.476 1.169 -25.623 1.00 95.75 482 SER A C 1
ATOM 4010 O O . SER A 1 482 ? 20.596 0.311 -25.496 1.00 95.75 482 SER A O 1
ATOM 4012 N N . PHE A 1 483 ? 21.774 2.027 -24.643 1.00 96.62 483 PHE A N 1
ATOM 4013 C CA . PHE A 1 483 ? 21.127 1.998 -23.333 1.00 96.62 483 PHE A CA 1
ATOM 4014 C C . PHE A 1 483 ? 19.640 2.365 -23.410 1.00 96.62 483 PHE A C 1
ATOM 4016 O O . PHE A 1 483 ? 18.813 1.702 -22.785 1.00 96.62 483 PHE A O 1
ATOM 4023 N N . SER A 1 484 ? 19.269 3.355 -24.232 1.00 96.12 484 SER A N 1
ATOM 4024 C CA . SER A 1 484 ? 17.858 3.698 -24.479 1.00 96.12 484 SER A CA 1
ATOM 4025 C C . SER A 1 484 ? 17.045 2.491 -24.976 1.00 96.12 484 SER A C 1
ATOM 4027 O O . SER A 1 484 ? 15.945 2.236 -24.479 1.00 96.12 484 SER A O 1
ATOM 4029 N N . LYS A 1 485 ? 17.603 1.704 -25.908 1.00 94.75 485 LYS A N 1
ATOM 4030 C CA . LYS A 1 485 ? 16.966 0.481 -26.429 1.00 94.75 485 LYS A CA 1
ATOM 4031 C C . LYS A 1 485 ? 16.924 -0.645 -25.392 1.00 94.75 485 LYS A C 1
ATOM 4033 O O . LYS A 1 485 ? 15.936 -1.372 -25.340 1.00 94.75 485 LYS A O 1
ATOM 4038 N N . ARG A 1 486 ? 17.964 -0.797 -24.560 1.00 94.88 486 ARG A N 1
ATOM 4039 C CA . ARG A 1 486 ? 17.995 -1.787 -23.461 1.00 94.88 486 ARG A CA 1
ATOM 4040 C C . ARG A 1 486 ? 16.917 -1.516 -22.411 1.00 94.88 486 ARG A C 1
ATOM 4042 O O . ARG A 1 486 ? 16.314 -2.455 -21.909 1.00 94.88 486 ARG A O 1
ATOM 4049 N N . CYS A 1 487 ? 16.634 -0.246 -22.139 1.00 94.56 487 CYS A N 1
ATOM 4050 C CA . CYS A 1 487 ? 15.614 0.189 -21.188 1.00 94.56 487 CYS A CA 1
ATOM 4051 C C . CYS A 1 487 ? 14.216 0.346 -21.813 1.00 94.56 487 CYS A C 1
ATOM 4053 O O . CYS A 1 487 ? 13.405 1.125 -21.311 1.00 94.56 487 CYS A O 1
ATOM 4055 N N . ALA A 1 488 ? 13.925 -0.352 -22.916 1.00 94.56 488 ALA A N 1
ATOM 4056 C CA . ALA A 1 488 ? 12.610 -0.302 -23.540 1.00 94.56 488 ALA A CA 1
ATOM 4057 C C . ALA A 1 488 ? 11.521 -0.769 -22.558 1.00 94.56 488 ALA A C 1
ATOM 4059 O O . ALA A 1 488 ? 11.589 -1.860 -21.986 1.00 94.56 488 ALA A O 1
ATOM 4060 N N . VAL A 1 489 ? 10.515 0.080 -22.367 1.00 94.50 489 VAL A N 1
ATOM 4061 C CA . VAL A 1 489 ? 9.419 -0.121 -21.415 1.00 94.50 489 VAL A CA 1
ATOM 4062 C C . VAL A 1 489 ? 8.239 -0.773 -22.121 1.00 94.50 489 VAL A C 1
ATOM 4064 O O . VAL A 1 489 ? 7.892 -0.403 -23.243 1.00 94.50 489 VAL A O 1
ATOM 4067 N N . ILE A 1 490 ? 7.569 -1.698 -21.447 1.00 92.06 490 ILE A N 1
ATOM 4068 C CA . ILE A 1 490 ? 6.308 -2.267 -21.897 1.00 92.06 490 ILE A CA 1
ATOM 4069 C C . ILE A 1 490 ? 5.153 -1.416 -21.353 1.00 92.06 490 ILE A C 1
ATOM 4071 O O . ILE A 1 490 ? 5.013 -1.222 -20.147 1.00 92.06 490 ILE A O 1
ATOM 4075 N N . LYS A 1 491 ? 4.295 -0.913 -22.242 1.00 91.56 491 LYS A N 1
ATOM 4076 C CA . LYS A 1 491 ? 3.040 -0.244 -21.878 1.00 91.56 491 LYS A CA 1
ATOM 4077 C C . LYS A 1 491 ? 1.875 -1.180 -22.146 1.00 91.56 491 LYS A C 1
ATOM 4079 O O . LYS A 1 491 ? 1.651 -1.561 -23.295 1.00 91.56 491 LYS A O 1
ATOM 4084 N N . TYR A 1 492 ? 1.143 -1.512 -21.090 1.00 90.50 492 TYR A N 1
ATOM 4085 C CA . TYR A 1 492 ? -0.109 -2.252 -21.166 1.00 90.50 492 TYR A CA 1
ATOM 4086 C C . TYR A 1 492 ? -1.291 -1.288 -21.153 1.00 90.50 492 TYR A C 1
ATOM 4088 O O . TYR A 1 492 ? -1.293 -0.306 -20.408 1.00 90.50 492 TYR A O 1
ATOM 4096 N N . LYS A 1 493 ? -2.307 -1.582 -21.962 1.00 91.62 493 LYS A N 1
ATOM 4097 C CA . LYS A 1 493 ? -3.579 -0.866 -21.949 1.00 91.62 493 LYS A CA 1
ATOM 4098 C C . LYS A 1 493 ? -4.722 -1.864 -21.917 1.00 91.62 493 LYS A C 1
ATOM 4100 O O . LYS A 1 493 ? -4.743 -2.815 -22.693 1.00 91.62 493 LYS A O 1
ATOM 4105 N N . GLU A 1 494 ? -5.656 -1.643 -21.002 1.00 91.06 494 GLU A N 1
ATOM 4106 C CA . GLU A 1 494 ? -6.813 -2.510 -20.805 1.00 91.06 494 GLU A CA 1
ATOM 4107 C C . GLU A 1 494 ? -8.085 -1.790 -21.227 1.00 91.06 494 GLU A C 1
ATOM 4109 O O . GLU A 1 494 ? -8.307 -0.634 -20.862 1.00 91.06 494 GLU A O 1
ATOM 4114 N N . TYR A 1 495 ? -8.927 -2.504 -21.961 1.00 91.69 495 TYR A N 1
ATOM 4115 C CA . TYR A 1 495 ? -10.262 -2.083 -22.338 1.00 91.69 495 TYR A CA 1
ATOM 4116 C C . TYR A 1 495 ? -11.233 -3.165 -21.878 1.00 91.69 495 TYR A C 1
ATOM 4118 O O . TYR A 1 495 ? -11.048 -4.345 -22.185 1.00 91.69 495 TYR A O 1
ATOM 4126 N N . LYS A 1 496 ? -12.278 -2.766 -21.156 1.00 90.81 496 LYS A N 1
ATOM 4127 C CA . LYS A 1 496 ? -13.302 -3.685 -20.663 1.00 90.81 496 LYS A CA 1
ATOM 4128 C C . LYS A 1 496 ? -14.689 -3.079 -20.774 1.00 90.81 496 LYS A C 1
ATOM 4130 O O . LYS A 1 496 ? -14.861 -1.885 -20.551 1.00 90.81 496 LYS A O 1
ATOM 4135 N N . GLU A 1 497 ? -15.667 -3.916 -21.081 1.00 91.12 497 GLU A N 1
ATOM 4136 C CA . GLU A 1 497 ? -17.084 -3.554 -21.094 1.00 91.12 497 GLU A CA 1
ATOM 4137 C C . GLU A 1 497 ? -17.902 -4.713 -20.534 1.00 91.12 497 GLU A C 1
ATOM 4139 O O . GLU A 1 497 ? -17.584 -5.879 -20.781 1.00 91.12 497 GLU A O 1
ATOM 4144 N N . LYS A 1 498 ? -18.961 -4.383 -19.794 1.00 90.81 498 LYS A N 1
ATOM 4145 C CA . LYS A 1 498 ? -19.888 -5.347 -19.205 1.00 90.81 498 LYS A CA 1
ATOM 4146 C C . LYS A 1 498 ? -21.309 -4.835 -19.383 1.00 90.81 498 LYS A C 1
ATOM 4148 O O . LYS A 1 498 ? -21.618 -3.722 -18.967 1.00 90.81 498 LYS A O 1
ATOM 4153 N N . VAL A 1 499 ? -22.169 -5.648 -19.987 1.00 91.19 499 VAL A N 1
ATOM 4154 C CA . VAL A 1 499 ? -23.554 -5.280 -20.297 1.00 91.19 499 VAL A CA 1
ATOM 4155 C C . VAL A 1 499 ? -24.525 -6.377 -19.881 1.00 91.19 499 VAL A C 1
ATOM 4157 O O . VAL A 1 499 ? -24.159 -7.546 -19.771 1.00 91.19 499 VAL A O 1
ATOM 4160 N N . ASN A 1 500 ? -25.786 -5.998 -19.670 1.00 91.44 500 ASN A N 1
ATOM 4161 C CA . ASN A 1 500 ? -26.864 -6.958 -19.465 1.00 91.44 500 ASN A CA 1
ATOM 4162 C C . ASN A 1 500 ? -27.185 -7.653 -20.799 1.00 91.44 500 ASN A C 1
ATOM 4164 O O . ASN A 1 500 ? -27.693 -7.005 -21.720 1.00 91.44 500 ASN A O 1
ATOM 4168 N N . SER A 1 501 ? -26.919 -8.959 -20.891 1.00 88.88 501 SER A N 1
ATOM 4169 C CA . SER A 1 501 ? -27.064 -9.738 -22.126 1.00 88.88 501 SER A CA 1
ATOM 4170 C C . SER A 1 501 ? -28.522 -9.917 -22.560 1.00 88.88 501 SER A C 1
ATOM 4172 O O . SER A 1 501 ? -28.778 -10.238 -23.719 1.00 88.88 501 SER A O 1
ATOM 4174 N N . THR A 1 502 ? -29.506 -9.665 -21.690 1.00 89.94 502 THR A N 1
ATOM 4175 C CA . THR A 1 502 ? -30.927 -9.685 -22.086 1.00 89.94 502 THR A CA 1
ATOM 4176 C C . THR A 1 502 ? -31.305 -8.475 -22.943 1.00 89.94 502 THR A C 1
ATOM 4178 O O . THR A 1 502 ? -32.142 -8.591 -23.836 1.00 89.94 502 THR A O 1
ATOM 4181 N N . LEU A 1 503 ? -30.655 -7.328 -22.719 1.00 90.44 503 LEU A N 1
ATOM 4182 C CA . LEU A 1 503 ? -30.966 -6.058 -23.382 1.00 90.44 503 LEU A CA 1
ATOM 4183 C C . LEU A 1 503 ? -29.951 -5.687 -24.464 1.00 90.44 503 LEU A C 1
ATOM 4185 O O . LEU A 1 503 ? -30.320 -5.098 -25.480 1.00 90.44 503 LEU A O 1
ATOM 4189 N N . TYR A 1 504 ? -28.682 -6.027 -24.255 1.00 92.38 504 TYR A N 1
ATOM 4190 C CA . TYR A 1 504 ? -27.572 -5.592 -25.091 1.00 92.38 504 TYR A CA 1
ATOM 4191 C C . TYR A 1 504 ? -26.770 -6.776 -25.637 1.00 92.38 504 TYR A C 1
ATOM 4193 O O . TYR A 1 504 ? -26.778 -7.867 -25.075 1.00 92.38 504 TYR A O 1
ATOM 4201 N N . GLU A 1 505 ? -26.077 -6.546 -26.748 1.00 92.62 505 GLU A N 1
ATOM 4202 C CA . GLU A 1 505 ? -25.110 -7.454 -27.367 1.00 92.62 505 GLU A CA 1
ATOM 4203 C C . GLU A 1 505 ? -23.804 -6.697 -27.639 1.00 92.62 505 GLU A C 1
ATOM 4205 O O . GLU A 1 505 ? -23.828 -5.556 -28.109 1.00 92.62 505 GLU A O 1
ATOM 4210 N N . ILE A 1 506 ? -22.657 -7.332 -27.401 1.00 93.19 506 ILE A N 1
ATOM 4211 C CA . ILE A 1 506 ? -21.338 -6.786 -27.728 1.00 93.19 506 ILE A CA 1
ATOM 4212 C C . ILE A 1 506 ? -20.855 -7.381 -29.056 1.00 93.19 506 ILE A C 1
ATOM 4214 O O . ILE A 1 506 ? -20.437 -8.541 -29.137 1.00 93.19 506 ILE A O 1
ATOM 4218 N N . LYS A 1 507 ? -20.813 -6.566 -30.113 1.00 93.31 507 LYS A N 1
ATOM 4219 C CA . LYS A 1 507 ? -20.201 -6.945 -31.395 1.00 93.31 507 LYS A CA 1
ATOM 4220 C C . LYS A 1 507 ? -18.743 -6.495 -31.443 1.00 93.31 507 LYS A C 1
ATOM 4222 O O . LYS A 1 507 ? -18.443 -5.326 -31.691 1.00 93.31 507 LYS A O 1
ATOM 4227 N N . LYS A 1 508 ? -17.837 -7.449 -31.195 1.00 93.94 508 LYS A N 1
ATOM 4228 C CA . LYS A 1 508 ? -16.379 -7.280 -31.306 1.00 93.94 508 LYS A CA 1
ATOM 4229 C C . LYS A 1 508 ? -15.968 -7.065 -32.765 1.00 93.94 508 LYS A C 1
ATOM 4231 O O . LYS A 1 508 ? -16.437 -7.785 -33.642 1.00 93.94 508 LYS A O 1
ATOM 4236 N N . ASN A 1 509 ? -15.069 -6.117 -33.018 1.00 92.00 509 ASN A N 1
ATOM 4237 C CA . ASN A 1 509 ? -14.497 -5.905 -34.347 1.00 92.00 509 ASN A CA 1
ATOM 4238 C C . ASN A 1 509 ? -13.550 -7.061 -34.726 1.00 92.00 509 ASN A C 1
ATOM 4240 O O . ASN A 1 509 ? -12.795 -7.562 -33.893 1.00 92.00 509 ASN A O 1
ATOM 4244 N N . GLU A 1 510 ? -13.553 -7.475 -35.992 1.00 89.44 510 GLU A N 1
ATOM 4245 C CA . GLU A 1 510 ? -12.735 -8.582 -36.500 1.00 89.44 510 GLU A CA 1
ATOM 4246 C C . GLU A 1 510 ? -11.229 -8.351 -36.359 1.00 89.44 510 GLU A C 1
ATOM 4248 O O . GLU A 1 510 ? -10.485 -9.322 -36.216 1.00 89.44 510 GLU A O 1
ATOM 4253 N N . LYS A 1 511 ? -10.791 -7.084 -36.357 1.00 85.62 511 LYS A N 1
ATOM 4254 C CA . LYS A 1 511 ? -9.391 -6.702 -36.109 1.00 85.62 511 LYS A CA 1
ATOM 4255 C C . LYS A 1 511 ? -8.933 -6.980 -34.675 1.00 85.62 511 LYS A C 1
ATOM 4257 O O . LYS A 1 511 ? -7.740 -7.037 -34.415 1.00 85.62 511 LYS A O 1
ATOM 4262 N N . VAL A 1 512 ? -9.858 -7.151 -33.730 1.00 91.50 512 VAL A N 1
ATOM 4263 C CA . VAL A 1 512 ? -9.535 -7.380 -32.316 1.00 91.50 512 VAL A CA 1
ATOM 4264 C C . VAL A 1 512 ? -9.342 -8.878 -32.073 1.00 91.50 512 VAL A C 1
ATOM 4266 O O . VAL A 1 512 ? -10.199 -9.590 -31.525 1.00 91.50 512 VAL A O 1
ATOM 4269 N N . LYS A 1 513 ? -8.192 -9.367 -32.533 1.00 93.25 513 LYS A N 1
ATOM 4270 C CA . LYS A 1 513 ? -7.717 -10.742 -32.362 1.00 93.25 513 LYS A CA 1
ATOM 4271 C C . LYS A 1 513 ? -6.297 -10.716 -31.818 1.00 93.25 513 LYS A C 1
ATOM 4273 O O . LYS A 1 513 ? -5.533 -9.806 -32.109 1.00 93.25 513 LYS A O 1
ATOM 4278 N N . LYS A 1 514 ? -5.955 -11.724 -31.020 1.00 94.00 514 LYS A N 1
ATOM 4279 C CA . LYS A 1 514 ? -4.612 -11.866 -30.455 1.00 94.00 514 LYS A CA 1
ATOM 4280 C C . LYS A 1 514 ? -3.555 -11.867 -31.570 1.00 94.00 514 LYS A C 1
ATOM 4282 O O . LYS A 1 514 ? -3.699 -12.625 -32.524 1.00 94.00 514 LYS A O 1
ATOM 4287 N N . GLY A 1 515 ? -2.519 -11.045 -31.418 1.00 92.69 515 GLY A N 1
ATOM 4288 C CA . GLY A 1 515 ? -1.430 -10.848 -32.379 1.00 92.69 515 GLY A CA 1
ATOM 4289 C C . GLY A 1 515 ? -1.669 -9.741 -33.413 1.00 92.69 515 GLY A C 1
ATOM 4290 O O . GLY A 1 515 ? -0.737 -9.358 -34.114 1.00 92.69 515 GLY A O 1
ATOM 4291 N N . GLU A 1 516 ? -2.885 -9.201 -33.519 1.00 94.44 516 GLU A N 1
ATOM 4292 C CA . GLU A 1 516 ? -3.167 -8.079 -34.421 1.00 94.44 516 GLU A CA 1
ATOM 4293 C C . GLU A 1 516 ? -2.719 -6.749 -33.809 1.00 94.44 516 GLU A C 1
ATOM 4295 O O . GLU A 1 516 ? -2.789 -6.545 -32.595 1.00 94.44 516 GLU A O 1
ATOM 4300 N N . TYR A 1 517 ? -2.301 -5.813 -34.661 1.00 94.25 517 TYR A N 1
ATOM 4301 C CA . TYR A 1 517 ? -1.904 -4.473 -34.238 1.00 94.25 517 TYR A CA 1
ATOM 4302 C C . TYR A 1 517 ? -3.044 -3.475 -34.451 1.00 94.25 517 TYR A C 1
ATOM 4304 O O . TYR A 1 517 ? -3.486 -3.251 -35.581 1.00 94.25 517 TYR A O 1
ATOM 4312 N N . ILE A 1 518 ? -3.493 -2.839 -33.369 1.00 94.62 518 ILE A N 1
ATOM 4313 C CA . ILE A 1 518 ? -4.507 -1.781 -33.399 1.00 94.62 518 ILE A CA 1
ATOM 4314 C C . ILE A 1 518 ? -3.845 -0.404 -33.372 1.00 94.62 518 ILE A C 1
ATOM 4316 O O . ILE A 1 518 ? -2.829 -0.196 -32.703 1.00 94.62 518 ILE A O 1
ATOM 4320 N N . LYS A 1 519 ? -4.423 0.550 -34.101 1.00 94.38 519 LYS A N 1
ATOM 4321 C CA . LYS A 1 519 ? -4.016 1.956 -34.067 1.00 94.38 519 LYS A CA 1
ATOM 4322 C C . LYS A 1 519 ? -4.971 2.766 -33.210 1.00 94.38 519 LYS A C 1
ATOM 4324 O O . LYS A 1 519 ? -6.164 2.472 -33.139 1.00 94.38 519 LYS A O 1
ATOM 4329 N N . LYS A 1 520 ? -4.465 3.846 -32.627 1.00 95.00 520 LYS A N 1
ATOM 4330 C CA . LYS A 1 520 ? -5.285 4.840 -31.943 1.00 95.00 520 LYS A CA 1
ATOM 4331 C C . LYS A 1 520 ? -6.446 5.296 -32.835 1.00 95.00 520 LYS A C 1
ATOM 4333 O O . LYS A 1 520 ? -6.246 5.722 -33.971 1.00 95.00 520 LYS A O 1
ATOM 4338 N N . GLY A 1 521 ? -7.658 5.228 -32.294 1.00 93.25 521 GLY A N 1
ATOM 4339 C CA . GLY A 1 521 ? -8.913 5.549 -32.968 1.00 93.25 521 GLY A CA 1
ATOM 4340 C C . GLY A 1 521 ? -9.599 4.361 -33.648 1.00 93.25 521 GLY A C 1
ATOM 4341 O O . GLY A 1 521 ? -10.772 4.495 -34.009 1.00 93.25 521 GLY A O 1
ATOM 4342 N N . ASP A 1 522 ? -8.932 3.209 -33.789 1.00 94.31 522 ASP A N 1
ATOM 4343 C CA . ASP A 1 522 ? -9.565 1.999 -34.316 1.00 94.31 522 ASP A CA 1
ATOM 4344 C C . ASP A 1 522 ? -10.714 1.557 -33.403 1.00 94.31 522 ASP A C 1
ATOM 4346 O O . ASP A 1 522 ? -10.615 1.557 -32.176 1.00 94.31 522 ASP A O 1
ATOM 4350 N N . LYS A 1 523 ? -11.831 1.164 -34.013 1.00 95.19 523 LYS A N 1
ATOM 4351 C CA . LYS A 1 523 ? -13.006 0.678 -33.289 1.00 95.19 523 LYS A CA 1
ATOM 4352 C C . LYS A 1 523 ? -12.735 -0.708 -32.709 1.00 95.19 523 LYS A C 1
ATOM 4354 O O . LYS A 1 523 ? -12.426 -1.627 -33.467 1.00 95.19 523 LYS A O 1
ATOM 4359 N N . LEU A 1 524 ? -12.915 -0.873 -31.402 1.00 94.62 524 LEU A N 1
ATOM 4360 C CA . LEU A 1 524 ? -12.713 -2.150 -30.717 1.00 94.62 524 LEU A CA 1
ATOM 4361 C C . LEU A 1 524 ? -13.987 -3.004 -30.739 1.00 94.62 524 LEU A C 1
ATOM 4363 O O . LEU A 1 524 ? -13.967 -4.154 -31.183 1.00 94.62 524 LEU A O 1
ATOM 4367 N N . TRP A 1 525 ? -15.116 -2.435 -30.315 1.00 95.69 525 TRP A N 1
ATOM 4368 C CA . TRP A 1 525 ? -16.431 -3.083 -30.355 1.00 95.69 525 TRP A CA 1
ATOM 4369 C C . TRP A 1 525 ? -17.575 -2.064 -30.376 1.00 95.69 525 TRP A C 1
ATOM 4371 O O . TRP A 1 525 ? -17.387 -0.874 -30.114 1.00 95.69 525 TRP A O 1
ATOM 4381 N N . SER A 1 526 ? -18.774 -2.557 -30.683 1.00 95.38 526 SER A N 1
ATOM 4382 C CA . SER A 1 526 ? -20.042 -1.849 -30.484 1.00 95.38 526 SER A CA 1
ATOM 4383 C C . SER A 1 526 ? -20.912 -2.580 -29.479 1.00 95.38 526 SER A C 1
ATOM 4385 O O . SER A 1 526 ? -21.063 -3.797 -29.566 1.00 95.38 526 SER A O 1
ATOM 4387 N N . VAL A 1 527 ? -21.543 -1.819 -28.591 1.00 95.00 527 VAL A N 1
ATOM 4388 C CA . VAL A 1 527 ? -22.655 -2.276 -27.759 1.00 95.00 527 VAL A CA 1
ATOM 4389 C C . VAL A 1 527 ? -23.953 -1.950 -28.488 1.00 95.00 527 VAL A C 1
ATOM 4391 O O . VAL A 1 527 ? -24.212 -0.789 -28.810 1.00 95.00 527 VAL A O 1
ATOM 4394 N N . ILE A 1 528 ? -24.759 -2.969 -28.763 1.00 94.12 528 ILE A N 1
ATOM 4395 C CA . ILE A 1 528 ? -25.994 -2.869 -29.545 1.00 94.12 528 ILE A CA 1
ATOM 4396 C C . ILE A 1 528 ? -27.176 -3.209 -28.652 1.00 94.12 528 ILE A C 1
ATOM 4398 O O . ILE A 1 528 ? -27.160 -4.232 -27.975 1.00 94.12 528 ILE A O 1
ATOM 4402 N N . TYR A 1 529 ? -28.212 -2.378 -28.667 1.00 92.88 529 TYR A N 1
ATOM 4403 C CA . TYR A 1 529 ? -29.472 -2.688 -28.004 1.00 92.88 529 TYR A CA 1
ATOM 4404 C C . TYR A 1 529 ? -30.278 -3.680 -28.851 1.00 92.88 529 TYR A C 1
ATOM 4406 O O . TYR A 1 529 ? -30.620 -3.388 -29.998 1.00 92.88 529 TYR A O 1
ATOM 4414 N N . LYS A 1 530 ? -30.585 -4.862 -28.303 1.00 89.44 530 LYS A N 1
ATOM 4415 C CA . LYS A 1 530 ? -31.134 -5.997 -29.066 1.00 89.44 530 LYS A CA 1
ATOM 4416 C C . LYS A 1 530 ? -32.489 -5.692 -29.704 1.00 89.44 530 LYS A C 1
ATOM 4418 O O . LYS A 1 530 ? -32.705 -6.070 -30.855 1.00 89.44 530 LYS A O 1
ATOM 4423 N N . THR A 1 531 ? -33.368 -4.990 -28.987 1.00 89.56 531 THR A N 1
ATOM 4424 C CA . THR A 1 531 ? -34.749 -4.726 -29.429 1.00 89.56 531 THR A CA 1
ATOM 4425 C C . THR A 1 531 ? -34.813 -3.801 -30.643 1.00 89.56 531 THR A C 1
ATOM 4427 O O . THR A 1 531 ? -35.581 -4.058 -31.562 1.00 89.56 531 THR A O 1
ATOM 4430 N N . TRP A 1 532 ? -34.004 -2.738 -30.659 1.00 85.62 532 TRP A N 1
ATOM 4431 C CA . TRP A 1 532 ? -34.029 -1.708 -31.710 1.00 85.62 532 TRP A CA 1
ATOM 4432 C C . TRP A 1 532 ? -32.879 -1.845 -32.717 1.00 85.62 532 TRP A C 1
ATOM 4434 O O . TRP A 1 532 ? -32.834 -1.100 -33.689 1.00 85.62 532 TRP A O 1
ATOM 4444 N N . GLN A 1 533 ? -31.950 -2.785 -32.492 1.00 88.69 533 GLN A N 1
ATOM 4445 C CA . GLN A 1 533 ? -30.712 -2.947 -33.270 1.00 88.69 533 GLN A CA 1
ATOM 4446 C C . GLN A 1 533 ? -29.905 -1.641 -33.395 1.00 88.69 533 GLN A C 1
ATOM 4448 O O . GLN A 1 533 ? -29.224 -1.402 -34.390 1.00 88.69 533 GLN A O 1
ATOM 4453 N N . GLU A 1 534 ? -29.967 -0.796 -32.366 1.00 89.88 534 GLU A N 1
ATOM 4454 C CA . GLU A 1 534 ? -29.304 0.505 -32.334 1.00 89.88 534 GLU A CA 1
ATOM 4455 C C . GLU A 1 534 ? -27.973 0.415 -31.584 1.00 89.88 534 GLU A C 1
ATOM 4457 O O . GLU A 1 534 ? -27.855 -0.275 -30.566 1.00 89.88 534 GLU A O 1
ATOM 4462 N N . VAL A 1 535 ? -26.953 1.115 -32.084 1.00 90.25 535 VAL A N 1
ATOM 4463 C CA . VAL A 1 535 ? -25.650 1.199 -31.418 1.00 90.25 535 VAL A CA 1
ATOM 4464 C C . VAL A 1 535 ? -25.768 2.152 -30.233 1.00 90.25 535 VAL A C 1
ATOM 4466 O O . VAL A 1 535 ? -25.872 3.360 -30.406 1.00 90.25 535 VAL A O 1
ATOM 4469 N N . SER A 1 536 ? -25.716 1.603 -29.022 1.00 91.69 536 SER A N 1
ATOM 4470 C CA . SER A 1 536 ? -25.776 2.383 -27.785 1.00 91.69 536 SER A CA 1
ATOM 4471 C C . SER A 1 536 ? -24.433 3.019 -27.438 1.00 91.69 536 SER A C 1
ATOM 4473 O O . SER A 1 536 ? -24.398 4.123 -26.901 1.00 91.69 536 SER A O 1
ATOM 4475 N N . LYS A 1 537 ? -23.330 2.304 -27.687 1.00 93.31 537 LYS A N 1
ATOM 4476 C CA . LYS A 1 537 ? -21.970 2.752 -27.366 1.00 93.31 537 LYS A CA 1
ATOM 4477 C C . LYS A 1 537 ? -20.970 2.130 -28.336 1.00 93.31 537 LYS A C 1
ATOM 4479 O O . LYS A 1 537 ? -21.113 0.973 -28.734 1.00 93.31 537 LYS A O 1
ATOM 4484 N N . GLU A 1 538 ? -19.933 2.882 -28.683 1.00 93.94 538 GLU A N 1
ATOM 4485 C CA . GLU A 1 538 ? -18.759 2.369 -29.386 1.00 93.94 538 GLU A CA 1
ATOM 4486 C C . GLU A 1 538 ? -17.507 2.627 -28.562 1.00 93.94 538 GLU A C 1
ATOM 4488 O O . GLU A 1 538 ? -17.301 3.743 -28.087 1.00 93.94 538 GLU A O 1
ATOM 4493 N N . GLU A 1 539 ? -16.663 1.608 -28.438 1.00 95.25 539 GLU A N 1
ATOM 4494 C CA . GLU A 1 539 ? -15.365 1.732 -27.782 1.00 95.25 539 GLU A CA 1
ATOM 4495 C C . GLU A 1 539 ? -14.260 1.806 -28.840 1.00 95.25 539 GLU A C 1
ATOM 4497 O O . GLU A 1 539 ? -14.269 1.052 -29.824 1.00 95.25 539 GLU A O 1
ATOM 4502 N N . LYS A 1 540 ? -13.309 2.727 -28.657 1.00 95.06 540 LYS A N 1
ATOM 4503 C CA . LYS A 1 540 ? -12.206 2.967 -29.597 1.00 95.06 540 LYS A CA 1
ATOM 4504 C C . LYS A 1 540 ? -10.867 2.875 -28.882 1.00 95.06 540 LYS A C 1
ATOM 4506 O O . LYS A 1 540 ? -10.739 3.246 -27.723 1.00 95.06 540 LYS A O 1
ATOM 4511 N N . ALA A 1 541 ? -9.854 2.420 -29.606 1.00 93.81 541 ALA A N 1
ATOM 4512 C CA . ALA A 1 541 ? -8.497 2.326 -29.104 1.00 93.81 541 ALA A CA 1
ATOM 4513 C C . ALA A 1 541 ? -7.959 3.720 -28.743 1.00 93.81 541 ALA A C 1
ATOM 4515 O O . ALA A 1 541 ? -7.798 4.582 -29.605 1.00 93.81 541 ALA A O 1
ATOM 4516 N N . GLU A 1 542 ? -7.675 3.952 -27.466 1.00 93.06 542 GLU A N 1
ATOM 4517 C CA . GLU A 1 542 ? -7.037 5.193 -27.002 1.00 93.06 542 GLU A CA 1
ATOM 4518 C C . GLU A 1 542 ? -5.568 5.326 -27.436 1.00 93.06 542 GLU A C 1
ATOM 4520 O O . GLU A 1 542 ? -5.091 6.450 -27.619 1.00 93.06 542 GLU A O 1
ATOM 4525 N N . ASP A 1 543 ? -4.882 4.196 -27.629 1.00 91.38 543 ASP A N 1
ATOM 4526 C CA . ASP A 1 543 ? -3.463 4.095 -27.968 1.00 91.38 543 ASP A CA 1
ATOM 4527 C C . ASP A 1 543 ? -3.221 2.967 -28.981 1.00 91.38 543 ASP A C 1
ATOM 4529 O O . ASP A 1 543 ? -4.047 2.068 -29.146 1.00 91.38 543 ASP A O 1
ATOM 4533 N N . ASP A 1 544 ? -2.072 3.013 -29.661 1.00 93.00 544 ASP A N 1
ATOM 4534 C CA . ASP A 1 544 ? -1.638 1.904 -30.513 1.00 93.00 544 ASP A CA 1
ATOM 4535 C C . ASP A 1 544 ? -1.104 0.740 -29.670 1.00 93.00 544 ASP A C 1
ATOM 4537 O O . ASP A 1 544 ? -0.491 0.959 -28.622 1.00 93.00 544 ASP A O 1
ATOM 4541 N N . GLY A 1 545 ? -1.222 -0.484 -30.177 1.00 94.38 545 GLY A N 1
ATOM 4542 C CA . GLY A 1 545 ? -0.579 -1.643 -29.566 1.00 94.38 545 GLY A CA 1
ATOM 4543 C C . GLY A 1 545 ? -0.939 -2.962 -30.234 1.00 94.38 545 GLY A C 1
ATOM 4544 O O . GLY A 1 545 ? -1.904 -3.057 -30.988 1.00 94.38 545 GLY A O 1
ATOM 4545 N N . GLU A 1 546 ? -0.162 -3.994 -29.931 1.00 95.31 546 GLU A N 1
ATOM 4546 C CA . GLU A 1 546 ? -0.477 -5.375 -30.284 1.00 95.31 546 GLU A CA 1
ATOM 4547 C C . GLU A 1 546 ? -1.479 -5.944 -29.279 1.00 95.31 546 GLU A C 1
ATOM 4549 O O . GLU A 1 546 ? -1.316 -5.793 -28.067 1.00 95.31 546 GLU A O 1
ATOM 4554 N N . VAL A 1 547 ? -2.522 -6.605 -29.767 1.00 95.25 547 VAL A N 1
ATOM 4555 C CA . VAL A 1 547 ? -3.535 -7.253 -28.935 1.00 95.25 547 VAL A CA 1
ATOM 4556 C C . VAL A 1 547 ? -2.968 -8.546 -28.347 1.00 95.25 547 VAL A C 1
ATOM 4558 O O . VAL A 1 547 ? -2.683 -9.495 -29.074 1.00 95.25 547 VAL A O 1
ATOM 4561 N N . ILE A 1 548 ? -2.861 -8.629 -27.020 1.00 93.19 548 ILE A N 1
ATOM 4562 C CA . ILE A 1 548 ? -2.409 -9.844 -26.319 1.00 93.19 548 ILE A CA 1
ATOM 4563 C C . ILE A 1 548 ? -3.600 -10.709 -25.908 1.00 93.19 548 ILE A C 1
ATOM 4565 O O . ILE A 1 548 ? -3.555 -11.938 -26.025 1.00 93.19 548 ILE A O 1
ATOM 4569 N N . ILE A 1 549 ? -4.660 -10.067 -25.419 1.00 91.75 549 ILE A N 1
ATOM 4570 C CA . ILE A 1 549 ? -5.871 -10.719 -24.916 1.00 91.75 549 ILE A CA 1
ATOM 4571 C C . ILE A 1 549 ? -7.064 -10.066 -25.606 1.00 91.75 549 ILE A C 1
ATOM 4573 O O . ILE A 1 549 ? -7.100 -8.847 -25.760 1.00 91.75 549 ILE A O 1
ATOM 4577 N N . ALA A 1 550 ? -8.013 -10.880 -26.062 1.00 93.31 550 ALA A N 1
ATOM 4578 C CA . ALA A 1 550 ? -9.233 -10.430 -26.730 1.00 93.31 550 ALA A CA 1
ATOM 4579 C C . ALA A 1 550 ? -10.363 -11.432 -26.481 1.00 93.31 550 ALA A C 1
ATOM 4581 O O . ALA A 1 550 ? -10.843 -12.101 -27.409 1.00 93.31 550 ALA A O 1
ATOM 4582 N N . GLU A 1 551 ? -10.748 -11.548 -25.216 1.00 91.62 551 GLU A N 1
ATOM 4583 C CA . GLU A 1 551 ? -11.723 -12.520 -24.738 1.00 91.62 551 GLU A CA 1
ATOM 4584 C C . GLU A 1 551 ? -13.098 -11.879 -24.590 1.00 91.62 551 GLU A C 1
ATOM 4586 O O . GLU A 1 551 ? -13.242 -10.712 -24.226 1.00 91.62 551 GLU A O 1
ATOM 4591 N N . LYS A 1 552 ? -14.120 -12.654 -24.939 1.00 90.88 552 LYS A N 1
ATOM 4592 C CA . LYS A 1 552 ? -15.520 -12.283 -24.794 1.00 90.88 552 LYS A CA 1
ATOM 4593 C C . LYS A 1 552 ? -16.192 -13.389 -24.000 1.00 90.88 552 LYS A C 1
ATOM 4595 O O . LYS A 1 552 ? -16.120 -14.550 -24.400 1.00 90.88 552 LYS A O 1
ATOM 4600 N N . TYR A 1 553 ? -16.859 -13.016 -22.922 1.00 89.69 553 TYR A N 1
ATOM 4601 C CA . TYR A 1 553 ? -17.615 -13.917 -22.070 1.00 89.69 553 TYR A CA 1
ATOM 4602 C C . TYR A 1 553 ? -19.096 -13.607 -22.224 1.00 89.69 553 TYR A C 1
ATOM 4604 O O . TYR A 1 553 ? -19.499 -12.452 -22.363 1.00 89.69 553 TYR A O 1
ATOM 4612 N N . SER A 1 554 ? -19.915 -14.647 -22.236 1.00 85.88 554 SER A N 1
ATOM 4613 C CA . SER A 1 554 ? -21.359 -14.500 -22.323 1.00 85.88 554 SER A CA 1
ATOM 4614 C C . SER A 1 554 ? -22.015 -15.586 -21.497 1.00 85.88 554 SER A C 1
ATOM 4616 O O . SER A 1 554 ? -21.715 -16.768 -21.664 1.00 85.88 554 SER A O 1
ATOM 4618 N N . ASP A 1 555 ? -22.913 -15.160 -20.621 1.00 82.94 555 ASP A N 1
ATOM 4619 C CA . ASP A 1 555 ? -23.860 -16.011 -19.927 1.00 82.94 555 ASP A CA 1
ATOM 4620 C C . ASP A 1 555 ? -25.300 -15.503 -20.158 1.00 82.94 555 ASP A C 1
ATOM 4622 O O . ASP A 1 555 ? -25.561 -14.607 -20.972 1.00 82.94 555 ASP A O 1
ATOM 4626 N N . CYS A 1 556 ? -26.263 -16.117 -19.469 1.00 83.19 556 CYS A N 1
ATOM 4627 C CA . CYS A 1 556 ? -27.685 -15.812 -19.626 1.00 83.19 556 CYS A CA 1
ATOM 4628 C C . CYS A 1 556 ? -28.111 -14.401 -19.173 1.00 83.19 556 CYS A C 1
ATOM 4630 O O . CYS A 1 556 ? -29.197 -13.967 -19.556 1.00 83.19 556 CYS A O 1
ATOM 4632 N N . LEU A 1 557 ? -27.293 -13.688 -18.391 1.00 85.88 557 LEU A N 1
ATOM 4633 C CA . LEU A 1 557 ? -27.614 -12.369 -17.829 1.00 85.88 557 LEU A CA 1
ATOM 4634 C C . LEU A 1 557 ? -26.603 -11.286 -18.213 1.00 85.88 557 LEU A C 1
ATOM 4636 O O . LEU A 1 557 ? -26.948 -10.104 -18.261 1.00 85.88 557 LEU A O 1
ATOM 4640 N N . ILE A 1 558 ? -25.356 -11.666 -18.470 1.00 87.75 558 ILE A N 1
ATOM 4641 C CA . ILE A 1 558 ? -24.213 -10.779 -18.605 1.00 87.75 558 ILE A CA 1
ATOM 4642 C C . ILE A 1 558 ? -23.413 -11.161 -19.848 1.00 87.75 558 ILE A C 1
ATOM 4644 O O . ILE A 1 558 ? -23.149 -12.325 -20.149 1.00 87.75 558 ILE A O 1
ATOM 4648 N N . GLU A 1 559 ? -23.005 -10.136 -20.582 1.00 91.12 559 GLU A N 1
ATOM 4649 C CA . GLU A 1 559 ? -22.032 -10.242 -21.657 1.00 91.12 559 GLU A CA 1
ATOM 4650 C C . GLU A 1 559 ? -20.898 -9.266 -21.356 1.00 91.12 559 GLU A C 1
ATOM 4652 O O . GLU A 1 559 ? -21.138 -8.094 -21.056 1.00 91.12 559 GLU A O 1
ATOM 4657 N N . SER A 1 560 ? -19.659 -9.747 -21.398 1.00 92.19 560 SER A N 1
ATOM 4658 C CA . SER A 1 560 ? -18.479 -8.924 -21.163 1.00 92.19 560 SER A CA 1
ATOM 4659 C C . SER A 1 560 ? -17.400 -9.182 -22.198 1.00 92.19 560 SER A C 1
ATOM 4661 O O . SER A 1 560 ? -17.317 -10.244 -22.818 1.00 92.19 560 SER A O 1
ATOM 4663 N N . ILE A 1 561 ? -16.580 -8.167 -22.429 1.00 93.06 561 ILE A N 1
ATOM 4664 C CA . ILE A 1 561 ? -15.428 -8.238 -23.319 1.00 93.06 561 ILE A CA 1
ATOM 4665 C C . ILE A 1 561 ? -14.235 -7.608 -22.619 1.00 93.06 561 ILE A C 1
ATOM 4667 O O . ILE A 1 561 ? -14.358 -6.554 -21.992 1.00 93.06 561 ILE A O 1
ATOM 4671 N N . TYR A 1 562 ? -13.084 -8.253 -22.754 1.00 93.38 562 TYR A N 1
ATOM 4672 C CA . TYR A 1 562 ? -11.817 -7.773 -22.237 1.00 93.38 562 TYR A CA 1
ATOM 4673 C C . TYR A 1 562 ? -10.758 -7.846 -23.328 1.00 93.38 562 TYR A C 1
ATOM 4675 O O . TYR A 1 562 ? -10.509 -8.893 -23.937 1.00 93.38 562 TYR A O 1
ATOM 4683 N N . VAL A 1 563 ? -10.145 -6.696 -23.587 1.00 93.56 563 VAL A N 1
ATOM 4684 C CA . VAL A 1 563 ? -9.078 -6.537 -24.564 1.00 93.56 563 VAL A CA 1
ATOM 4685 C C . VAL A 1 563 ? -7.895 -5.893 -23.870 1.00 93.56 563 VAL A C 1
ATOM 4687 O O . VAL A 1 563 ? -8.017 -4.812 -23.298 1.00 93.56 563 VAL A O 1
ATOM 4690 N N . GLN A 1 564 ? -6.741 -6.540 -23.955 1.00 93.31 564 GLN A N 1
ATOM 4691 C CA . GLN A 1 564 ? -5.488 -5.993 -23.458 1.00 93.31 564 GLN A CA 1
ATOM 4692 C C . GLN A 1 564 ? -4.520 -5.838 -24.619 1.00 93.31 564 GLN A C 1
ATOM 4694 O O . GLN A 1 564 ? -4.306 -6.782 -25.389 1.00 93.31 564 GLN A O 1
ATOM 4699 N N . THR A 1 565 ? -3.922 -4.657 -24.731 1.00 94.38 565 THR A N 1
ATOM 4700 C CA . THR A 1 565 ? -2.886 -4.374 -25.719 1.00 94.38 565 THR A CA 1
ATOM 4701 C C . THR A 1 565 ? -1.559 -4.042 -25.068 1.00 94.38 565 THR A C 1
ATOM 4703 O O . THR A 1 565 ? -1.492 -3.601 -23.919 1.00 94.38 565 THR A O 1
ATOM 4706 N N . ARG A 1 566 ? -0.487 -4.281 -25.821 1.00 93.62 566 ARG A N 1
ATOM 4707 C CA . ARG A 1 566 ? 0.888 -4.000 -25.433 1.00 93.62 566 ARG A CA 1
ATOM 4708 C C . ARG A 1 566 ? 1.590 -3.176 -26.497 1.00 93.62 566 ARG A C 1
ATOM 4710 O O . ARG A 1 566 ? 1.500 -3.470 -27.686 1.00 93.62 566 ARG A O 1
ATOM 4717 N N . LYS A 1 567 ? 2.365 -2.191 -26.054 1.00 94.38 567 LYS A N 1
ATOM 4718 C CA . LYS A 1 567 ? 3.276 -1.418 -26.900 1.00 94.38 567 LYS A CA 1
ATOM 4719 C C . LYS A 1 567 ? 4.627 -1.276 -26.218 1.00 94.38 567 LYS A C 1
ATOM 4721 O O . LYS A 1 567 ? 4.699 -0.881 -25.057 1.00 94.38 567 LYS A O 1
ATOM 4726 N N . THR A 1 568 ? 5.695 -1.564 -26.951 1.00 93.81 568 THR A N 1
ATOM 4727 C CA . THR A 1 568 ? 7.056 -1.272 -26.496 1.00 93.81 568 THR A CA 1
ATOM 4728 C C . THR A 1 568 ? 7.361 0.209 -26.736 1.00 93.81 568 THR A C 1
ATOM 4730 O O . THR A 1 568 ? 7.156 0.735 -27.831 1.00 93.81 568 THR A O 1
ATOM 4733 N N . HIS A 1 569 ? 7.836 0.894 -25.699 1.00 94.25 569 HIS A N 1
ATOM 4734 C CA . HIS A 1 569 ? 8.244 2.296 -25.713 1.00 94.25 569 HIS A CA 1
ATOM 4735 C C . HIS A 1 569 ? 9.749 2.373 -25.458 1.00 94.25 569 HIS A C 1
ATOM 4737 O O . HIS A 1 569 ? 10.209 2.177 -24.334 1.00 94.25 569 HIS A O 1
ATOM 4743 N N . ILE A 1 570 ? 10.513 2.654 -26.511 1.00 95.75 570 ILE A N 1
ATOM 4744 C CA . ILE A 1 570 ? 11.940 2.981 -26.398 1.00 95.75 570 ILE A CA 1
ATOM 4745 C C . ILE A 1 570 ? 12.062 4.351 -25.723 1.00 95.75 570 ILE A C 1
ATOM 4747 O O . ILE A 1 570 ? 11.223 5.222 -25.958 1.00 95.75 570 ILE A O 1
ATOM 4751 N N . LEU A 1 571 ? 13.075 4.550 -24.879 1.00 95.12 571 LEU A N 1
ATOM 4752 C CA . LEU A 1 571 ? 13.240 5.813 -24.161 1.00 95.12 571 LEU A CA 1
ATOM 4753 C C . LEU A 1 571 ? 13.576 6.964 -25.114 1.00 95.12 571 LEU A C 1
ATOM 4755 O O . LEU A 1 571 ? 14.477 6.856 -25.949 1.00 95.12 571 LEU A O 1
ATOM 4759 N N . HIS A 1 572 ? 12.898 8.093 -24.940 1.00 95.88 572 HIS A N 1
ATOM 4760 C CA . HIS A 1 572 ? 13.139 9.319 -25.696 1.00 95.88 572 HIS A CA 1
ATOM 4761 C C . HIS A 1 572 ? 13.561 10.468 -24.772 1.00 95.88 572 HIS A C 1
ATOM 4763 O O . HIS A 1 572 ? 13.424 10.413 -23.550 1.00 95.88 572 HIS A O 1
ATOM 4769 N N . VAL A 1 573 ? 14.078 11.543 -25.371 1.00 96.62 573 VAL A N 1
ATOM 4770 C CA . VAL A 1 573 ? 14.345 12.798 -24.653 1.00 96.62 573 VAL A CA 1
ATOM 4771 C C . VAL A 1 573 ? 13.054 13.277 -23.983 1.00 96.62 573 VAL A C 1
ATOM 4773 O O . VAL A 1 573 ? 12.004 13.328 -24.620 1.00 96.62 573 VAL A O 1
ATOM 4776 N N . GLY A 1 574 ? 13.138 13.621 -22.698 1.00 95.25 574 GLY A N 1
ATOM 4777 C CA . GLY A 1 574 ? 11.983 13.982 -21.869 1.00 95.25 574 GLY A CA 1
ATOM 4778 C C . GLY A 1 574 ? 11.472 12.862 -20.956 1.00 95.25 574 GLY A C 1
ATOM 4779 O O . GLY A 1 574 ? 10.853 13.167 -19.932 1.00 95.25 574 GLY A O 1
ATOM 4780 N N . ASP A 1 575 ? 11.777 11.594 -21.252 1.00 96.25 575 ASP A N 1
ATOM 4781 C CA . ASP A 1 575 ? 11.494 10.495 -20.325 1.00 96.25 575 ASP A CA 1
ATOM 4782 C C . ASP A 1 575 ? 12.367 10.620 -19.061 1.00 96.25 575 ASP A C 1
ATOM 4784 O O . ASP A 1 575 ? 13.435 11.242 -19.064 1.00 96.25 575 ASP A O 1
ATOM 4788 N N . LYS A 1 576 ? 11.890 10.058 -17.943 1.00 95.12 576 LYS A N 1
ATOM 4789 C CA . LYS A 1 576 ? 12.546 10.167 -16.631 1.00 95.12 576 LYS A CA 1
ATOM 4790 C C . LYS A 1 576 ? 13.133 8.836 -16.198 1.00 95.12 576 LYS A C 1
ATOM 4792 O O . LYS A 1 576 ? 12.445 7.820 -16.228 1.00 95.12 576 LYS A O 1
ATOM 4797 N N . LEU A 1 577 ? 14.367 8.882 -15.711 1.00 94.19 577 LEU A N 1
ATOM 4798 C CA . LEU A 1 577 ? 15.070 7.754 -15.110 1.00 94.19 577 LEU A CA 1
ATOM 4799 C C . LEU A 1 577 ? 15.389 8.052 -13.651 1.00 94.19 577 LEU A C 1
ATOM 4801 O O . LEU A 1 577 ? 15.483 9.212 -13.239 1.00 94.19 577 LEU A O 1
ATOM 4805 N N . MET A 1 578 ? 15.546 6.995 -12.862 1.00 93.38 578 MET A N 1
ATOM 4806 C CA . MET A 1 578 ? 15.990 7.107 -11.481 1.00 93.38 578 MET A CA 1
ATOM 4807 C C . MET A 1 578 ? 16.762 5.868 -11.040 1.00 93.38 578 MET A C 1
ATOM 4809 O O . MET A 1 578 ? 16.534 4.777 -11.560 1.00 93.38 578 MET A O 1
ATOM 4813 N N . ASN A 1 579 ? 17.651 6.043 -10.065 1.00 93.50 579 ASN A N 1
ATOM 4814 C CA . ASN A 1 579 ? 18.264 4.938 -9.332 1.00 93.50 579 ASN A CA 1
ATOM 4815 C C . ASN A 1 579 ? 17.612 4.753 -7.950 1.00 93.50 579 ASN A C 1
ATOM 4817 O O . ASN A 1 579 ? 16.805 5.571 -7.497 1.00 93.50 579 ASN A O 1
ATOM 4821 N N . ARG A 1 580 ? 18.029 3.705 -7.233 1.00 93.25 580 ARG A N 1
ATOM 4822 C CA . ARG A 1 580 ? 17.534 3.366 -5.886 1.00 93.25 580 ARG A CA 1
ATOM 4823 C C . ARG A 1 580 ? 17.965 4.350 -4.788 1.00 93.25 580 ARG A C 1
ATOM 4825 O O . ARG A 1 580 ? 17.545 4.218 -3.650 1.00 93.25 580 ARG A O 1
ATOM 4832 N N . HIS A 1 581 ? 18.746 5.375 -5.127 1.00 93.44 581 HIS A N 1
ATOM 4833 C CA . HIS A 1 581 ? 19.253 6.407 -4.215 1.00 93.44 581 HIS A CA 1
ATOM 4834 C C . HIS A 1 581 ? 18.593 7.778 -4.446 1.00 93.44 581 HIS A C 1
ATOM 4836 O O . HIS A 1 581 ? 19.154 8.823 -4.098 1.00 93.44 581 HIS A O 1
ATOM 4842 N N . ALA A 1 582 ? 17.413 7.783 -5.078 1.00 92.44 582 ALA A N 1
ATOM 4843 C CA . ALA A 1 582 ? 16.631 8.973 -5.412 1.00 92.44 582 ALA A CA 1
ATOM 4844 C C . ALA A 1 582 ? 17.342 9.984 -6.324 1.00 92.44 582 ALA A C 1
ATOM 4846 O O . ALA A 1 582 ? 16.955 11.155 -6.371 1.00 92.44 582 ALA A O 1
ATOM 4847 N N . ASN A 1 583 ? 18.354 9.550 -7.080 1.00 91.88 583 ASN A N 1
ATOM 4848 C CA . ASN A 1 583 ? 18.888 10.355 -8.167 1.00 91.88 583 ASN A CA 1
ATOM 4849 C C . ASN A 1 583 ? 17.948 10.222 -9.369 1.00 91.88 583 ASN A C 1
ATOM 4851 O O . ASN A 1 583 ? 18.018 9.245 -10.111 1.00 91.88 583 ASN A O 1
ATOM 4855 N N . LYS A 1 584 ? 17.009 11.164 -9.486 1.00 91.38 584 LYS A N 1
ATOM 4856 C CA . LYS A 1 584 ? 15.981 11.209 -10.528 1.00 91.38 584 LYS A CA 1
ATOM 4857 C C . LYS A 1 584 ? 16.307 12.321 -11.506 1.00 91.38 584 LYS A C 1
ATOM 4859 O O . LYS A 1 584 ? 16.497 13.458 -11.087 1.00 91.38 584 LYS A O 1
ATOM 4864 N N . GLY A 1 585 ? 16.279 12.001 -12.791 1.00 92.94 585 GLY A N 1
ATOM 4865 C CA . GLY A 1 585 ? 16.589 12.963 -13.832 1.00 92.94 585 GLY A CA 1
ATOM 4866 C C . GLY A 1 585 ? 15.800 12.746 -15.110 1.00 92.94 585 GLY A C 1
ATOM 4867 O O . GLY A 1 585 ? 15.283 11.659 -15.379 1.00 92.94 585 GLY A O 1
ATOM 4868 N N . VAL A 1 586 ? 15.673 13.820 -15.881 1.00 96.62 586 VAL A N 1
ATOM 4869 C CA . VAL A 1 586 ? 15.061 13.804 -17.214 1.00 96.62 586 VAL A CA 1
ATOM 4870 C C . VAL A 1 586 ? 16.161 13.527 -18.229 1.00 96.62 586 VAL A C 1
ATOM 4872 O O . VAL A 1 586 ? 17.237 14.117 -18.138 1.00 96.62 586 VAL A O 1
ATOM 4875 N N . ILE A 1 587 ? 15.906 12.671 -19.214 1.00 97.06 587 ILE A N 1
ATOM 4876 C CA . ILE A 1 587 ? 16.840 12.467 -20.323 1.00 97.06 587 ILE A CA 1
ATOM 4877 C C . ILE A 1 587 ? 16.923 13.772 -21.116 1.00 97.06 587 ILE A C 1
ATOM 4879 O O . ILE A 1 587 ? 15.976 14.144 -21.809 1.00 97.06 587 ILE A O 1
ATOM 4883 N N . GLY A 1 588 ? 18.053 14.468 -20.993 1.00 95.50 588 GLY A N 1
ATOM 4884 C CA . GLY A 1 588 ? 18.329 15.722 -21.690 1.00 95.50 588 GLY A CA 1
ATOM 4885 C C . GLY A 1 588 ? 18.892 15.492 -23.089 1.00 95.50 588 GLY A C 1
ATOM 4886 O O . GLY A 1 588 ? 18.629 16.275 -24.002 1.00 95.50 588 GLY A O 1
ATOM 4887 N N . ARG A 1 589 ? 19.646 14.402 -23.282 1.00 96.75 589 ARG A N 1
ATOM 4888 C CA . ARG A 1 589 ? 20.191 14.026 -24.589 1.00 96.75 589 ARG A CA 1
ATOM 4889 C C . ARG A 1 589 ? 20.434 12.522 -24.690 1.00 96.75 589 ARG A C 1
ATOM 4891 O O . ARG A 1 589 ? 20.937 11.911 -23.750 1.00 96.75 589 ARG A O 1
ATOM 4898 N N . ILE A 1 590 ? 20.120 11.964 -25.857 1.00 97.75 590 ILE A N 1
ATOM 4899 C CA . ILE A 1 590 ? 20.522 10.614 -26.264 1.00 97.75 590 ILE A CA 1
ATOM 4900 C C . ILE A 1 590 ? 21.640 10.773 -27.296 1.00 97.75 590 ILE A C 1
ATOM 4902 O O . ILE A 1 590 ? 21.470 11.514 -28.267 1.00 97.75 590 ILE A O 1
ATOM 4906 N N . LEU A 1 591 ? 22.789 10.146 -27.057 1.00 97.44 591 LEU A N 1
ATOM 4907 C CA . LEU A 1 591 ? 23.958 10.198 -27.938 1.00 97.44 591 LEU A CA 1
ATOM 4908 C C . LEU A 1 591 ? 24.198 8.844 -28.596 1.00 97.44 591 LEU A C 1
ATOM 4910 O O . LEU A 1 591 ? 23.849 7.805 -28.039 1.00 97.44 591 LEU A O 1
ATOM 4914 N N . LYS A 1 592 ? 24.834 8.859 -29.767 1.00 97.25 592 LYS A N 1
ATOM 4915 C CA . LYS A 1 592 ? 25.352 7.629 -30.370 1.00 97.25 592 LYS A CA 1
ATOM 4916 C C . LYS A 1 592 ? 26.445 7.050 -29.483 1.00 97.25 592 LYS A C 1
ATOM 4918 O O . LYS A 1 592 ? 27.208 7.808 -28.888 1.00 97.25 592 LYS A O 1
ATOM 4923 N N . ASP A 1 593 ? 26.558 5.727 -29.458 1.00 96.44 593 ASP A N 1
ATOM 4924 C CA . ASP A 1 593 ? 27.565 5.020 -28.658 1.00 96.44 593 ASP A CA 1
ATOM 4925 C C . ASP A 1 593 ? 28.992 5.536 -28.948 1.00 96.44 593 ASP A C 1
ATOM 4927 O O . ASP A 1 593 ? 29.762 5.779 -28.028 1.00 96.44 593 ASP A O 1
ATOM 4931 N N . GLU A 1 594 ? 29.300 5.835 -30.214 1.00 96.06 594 GLU A N 1
ATOM 4932 C CA . GLU A 1 594 ? 30.582 6.394 -30.683 1.00 96.06 594 GLU A CA 1
ATOM 4933 C C . GLU A 1 594 ? 30.922 7.778 -30.093 1.00 96.06 594 GLU A C 1
ATOM 4935 O O . GLU A 1 594 ? 32.091 8.151 -29.995 1.00 96.06 594 GLU A O 1
ATOM 4940 N N . GLU A 1 595 ? 29.909 8.564 -29.719 1.00 95.75 595 GLU A N 1
ATOM 4941 C CA . GLU A 1 595 ? 30.074 9.904 -29.144 1.00 95.75 595 GLU A CA 1
ATOM 4942 C C . GLU A 1 595 ? 30.175 9.875 -27.614 1.00 95.75 595 GLU A C 1
ATOM 4944 O O . GLU A 1 595 ? 30.492 10.899 -26.992 1.00 95.75 595 GLU A O 1
ATOM 4949 N N . MET A 1 596 ? 29.887 8.724 -27.002 1.00 97.44 596 MET A N 1
ATOM 4950 C CA . MET A 1 596 ? 29.975 8.554 -25.562 1.00 97.44 596 MET A CA 1
ATOM 4951 C C . MET A 1 596 ? 31.445 8.525 -25.111 1.00 97.44 596 MET A C 1
ATOM 4953 O O . MET A 1 596 ? 32.355 8.215 -25.875 1.00 97.44 596 MET A O 1
ATOM 4957 N N . PRO A 1 597 ? 31.729 8.864 -23.850 1.00 96.69 597 PRO A N 1
ATOM 4958 C CA . PRO A 1 597 ? 33.004 8.552 -23.216 1.00 96.69 597 PRO A CA 1
ATOM 4959 C C . PRO A 1 597 ? 33.248 7.040 -23.214 1.00 96.69 597 PRO A C 1
ATOM 4961 O O . PRO A 1 597 ? 32.326 6.270 -22.954 1.00 96.69 597 PRO A O 1
ATOM 4964 N N . HIS A 1 598 ? 34.488 6.626 -23.464 1.00 96.06 598 HIS A N 1
ATOM 4965 C CA . HIS A 1 598 ? 34.861 5.216 -23.537 1.00 96.06 598 HIS A CA 1
ATOM 4966 C C . HIS A 1 598 ? 35.860 4.847 -22.441 1.00 96.06 598 HIS A C 1
ATOM 4968 O O . HIS A 1 598 ? 36.710 5.651 -22.050 1.00 96.06 598 HIS A O 1
ATOM 4974 N N . LEU A 1 599 ? 35.772 3.606 -21.973 1.00 93.75 599 LEU A N 1
ATOM 4975 C CA . LEU A 1 599 ? 36.822 2.968 -21.189 1.00 93.75 599 LEU A CA 1
ATOM 4976 C C . LEU A 1 599 ? 38.061 2.689 -22.065 1.00 93.75 599 LEU A C 1
ATOM 4978 O O . LEU A 1 599 ? 37.956 2.685 -23.295 1.00 93.75 599 LEU A O 1
ATOM 4982 N N . PRO A 1 600 ? 39.235 2.398 -21.466 1.00 91.25 600 PRO A N 1
ATOM 4983 C CA . PRO A 1 600 ? 40.453 2.086 -22.224 1.00 91.25 600 PRO A CA 1
ATOM 4984 C C . PRO A 1 600 ? 40.324 0.897 -23.189 1.00 91.25 600 PRO A C 1
ATOM 4986 O O . PRO A 1 600 ? 41.084 0.804 -24.147 1.00 91.25 600 PRO A O 1
ATOM 4989 N N . ASP A 1 601 ? 39.366 -0.001 -22.947 1.00 88.44 601 ASP A N 1
ATOM 4990 C CA . ASP A 1 601 ? 39.060 -1.159 -23.794 1.00 88.44 601 ASP A CA 1
ATOM 4991 C C . ASP A 1 601 ? 38.131 -0.830 -24.983 1.00 88.44 601 ASP A C 1
ATOM 4993 O O . ASP A 1 601 ? 37.745 -1.729 -25.728 1.00 88.44 601 ASP A O 1
ATOM 4997 N N . GLY A 1 602 ? 37.753 0.442 -25.159 1.00 92.38 602 GLY A N 1
ATOM 4998 C CA . GLY A 1 602 ? 36.837 0.891 -26.207 1.00 92.38 602 GLY A CA 1
ATOM 4999 C C . GLY A 1 602 ? 35.357 0.670 -25.890 1.00 92.38 602 GLY A C 1
ATOM 5000 O O . GLY A 1 602 ? 34.526 0.822 -26.778 1.00 92.38 602 GLY A O 1
ATOM 5001 N N . THR A 1 603 ? 34.993 0.321 -24.654 1.00 92.38 603 THR A N 1
ATOM 5002 C CA . THR A 1 603 ? 33.583 0.187 -24.254 1.00 92.38 603 THR A CA 1
ATOM 5003 C C . THR A 1 603 ? 32.983 1.558 -23.943 1.00 92.38 603 THR A C 1
ATOM 5005 O O . THR A 1 603 ? 33.520 2.244 -23.069 1.00 92.38 603 THR A O 1
ATOM 5008 N N . PRO A 1 604 ? 31.883 1.970 -24.596 1.00 96.50 604 PRO A N 1
ATOM 5009 C CA . PRO A 1 604 ? 31.198 3.217 -24.270 1.00 96.50 604 PRO A CA 1
ATOM 5010 C C . PRO A 1 604 ? 30.481 3.117 -22.920 1.00 96.50 604 PRO A C 1
ATOM 5012 O O . PRO A 1 604 ? 30.004 2.049 -22.532 1.00 96.50 604 PRO A O 1
ATOM 5015 N N . VAL A 1 605 ? 30.376 4.237 -22.206 1.00 96.81 605 VAL A N 1
ATOM 5016 C CA . VAL A 1 605 ? 29.520 4.334 -21.013 1.00 96.81 605 VAL A CA 1
ATOM 5017 C C . VAL A 1 605 ? 28.045 4.434 -21.411 1.00 96.81 605 VAL A C 1
ATOM 5019 O O . VAL A 1 605 ? 27.710 5.008 -22.446 1.00 96.81 605 VAL A O 1
ATOM 5022 N N . ASP A 1 606 ? 27.156 3.899 -20.576 1.00 97.31 606 ASP A N 1
ATOM 5023 C CA . ASP A 1 606 ? 25.710 3.884 -20.821 1.00 97.31 606 ASP A CA 1
ATOM 5024 C C . ASP A 1 606 ? 25.053 5.214 -20.417 1.00 97.31 606 ASP A C 1
ATOM 5026 O O . ASP A 1 606 ? 24.178 5.731 -21.114 1.00 97.31 606 ASP A O 1
ATOM 5030 N N . VAL A 1 607 ? 25.464 5.770 -19.271 1.00 97.12 607 VAL A N 1
ATOM 5031 C CA . VAL A 1 607 ? 24.825 6.935 -18.641 1.00 97.12 607 VAL A CA 1
ATOM 5032 C C . VAL A 1 607 ? 25.880 7.906 -18.122 1.00 97.12 607 VAL A C 1
ATOM 5034 O O . VAL A 1 607 ? 26.870 7.494 -17.520 1.00 97.12 607 VAL A O 1
ATOM 5037 N N . ILE A 1 608 ? 25.648 9.207 -18.292 1.00 97.00 608 ILE A N 1
ATOM 5038 C CA . ILE A 1 608 ? 26.471 10.263 -17.695 1.00 97.00 608 ILE A CA 1
ATOM 5039 C C . ILE A 1 608 ? 25.622 11.070 -16.713 1.00 97.00 608 ILE A C 1
ATOM 5041 O O . ILE A 1 608 ? 24.637 11.707 -17.097 1.00 97.00 608 ILE A O 1
ATOM 5045 N N . LEU A 1 609 ? 26.033 11.063 -15.446 1.00 95.25 609 LEU A N 1
ATOM 5046 C CA . LEU A 1 609 ? 25.384 11.779 -14.352 1.00 95.25 609 LEU A CA 1
ATOM 5047 C C . LEU A 1 609 ? 26.227 12.970 -13.895 1.00 95.25 609 LEU A C 1
ATOM 5049 O O . LEU A 1 609 ? 27.458 12.957 -13.950 1.00 95.25 609 LEU A O 1
ATOM 5053 N N . ASN A 1 610 ? 25.549 14.008 -13.416 1.00 93.00 610 ASN A N 1
ATOM 5054 C CA . ASN A 1 610 ? 26.197 15.189 -12.863 1.00 93.00 610 ASN A CA 1
ATOM 5055 C C . ASN A 1 610 ? 26.689 14.921 -11.425 1.00 93.00 610 ASN A C 1
ATOM 5057 O O . ASN A 1 610 ? 25.867 14.618 -10.554 1.00 93.00 610 ASN A O 1
ATOM 5061 N N . PRO A 1 611 ? 27.994 15.072 -11.122 1.00 91.31 611 PRO A N 1
ATOM 5062 C CA . PRO A 1 611 ? 28.518 14.837 -9.774 1.00 91.31 611 PRO A CA 1
ATOM 5063 C C . PRO A 1 611 ? 27.981 15.831 -8.730 1.00 91.31 611 PRO A C 1
ATOM 5065 O O . PRO A 1 611 ? 27.884 15.491 -7.549 1.00 91.31 611 PRO A O 1
ATOM 5068 N N . MET A 1 612 ? 27.568 17.037 -9.142 1.00 87.56 612 MET A N 1
ATOM 5069 C CA . MET A 1 612 ? 27.019 18.047 -8.224 1.00 87.56 612 MET A CA 1
ATOM 5070 C C . MET A 1 612 ? 25.721 17.592 -7.546 1.00 87.56 612 MET A C 1
ATOM 5072 O O . MET A 1 612 ? 25.453 17.965 -6.400 1.00 87.56 612 MET A O 1
ATOM 5076 N N . GLY A 1 613 ? 24.945 16.738 -8.224 1.00 82.00 613 GLY A N 1
ATOM 5077 C CA . GLY A 1 613 ? 23.716 16.159 -7.689 1.00 82.00 613 GLY A CA 1
ATOM 5078 C C . GLY A 1 613 ? 23.949 15.136 -6.576 1.00 82.00 613 GLY A C 1
ATOM 5079 O O . GLY A 1 613 ? 22.998 14.755 -5.911 1.00 82.00 613 GLY A O 1
ATOM 5080 N N . ILE A 1 614 ? 25.185 14.689 -6.340 1.00 84.94 614 ILE A N 1
ATOM 5081 C CA . ILE A 1 614 ? 25.501 13.733 -5.267 1.00 84.94 614 ILE A CA 1
ATOM 5082 C C . ILE A 1 614 ? 25.870 14.475 -3.986 1.00 84.94 614 ILE A C 1
ATOM 5084 O O . ILE A 1 614 ? 25.320 14.210 -2.918 1.00 84.94 614 ILE A O 1
ATOM 5088 N N . ILE A 1 615 ? 26.786 15.441 -4.107 1.00 83.44 615 ILE A N 1
ATOM 5089 C CA . ILE A 1 615 ? 27.356 16.176 -2.970 1.00 83.44 615 ILE A CA 1
ATOM 5090 C C . ILE A 1 615 ? 26.260 16.951 -2.235 1.00 83.44 615 ILE A C 1
ATOM 5092 O O . ILE A 1 615 ? 26.169 16.898 -1.013 1.00 83.44 615 ILE A O 1
ATOM 5096 N N . THR A 1 616 ? 25.389 17.629 -2.984 1.00 84.62 616 THR A N 1
ATOM 5097 C CA . THR A 1 616 ? 24.301 18.442 -2.418 1.00 84.62 616 THR A CA 1
ATOM 5098 C C . THR A 1 616 ? 23.172 17.607 -1.811 1.00 84.62 616 THR A C 1
ATOM 5100 O O . THR A 1 616 ? 22.430 18.105 -0.970 1.00 84.62 616 THR A O 1
ATOM 5103 N N . ARG A 1 617 ? 23.022 16.343 -2.230 1.00 84.06 617 ARG A N 1
ATOM 5104 C CA . ARG A 1 617 ? 21.897 15.471 -1.856 1.00 84.06 617 ARG A CA 1
ATOM 5105 C C . ARG A 1 617 ? 22.236 14.431 -0.798 1.00 84.06 617 ARG A C 1
ATOM 5107 O O . ARG A 1 617 ? 21.317 13.758 -0.341 1.00 84.06 617 ARG A O 1
ATOM 5114 N N . MET A 1 618 ? 23.513 14.291 -0.437 1.00 85.50 618 MET A N 1
ATOM 5115 C CA . MET A 1 618 ? 23.996 13.346 0.577 1.00 85.50 618 MET A CA 1
ATOM 5116 C C . MET A 1 618 ? 23.524 11.900 0.338 1.00 85.50 618 MET A C 1
ATOM 5118 O O . MET A 1 618 ? 23.147 11.189 1.264 1.00 85.50 618 MET A O 1
ATOM 5122 N N . ASN A 1 619 ? 23.528 11.450 -0.917 1.00 86.81 619 ASN A N 1
ATOM 5123 C CA . ASN A 1 619 ? 23.195 10.076 -1.305 1.00 86.81 619 ASN A CA 1
ATOM 5124 C C . ASN A 1 619 ? 24.449 9.329 -1.779 1.00 86.81 619 ASN A C 1
ATOM 5126 O O . ASN A 1 619 ? 24.529 8.855 -2.915 1.00 86.81 619 ASN A O 1
ATOM 5130 N N . ILE A 1 620 ? 25.449 9.254 -0.893 1.00 89.25 620 ILE A N 1
ATOM 5131 C CA . ILE A 1 620 ? 26.770 8.655 -1.156 1.00 89.25 620 ILE A CA 1
ATOM 5132 C C . ILE A 1 620 ? 26.648 7.160 -1.473 1.00 89.25 620 ILE A C 1
ATOM 5134 O O . ILE A 1 620 ? 27.473 6.630 -2.219 1.00 89.25 620 ILE A O 1
ATOM 5138 N N . GLY A 1 621 ? 25.590 6.497 -0.992 1.00 89.69 621 GLY A N 1
ATOM 5139 C CA . GLY A 1 621 ? 25.316 5.093 -1.293 1.00 89.69 621 GLY A CA 1
ATOM 5140 C C . GLY A 1 621 ? 25.354 4.764 -2.792 1.00 89.69 621 GLY A C 1
ATOM 5141 O O . GLY A 1 621 ? 25.838 3.696 -3.153 1.00 89.69 621 GLY A O 1
ATOM 5142 N N . GLN A 1 622 ? 24.977 5.701 -3.675 1.00 91.75 622 GLN A N 1
ATOM 5143 C CA . GLN A 1 622 ? 25.021 5.474 -5.128 1.00 91.75 622 GLN A CA 1
ATOM 5144 C C . GLN A 1 622 ? 26.452 5.313 -5.673 1.00 91.75 622 GLN A C 1
ATOM 5146 O O . GLN A 1 622 ? 26.679 4.587 -6.640 1.00 91.75 622 GLN A O 1
ATOM 5151 N N . LEU A 1 623 ? 27.432 5.997 -5.068 1.00 92.12 623 LEU A N 1
ATOM 5152 C CA . LEU A 1 623 ? 28.838 5.883 -5.458 1.00 92.12 623 LEU A CA 1
ATOM 5153 C C . LEU A 1 623 ? 29.400 4.534 -5.015 1.00 92.12 623 LEU A C 1
ATOM 5155 O O . LEU A 1 623 ? 30.139 3.903 -5.767 1.00 92.12 623 LEU A O 1
ATOM 5159 N N . LEU A 1 624 ? 29.006 4.069 -3.825 1.00 89.75 624 LEU A N 1
ATOM 5160 C CA . LEU A 1 624 ? 29.338 2.726 -3.353 1.00 89.75 624 LEU A CA 1
ATOM 5161 C C . LEU A 1 624 ? 28.733 1.667 -4.282 1.00 89.75 624 LEU A C 1
ATOM 5163 O O . LEU A 1 624 ? 29.462 0.798 -4.754 1.00 89.75 624 LEU A O 1
ATOM 5167 N N . GLU A 1 625 ? 27.444 1.786 -4.618 1.00 91.12 625 GLU A N 1
ATOM 5168 C CA . GLU A 1 625 ? 26.775 0.906 -5.586 1.00 91.12 625 GLU A CA 1
ATOM 5169 C C . GLU A 1 625 ? 27.509 0.894 -6.936 1.00 91.12 625 GLU A C 1
ATOM 5171 O O . GLU A 1 625 ? 27.759 -0.177 -7.486 1.00 91.12 625 GLU A O 1
ATOM 5176 N N . THR A 1 626 ? 27.947 2.059 -7.423 1.00 92.69 626 THR A N 1
ATOM 5177 C CA . THR A 1 626 ? 28.721 2.169 -8.670 1.00 92.69 626 THR A CA 1
ATOM 5178 C C . THR A 1 626 ? 30.077 1.470 -8.571 1.00 92.69 626 THR A C 1
ATOM 5180 O O . THR A 1 626 ? 30.437 0.721 -9.476 1.00 92.69 626 THR A O 1
ATOM 5183 N N . HIS A 1 627 ? 30.836 1.666 -7.487 1.00 89.88 627 HIS A N 1
ATOM 5184 C CA . HIS A 1 627 ? 32.140 1.020 -7.309 1.00 89.88 627 HIS A CA 1
ATOM 5185 C C . HIS A 1 627 ? 32.021 -0.506 -7.247 1.00 89.88 627 HIS A C 1
ATOM 5187 O O . HIS A 1 627 ? 32.708 -1.206 -7.990 1.00 89.88 627 HIS A O 1
ATOM 5193 N N . PHE A 1 628 ? 31.133 -1.035 -6.400 1.00 85.75 628 PHE A N 1
ATOM 5194 C CA . PHE A 1 628 ? 30.952 -2.484 -6.275 1.00 85.75 628 PHE A CA 1
ATOM 5195 C C . PHE A 1 628 ? 30.328 -3.096 -7.534 1.00 85.75 628 PHE A C 1
ATOM 5197 O O . PHE A 1 628 ? 30.734 -4.180 -7.954 1.00 85.75 628 PHE A O 1
ATOM 5204 N N . GLY A 1 629 ? 29.401 -2.387 -8.183 1.00 88.56 629 GLY A N 1
ATOM 5205 C CA . GLY A 1 629 ? 28.832 -2.790 -9.468 1.00 88.56 629 GLY A CA 1
ATOM 5206 C C . GLY A 1 629 ? 29.877 -2.842 -10.585 1.00 88.56 629 GLY A C 1
ATOM 5207 O O . GLY A 1 629 ? 29.901 -3.805 -11.350 1.00 88.56 629 GLY A O 1
ATOM 5208 N N . PHE A 1 630 ? 30.789 -1.865 -10.647 1.00 87.56 630 PHE A N 1
ATOM 5209 C CA . PHE A 1 630 ? 31.887 -1.849 -11.619 1.00 87.56 630 PHE A CA 1
ATOM 5210 C C . PHE A 1 630 ? 32.830 -3.036 -11.424 1.00 87.56 630 PHE A C 1
ATOM 5212 O O . PHE A 1 630 ? 33.192 -3.706 -12.387 1.00 87.56 630 PHE A O 1
ATOM 5219 N N . VAL A 1 631 ? 33.177 -3.331 -10.172 1.00 83.69 631 VAL A N 1
ATOM 5220 C CA . VAL A 1 631 ? 33.990 -4.490 -9.798 1.00 83.69 631 VAL A CA 1
ATOM 5221 C C . VAL A 1 631 ? 33.314 -5.797 -10.238 1.00 83.69 631 VAL A C 1
ATOM 5223 O O . VAL A 1 631 ? 33.938 -6.612 -10.918 1.00 83.69 631 VAL A O 1
ATOM 5226 N N . HIS A 1 632 ? 32.022 -5.971 -9.939 1.00 83.19 632 HIS A N 1
ATOM 5227 C CA . HIS A 1 632 ? 31.241 -7.133 -10.378 1.00 83.19 632 HIS A CA 1
ATOM 5228 C C . HIS A 1 632 ? 31.220 -7.280 -11.911 1.00 83.19 632 HIS A C 1
ATOM 5230 O O . HIS A 1 632 ? 31.486 -8.360 -12.446 1.00 83.19 632 HIS A O 1
ATOM 5236 N N . TRP A 1 633 ? 30.944 -6.187 -12.627 1.00 86.75 633 TRP A N 1
ATOM 5237 C CA . TRP A 1 633 ? 30.924 -6.154 -14.089 1.00 86.75 633 TRP A CA 1
ATOM 5238 C C . TRP A 1 633 ? 32.288 -6.496 -14.698 1.00 86.75 633 TRP A C 1
ATOM 5240 O O . TRP A 1 633 ? 32.366 -7.335 -15.597 1.00 86.75 633 TRP A O 1
ATOM 5250 N N . PHE A 1 634 ? 33.362 -5.889 -14.185 1.00 81.88 634 PHE A N 1
ATOM 5251 C CA . PHE A 1 634 ? 34.726 -6.093 -14.667 1.00 81.88 634 PHE A CA 1
ATOM 5252 C C . PHE A 1 634 ? 35.123 -7.571 -14.571 1.00 81.88 634 PHE A C 1
ATOM 5254 O O . PHE A 1 634 ? 35.563 -8.160 -15.559 1.00 81.88 634 PHE A O 1
ATOM 5261 N N . TYR A 1 635 ? 34.882 -8.215 -13.426 1.00 75.31 635 TYR A N 1
ATOM 5262 C CA . TYR A 1 635 ? 35.208 -9.633 -13.254 1.00 75.31 635 TYR A CA 1
ATOM 5263 C C . TYR A 1 635 ? 34.440 -10.547 -14.203 1.00 75.31 635 TYR A C 1
ATOM 5265 O O . TYR A 1 635 ? 35.028 -11.448 -14.803 1.00 75.31 635 TYR A O 1
ATOM 5273 N N . ASN A 1 636 ? 33.137 -10.318 -14.368 1.00 79.25 636 ASN A N 1
ATOM 5274 C CA . ASN A 1 636 ? 32.320 -11.152 -15.245 1.00 79.25 636 ASN A CA 1
ATOM 5275 C C . ASN A 1 636 ? 32.679 -10.966 -16.722 1.00 79.25 636 ASN A C 1
ATOM 5277 O O . ASN A 1 636 ? 32.626 -11.930 -17.489 1.00 79.25 636 ASN A O 1
ATOM 5281 N N . LYS A 1 637 ? 33.088 -9.754 -17.114 1.00 78.38 637 LYS A N 1
ATOM 5282 C CA . LYS A 1 637 ? 33.535 -9.459 -18.477 1.00 78.38 637 LYS A CA 1
ATOM 5283 C C . LYS A 1 637 ? 34.859 -10.145 -18.812 1.00 78.38 637 LYS A C 1
ATOM 5285 O O . LYS A 1 637 ? 34.978 -10.721 -19.890 1.00 78.38 637 LYS A O 1
ATOM 5290 N N . TYR A 1 638 ? 35.828 -10.105 -17.899 1.00 73.62 638 TYR A N 1
ATOM 5291 C CA . TYR A 1 638 ? 37.184 -10.605 -18.150 1.00 73.62 638 TYR A CA 1
ATOM 5292 C C . TYR A 1 638 ? 37.427 -12.053 -17.684 1.00 73.62 638 TYR A C 1
ATOM 5294 O O . TYR A 1 638 ? 38.466 -12.617 -18.014 1.00 73.62 638 TYR A O 1
ATOM 5302 N N . ARG A 1 639 ? 36.463 -12.684 -16.988 1.00 63.06 639 ARG A N 1
ATOM 5303 C CA . ARG A 1 639 ? 36.493 -14.092 -16.523 1.00 63.06 639 ARG A CA 1
ATOM 5304 C C . ARG A 1 639 ? 37.800 -14.496 -15.825 1.00 63.06 639 ARG A C 1
ATOM 5306 O O . ARG A 1 639 ? 38.270 -15.618 -15.994 1.00 63.06 639 ARG A O 1
ATOM 5313 N N . ASP A 1 640 ? 38.374 -13.600 -15.031 1.00 57.41 640 ASP A N 1
ATOM 5314 C CA . ASP A 1 640 ? 39.628 -13.876 -14.333 1.00 57.41 640 ASP A CA 1
ATOM 5315 C C . ASP A 1 640 ? 39.383 -14.843 -13.156 1.00 57.41 640 ASP A C 1
ATOM 5317 O O . ASP A 1 640 ? 38.779 -14.483 -12.141 1.00 57.41 640 ASP A O 1
ATOM 5321 N N . SER A 1 641 ? 39.758 -16.114 -13.328 1.00 52.16 641 SER A N 1
ATOM 5322 C CA . SER A 1 641 ? 39.490 -17.200 -12.375 1.00 52.16 641 SER A CA 1
ATOM 5323 C C . SER A 1 641 ? 40.455 -17.245 -11.184 1.00 52.16 641 SER A C 1
ATOM 5325 O O . SER A 1 641 ? 40.138 -17.901 -10.194 1.00 52.16 641 SER A O 1
ATOM 5327 N N . ASP A 1 642 ? 41.592 -16.541 -11.243 1.00 52.91 642 ASP A N 1
ATOM 5328 C CA . ASP A 1 642 ? 42.684 -16.636 -10.255 1.00 52.91 642 ASP A CA 1
ATOM 5329 C C . ASP A 1 642 ? 42.721 -15.491 -9.224 1.00 52.91 642 ASP A C 1
ATOM 5331 O O . ASP A 1 642 ? 43.647 -15.372 -8.412 1.00 52.91 642 ASP A O 1
ATOM 5335 N N . PHE A 1 643 ? 41.687 -14.649 -9.180 1.00 57.66 643 PHE A N 1
ATOM 5336 C CA . PHE A 1 643 ? 41.655 -13.516 -8.260 1.00 57.66 643 PHE A CA 1
ATOM 5337 C C . PHE A 1 643 ? 41.261 -13.949 -6.833 1.00 57.66 643 PHE A C 1
ATOM 5339 O O . PHE A 1 643 ? 40.079 -14.062 -6.498 1.00 57.66 643 PHE A O 1
ATOM 5346 N N . LYS A 1 644 ? 42.254 -14.137 -5.946 1.00 59.31 644 LYS A N 1
ATOM 5347 C CA . LYS A 1 644 ? 42.061 -14.443 -4.503 1.00 59.31 644 LYS A CA 1
ATOM 5348 C C . LYS A 1 644 ? 41.108 -13.479 -3.775 1.00 59.31 644 LYS A C 1
ATOM 5350 O O . LYS A 1 644 ? 40.582 -13.821 -2.718 1.00 59.31 644 LYS A O 1
ATOM 5355 N N . GLU A 1 645 ? 40.894 -12.278 -4.305 1.00 62.00 645 GLU A N 1
ATOM 5356 C CA . GLU A 1 645 ? 40.048 -11.242 -3.704 1.00 62.00 645 GLU A CA 1
ATOM 5357 C C . GLU A 1 645 ? 38.593 -11.277 -4.189 1.00 62.00 645 GLU A C 1
ATOM 5359 O O . GLU A 1 645 ? 37.751 -10.658 -3.543 1.00 62.00 645 GLU A O 1
ATOM 5364 N N . LYS A 1 646 ? 38.249 -12.055 -5.233 1.00 59.41 646 LYS A N 1
ATOM 5365 C CA . LYS A 1 646 ? 36.850 -12.238 -5.664 1.00 59.41 646 LYS A CA 1
ATOM 5366 C C . LYS A 1 646 ? 35.988 -12.732 -4.506 1.00 59.41 646 LYS A C 1
ATOM 5368 O O . LYS A 1 646 ? 34.953 -12.145 -4.219 1.00 59.41 646 LYS A O 1
ATOM 5373 N N . LYS A 1 647 ? 36.481 -13.738 -3.777 1.00 65.38 647 LYS A N 1
ATOM 5374 C CA . LYS A 1 647 ? 35.804 -14.264 -2.590 1.00 65.38 647 LYS A CA 1
ATOM 5375 C C . LYS A 1 647 ? 35.632 -13.194 -1.509 1.00 65.38 647 LYS A C 1
ATOM 5377 O O . LYS A 1 647 ? 34.574 -13.127 -0.912 1.00 65.38 647 LYS A O 1
ATOM 5382 N N . LYS A 1 648 ? 36.621 -12.313 -1.302 1.00 64.69 648 LYS A N 1
ATOM 5383 C CA . LYS A 1 648 ? 36.522 -11.206 -0.331 1.00 64.69 648 LYS A CA 1
ATOM 5384 C C . LYS A 1 648 ? 35.496 -10.155 -0.749 1.00 64.69 648 LYS A C 1
ATOM 5386 O O . LYS A 1 648 ? 34.849 -9.574 0.109 1.00 64.69 648 LYS A O 1
ATOM 5391 N N . ILE A 1 649 ? 35.365 -9.892 -2.048 1.00 61.81 649 ILE A N 1
ATOM 5392 C CA . ILE A 1 649 ? 34.399 -8.933 -2.594 1.00 61.81 649 ILE A CA 1
ATOM 5393 C C . ILE A 1 649 ? 32.994 -9.524 -2.566 1.00 61.81 649 ILE A C 1
ATOM 5395 O O . ILE A 1 649 ? 32.071 -8.828 -2.172 1.00 61.81 649 ILE A O 1
ATOM 5399 N N . GLU A 1 650 ? 32.828 -10.800 -2.910 1.00 65.31 650 GLU A N 1
ATOM 5400 C CA . GLU A 1 650 ? 31.565 -11.519 -2.733 1.00 65.31 650 GLU A CA 1
ATOM 5401 C C . GLU A 1 650 ? 31.190 -11.597 -1.248 1.00 65.31 650 GLU A C 1
ATOM 5403 O O . GLU A 1 650 ? 30.068 -11.263 -0.897 1.00 65.31 650 GLU A O 1
ATOM 5408 N N . GLU A 1 651 ? 32.127 -11.924 -0.353 1.00 65.31 651 GLU A N 1
ATOM 5409 C CA . GLU A 1 651 ? 31.926 -11.883 1.104 1.00 65.31 651 GLU A CA 1
ATOM 5410 C C . GLU A 1 651 ? 31.565 -10.471 1.591 1.00 65.31 651 GLU A C 1
ATOM 5412 O O . GLU A 1 651 ? 30.685 -10.321 2.435 1.00 65.31 651 GLU A O 1
ATOM 5417 N N . PHE A 1 652 ? 32.193 -9.423 1.049 1.00 64.06 652 PHE A N 1
ATOM 5418 C CA . PHE A 1 652 ? 31.878 -8.035 1.384 1.00 64.06 652 PHE A CA 1
ATOM 5419 C C . PHE A 1 652 ? 30.495 -7.630 0.867 1.00 64.06 652 PHE A C 1
ATOM 5421 O O . PHE A 1 652 ? 29.698 -7.101 1.631 1.00 64.06 652 PHE A O 1
ATOM 5428 N N . ILE A 1 653 ? 30.172 -7.904 -0.399 1.00 61.12 653 ILE A N 1
ATOM 5429 C CA . ILE A 1 653 ? 28.846 -7.642 -0.971 1.00 61.12 653 ILE A CA 1
ATOM 5430 C C . ILE A 1 653 ? 27.791 -8.405 -0.166 1.00 61.12 653 ILE A C 1
ATOM 5432 O O . ILE A 1 653 ? 26.814 -7.795 0.248 1.00 61.12 653 ILE A O 1
ATOM 5436 N N . ASN A 1 654 ? 28.022 -9.680 0.153 1.00 64.56 654 ASN A N 1
ATOM 5437 C CA . ASN A 1 654 ? 27.124 -10.490 0.978 1.00 64.56 654 ASN A CA 1
ATOM 5438 C C . ASN A 1 654 ? 26.960 -9.910 2.394 1.00 64.56 654 ASN A C 1
ATOM 5440 O O . ASN A 1 654 ? 25.852 -9.899 2.921 1.00 64.56 654 ASN A O 1
ATOM 5444 N N . LYS A 1 655 ? 28.023 -9.351 2.991 1.00 60.75 655 LYS A N 1
ATOM 5445 C CA . LYS A 1 655 ? 27.949 -8.651 4.286 1.00 60.75 655 LYS A CA 1
ATOM 5446 C C . LYS A 1 655 ? 27.027 -7.425 4.248 1.00 60.75 655 LYS A C 1
ATOM 5448 O O . LYS A 1 655 ? 26.445 -7.084 5.269 1.00 60.75 655 LYS A O 1
ATOM 5453 N N . TYR A 1 656 ? 26.916 -6.740 3.109 1.00 52.62 656 TYR A N 1
ATOM 5454 C CA . TYR A 1 656 ? 26.018 -5.587 2.952 1.00 52.62 656 TYR A CA 1
ATOM 5455 C C . TYR A 1 656 ? 24.669 -5.945 2.316 1.00 52.62 656 TYR A C 1
ATOM 5457 O O . TYR A 1 656 ? 23.737 -5.153 2.431 1.00 52.62 656 TYR A O 1
ATOM 5465 N N . GLN A 1 657 ? 24.536 -7.131 1.712 1.00 52.94 657 GLN A N 1
ATOM 5466 C CA . GLN A 1 657 ? 23.244 -7.691 1.311 1.00 52.94 657 GLN A CA 1
ATOM 5467 C C . GLN A 1 657 ? 22.351 -7.889 2.539 1.00 52.94 657 GLN A C 1
ATOM 5469 O O . GLN A 1 657 ? 21.187 -7.528 2.491 1.00 52.94 657 GLN A O 1
ATOM 5474 N N . THR A 1 658 ? 22.886 -8.360 3.667 1.00 49.50 658 THR A N 1
ATOM 5475 C CA . THR A 1 658 ? 22.085 -8.606 4.882 1.00 49.50 658 THR A CA 1
ATOM 5476 C C . THR A 1 658 ? 21.519 -7.335 5.527 1.00 49.50 658 THR A C 1
ATOM 5478 O O . THR A 1 658 ? 20.473 -7.394 6.163 1.00 49.50 658 THR A O 1
ATOM 5481 N N . VAL A 1 659 ? 22.134 -6.165 5.309 1.00 49.22 659 VAL A N 1
ATOM 5482 C CA . VAL A 1 659 ? 21.710 -4.881 5.914 1.00 49.22 659 VAL A CA 1
ATOM 5483 C C . VAL A 1 659 ? 20.363 -4.384 5.368 1.00 49.22 659 VAL A C 1
ATOM 5485 O O . VAL A 1 659 ? 19.662 -3.638 6.047 1.00 49.22 659 VAL A O 1
ATOM 5488 N N . GLY A 1 660 ? 19.982 -4.792 4.154 1.00 43.12 660 GLY A N 1
ATOM 5489 C CA . GLY A 1 660 ? 18.678 -4.466 3.566 1.00 43.12 660 GLY A CA 1
ATOM 5490 C C . GLY A 1 660 ? 17.732 -5.665 3.452 1.00 43.12 660 GLY A C 1
ATOM 5491 O O . GLY A 1 660 ? 16.657 -5.525 2.869 1.00 43.12 660 GLY A O 1
ATOM 5492 N N . SER A 1 661 ? 18.105 -6.821 4.015 1.00 48.56 661 SER A N 1
ATOM 5493 C CA . SER A 1 661 ? 17.190 -7.954 4.155 1.00 48.56 661 SER A CA 1
ATOM 5494 C C . SER A 1 661 ? 16.029 -7.493 5.012 1.00 48.56 661 SER A C 1
ATOM 5496 O O . SER A 1 661 ? 16.247 -6.842 6.041 1.00 48.56 661 SER A O 1
ATOM 5498 N N . ILE A 1 662 ? 14.794 -7.805 4.607 1.00 48.41 662 ILE A N 1
ATOM 5499 C CA . ILE A 1 662 ? 13.662 -7.336 5.390 1.00 48.41 662 ILE A CA 1
ATOM 5500 C C . ILE A 1 662 ? 13.769 -7.999 6.780 1.00 48.41 662 ILE A C 1
ATOM 5502 O O . ILE A 1 662 ? 13.562 -7.304 7.758 1.00 48.41 662 ILE A O 1
ATOM 5506 N N . PHE A 1 663 ? 14.247 -9.250 6.910 1.00 44.88 663 PHE A N 1
ATOM 5507 C CA . PHE A 1 663 ? 14.390 -9.979 8.190 1.00 44.88 663 PHE A CA 1
ATOM 5508 C C . PHE A 1 663 ? 15.527 -9.533 9.136 1.00 44.88 663 PHE A C 1
ATOM 5510 O O . PHE A 1 663 ? 15.396 -9.759 10.331 1.00 44.88 663 PHE A O 1
ATOM 5517 N N . GLU A 1 664 ? 16.626 -8.925 8.673 1.00 47.72 664 GLU A N 1
ATOM 5518 C CA . GLU A 1 664 ? 17.867 -8.833 9.487 1.00 47.72 664 GLU A CA 1
ATOM 5519 C C . GLU A 1 664 ? 18.388 -7.403 9.744 1.00 47.72 664 GLU A C 1
ATOM 5521 O O . GLU A 1 664 ? 19.488 -7.212 10.264 1.00 47.72 664 GLU A O 1
ATOM 5526 N N . ALA A 1 665 ? 17.595 -6.368 9.457 1.00 46.75 665 ALA A N 1
ATOM 5527 C CA . ALA A 1 665 ? 18.012 -4.966 9.596 1.00 46.75 665 ALA A CA 1
ATOM 5528 C C . ALA A 1 665 ? 18.067 -4.431 11.055 1.00 46.75 665 ALA A C 1
ATOM 5530 O O . ALA A 1 665 ? 17.854 -3.239 11.278 1.00 46.75 665 ALA A O 1
ATOM 5531 N N . SER A 1 666 ? 18.309 -5.276 12.066 1.00 39.50 666 SER A N 1
ATOM 5532 C CA . SER A 1 666 ? 18.206 -4.889 13.486 1.00 39.50 666 SER A CA 1
ATOM 5533 C C . SER A 1 666 ? 19.511 -4.411 14.141 1.00 39.50 666 SER A C 1
ATOM 5535 O O . SER A 1 666 ? 19.450 -3.891 15.255 1.00 39.50 666 SER A O 1
ATOM 5537 N N . GLU A 1 667 ? 20.677 -4.586 13.505 1.00 36.81 667 GLU A N 1
ATOM 5538 C CA . GLU A 1 667 ? 21.990 -4.314 14.134 1.00 36.81 667 GLU A CA 1
ATOM 5539 C C . GLU A 1 667 ? 22.793 -3.129 13.559 1.00 36.81 667 GLU A C 1
ATOM 5541 O O . GLU A 1 667 ? 23.862 -2.831 14.093 1.00 36.81 667 GLU A O 1
ATOM 5546 N N . SER A 1 668 ? 22.325 -2.442 12.506 1.00 32.03 668 SER A N 1
ATOM 5547 C CA . SER A 1 668 ? 23.105 -1.369 11.854 1.00 32.03 668 SER A CA 1
ATOM 5548 C C . SER A 1 668 ? 22.818 0.034 12.369 1.00 32.03 668 SER A C 1
ATOM 5550 O O . SER A 1 668 ? 21.619 0.399 12.366 1.00 32.03 668 SER A O 1
#

Solvent-accessible surface area (backbone atoms only — not comparable to full-atom values): 36048 Å² total; per-residue (Å²): 128,75,50,71,24,68,45,25,53,30,44,49,49,33,51,54,52,44,48,47,50,60,47,54,74,68,58,94,61,98,64,43,65,70,50,45,45,83,40,78,51,96,64,56,69,59,56,36,39,52,51,41,34,59,49,43,33,38,36,39,40,30,32,67,85,73,51,71,50,76,45,63,38,71,56,49,41,50,32,20,43,27,43,53,59,35,37,45,28,30,62,55,27,31,50,38,70,46,53,26,64,45,44,32,41,44,41,36,68,59,56,60,42,69,49,64,80,79,66,88,70,51,82,74,67,61,73,45,74,44,33,42,37,40,42,38,32,23,74,76,74,48,74,48,54,37,37,32,52,70,93,56,65,48,33,32,48,78,91,47,76,45,55,68,82,47,56,71,60,52,52,51,50,53,52,50,50,36,64,73,70,60,63,39,49,46,58,68,36,40,49,46,33,25,54,72,72,68,63,55,94,62,84,70,49,73,58,91,49,71,68,57,50,53,49,54,47,49,44,66,72,63,62,47,66,91,62,41,37,74,78,60,73,30,49,46,80,61,34,19,53,47,40,60,24,53,55,52,51,51,50,55,53,50,50,59,51,57,49,56,65,50,53,78,72,52,90,83,92,65,86,68,51,62,62,52,52,52,51,52,50,40,51,49,51,43,48,54,54,51,48,36,64,68,42,93,82,54,62,51,45,41,83,48,79,78,58,33,67,59,36,50,50,52,48,45,34,30,32,32,54,69,88,64,89,45,58,73,58,51,58,66,60,51,34,48,87,37,82,61,34,65,32,42,38,18,87,46,51,40,54,99,54,75,46,42,47,29,38,36,26,41,30,90,69,53,42,66,43,80,91,72,32,28,80,38,61,34,95,55,45,34,56,55,23,82,49,49,17,59,22,57,55,53,92,43,37,37,63,69,35,47,19,48,14,26,57,51,60,37,67,42,62,41,36,76,59,51,32,72,64,88,73,55,12,60,27,37,50,51,57,55,36,46,49,44,66,61,54,33,74,72,67,32,53,59,33,37,41,93,85,77,44,28,56,21,78,44,69,83,72,51,72,41,76,45,84,48,96,68,41,20,50,75,52,21,26,31,33,17,48,65,45,29,58,52,60,18,28,48,45,78,49,79,46,75,50,72,44,50,36,80,53,33,44,78,51,68,33,87,75,61,37,64,75,31,74,48,47,56,66,42,69,45,34,37,36,27,32,62,91,77,71,41,77,77,47,76,47,56,32,87,54,57,25,34,24,71,41,57,50,72,50,75,58,90,57,39,31,21,34,27,36,30,28,40,32,81,42,62,61,51,72,69,44,74,50,67,51,68,50,43,58,59,26,36,29,57,38,75,40,55,53,89,76,39,64,58,48,99,88,68,48,52,41,31,33,36,37,30,53,68,60,39,73,79,54,45,31,53,24,50,57,54,50,50,54,56,38,47,52,54,50,53,46,68,74,68,65,68,85,81,55,83,55,54,61,55,49,52,52,49,51,52,63,49,17,44,60,14,19,62,70,55,38,61,84,126

Mean predicted aligned error: 9.29 Å